Protein AF-A0A8T0R4Z1-F1 (afdb_monomer)

Mean predicted aligned error: 10.75 Å

Sequence (673 aa):
MGLGSRQKKEGKKNMGGPLSQLCTARRLPSAIPPPPPAANRRTHAPPASPLVSIHPRIPRHLPHSSPPKTLNPIPYLAAAAMQSLALTSPSLPAAGPVPGRRGLQRVRATAVSDEPKLNKYSARITEPKSQGASQAVLYGVGLTDADLRKPQVGVSSVWYEGNTCNMHLLRLAEAVRDGVREAGMVGFRFNTVGVSDAISMGTRGMCYSLQSRDLIADSIETVMGAQHYDANISIPGCDKNMPGTIMAMGRLNRPSIMIYGGTIKPGHFQGNSFDIVSAFQCYGEYVSGSISDEQRKNVLRNSCPGAGACGGMYTANTMASAIETMGMSLPYSSSTPAEDPLKLEECRLAGKYLLELLKMDLKPRDIITEKSLRNAMVIVMALGGSTNAVLHLIAIARSVGLHLTLDDFQKVSDQVPFLADLKPSGKYVMEDLHKIGGTPAVIHYLLEQGLLDGDCMTVTGKTLAENAKIFPPLSEGQQIIRPLDNPIKSTGHIQILYGNLAPEGSVAKITGKEGLFFSGPALVFEGEEAMITAISENPATFKGKVVVIRGEGPKGGPGMPEMLTPTSAIMGAGLGKECALLTDGRFSGGSHGFVVGHICPEAQEGGPIGLVQNGDLITIDVVKRAIDVDLTEAQLEERRRKWSPPSYKATCGALWKYIKLVAPASRGCVTDE

Organism: Panicum virgatum (NCBI:txid38727)

Solvent-accessible surface area (backbone atoms only — not comparable to full-atom values): 36807 Å² total; per-residue (Å²): 141,79,88,80,87,89,84,84,90,87,89,89,87,91,83,91,83,87,90,82,89,82,90,84,88,86,86,85,88,91,87,80,86,81,82,83,81,87,78,90,76,81,86,82,84,81,80,90,77,78,92,77,90,77,85,82,90,78,82,93,85,83,79,95,73,84,80,79,81,78,78,77,82,84,66,55,78,61,48,59,60,56,68,72,68,76,79,81,80,86,82,80,83,89,80,84,90,85,91,84,91,89,84,91,77,91,73,87,75,77,79,72,74,89,66,75,73,54,26,73,39,31,39,72,41,48,64,49,77,92,24,50,70,52,39,51,53,44,42,72,79,68,49,49,81,74,52,53,69,33,31,30,30,36,34,41,23,32,45,47,76,94,34,45,28,16,49,58,32,58,62,41,49,50,34,27,35,50,17,19,42,75,55,67,32,42,51,46,77,48,72,43,73,77,77,54,64,83,78,22,49,82,45,81,58,22,32,58,42,55,54,42,16,56,53,32,13,52,50,50,38,48,51,41,61,74,67,26,39,32,28,39,40,32,33,27,25,38,55,47,40,49,50,8,50,51,26,19,35,26,63,70,47,36,28,52,39,43,42,49,43,14,32,20,63,78,8,73,58,95,93,43,79,29,33,70,64,50,46,60,46,37,55,35,35,38,75,68,63,75,40,52,72,68,58,39,51,52,41,56,74,35,15,69,71,58,47,18,17,73,37,33,33,40,46,40,39,24,49,32,44,21,37,34,56,21,17,43,21,54,86,42,32,44,23,40,34,35,83,41,72,64,46,50,49,52,27,26,49,48,21,50,38,50,51,50,26,42,70,69,65,49,26,37,58,73,25,58,39,76,61,18,50,48,30,18,51,42,49,30,22,27,43,54,33,28,76,63,47,58,32,42,51,26,32,37,30,48,32,51,76,45,89,61,53,63,66,56,53,36,58,45,16,67,72,26,36,16,23,36,38,28,17,69,88,36,82,41,39,44,63,57,46,32,75,37,44,22,53,41,8,53,52,32,52,39,42,76,70,66,72,39,69,40,79,38,37,24,50,80,81,42,28,48,46,64,54,26,74,76,48,62,60,59,46,85,89,61,81,47,64,41,53,89,93,61,39,78,26,79,32,20,31,57,41,56,28,26,38,78,38,11,73,59,24,24,45,27,54,50,74,64,85,60,60,58,66,49,72,20,36,27,45,69,27,85,25,71,67,58,46,52,54,50,47,71,76,47,52,76,75,48,59,54,19,30,36,35,38,30,35,24,7,54,56,33,47,36,29,31,29,54,42,44,54,64,49,43,49,36,47,50,71,70,36,31,84,39,33,34,41,39,24,24,16,36,64,46,72,82,59,68,30,55,45,34,17,34,27,14,52,26,28,50,79,67,14,49,61,55,62,68,51,71,60,44,42,34,38,38,32,60,85,78,28,30,31,35,52,81,63,55,70,70,57,52,51,56,45,53,74,71,58,72,72,74,80,68,87,50,90,58,68,71,65,31,54,44,50,76,37,48,41,57,56,63,60,20,46,39,62,88,123

Secondary structure (DSSP, 8-state):
------------------------PPP-----PPPPPPP-----PPPP-----------------PPPP-PPP--HHHHHHHHTT--PPPPPPP-----------------------S-TTTHHHHS-GGGHHHHHHHHHTT--TTGGGS-EEEEEE---TT-TTTTTHHHHHHHHHHHHHHTTSEEEEEE-----HHHHTTSGGGGGTTHHHHHHHHHHHHHHHHHT-SEEEEE--STTHHHHHHHHHHHHT-SEEE----BPPPEEETTEEE-HHHHHHHHHHHHTTSS-HHHHHHHHHHS--SSSB-SSSSHHHHHHHHHHHTTSS-TTTTTS-TTSHHHHHHHHHHHHHHHHHHHHT--HHHHS-HHHHHHHHHHHHHHT--THHHHHHHHHHHHTT----HHHHHHHHHHS-B-B-BTTTSSB-HHHHHHTTHHHHHHHHHHHTT-S-TT-B-TTSSBHHHHHTTS--SPTT-SSB--TTS-SBSS-SEEEEBSTT-TT-EEEE--SSS-SEEEEEEEEESSHHHHHHHHHH-GGGGTT-EEEE-S-STTTTTS--EE-HHHHHHHHTT-TTT-EEEESSEE-TT--S-EEE--SS-GGGT-GGGG--TT-EEEEETTTTEEEES--HHHHHHHHHH--PPPPS-SSHHHHHHHHHPPPGGGTT-S--

Foldseek 3Di:
DDDDDDDDDDDDDDDDDDDDDDDDDDDDDDDDDDDDDDDDDDDDDDDDDDDDDDDDDDDDDDDDDDDPDDDDDDPQVVVVVVVVPDDDDDDDDDDDDDDDDDDDDDDPPPPPPPFDQLQPQLCVQLPDPVNVVSVVVVVVVPDDNLQSSFAEEEEEEQADCPDQQHPCRVVLSVLLQLLLVVLVHHYDYDYDHADDLLVCAPHLSLLVHQLVLQRLLVVLLVCCVVNRGQEYEYEGGEQSNLLSVLLNQLQVFHQYAYFYLFAFDWFDDPRDTAASVLLVLLVLCVLLVVDDPVVSVVNVVGHGPGHGYTWFQERSLLSLLLCVLLQRYDPCRSQQHNPHPVSSVSSSCLSNLSSVCSSVVPTSLLSRDPQSLQSSLQVCQQAQHHPLVLLSSLSSCVSNVHHDFPVSSQVSQLQHFHFFQTPPNHDHTSNVCVVFFHSLLVLLLCVVVVSHDQQRAHSNRGTSVVSSVSTDHGHPPDDGGHDQVDGLGVGGQWFWADALQQPLIWIWGHSCPLDQKAKAWEDEDQADVRLLVVCSVPVPVQFSYAYEHALQACQRVPNQGEHASNQSSCVSSVCLNGYAYEYCGHYTPNGHYHYIYLRPPGLLVLRLSVQGDTGFMWMGGRPVSYIYTPDDPVSSVVSSVVDDRDDGPDDDDSSNLLSVQFDGSSSSRDRPD

Structure (mmCIF, N/CA/C/O backbone):
data_AF-A0A8T0R4Z1-F1
#
_entry.id   AF-A0A8T0R4Z1-F1
#
loop_
_atom_site.group_PDB
_atom_site.id
_atom_site.type_symbol
_atom_site.label_atom_id
_atom_site.label_alt_id
_atom_site.label_comp_id
_atom_site.label_asym_id
_atom_site.label_entity_id
_atom_site.label_seq_id
_atom_site.pdbx_PDB_ins_code
_atom_site.Cartn_x
_atom_site.Cartn_y
_atom_site.Cartn_z
_atom_site.occupancy
_atom_site.B_iso_or_equiv
_atom_site.auth_seq_id
_atom_site.auth_comp_id
_atom_site.auth_asym_id
_atom_site.auth_atom_id
_atom_site.pdbx_PDB_model_num
ATOM 1 N N . MET A 1 1 ? -48.944 27.031 -27.456 1.00 33.03 1 MET A N 1
ATOM 2 C CA . MET A 1 1 ? -49.440 28.406 -27.219 1.00 33.03 1 MET A CA 1
ATOM 3 C C . MET A 1 1 ? -48.542 29.000 -26.142 1.00 33.03 1 MET A C 1
ATOM 5 O O . MET A 1 1 ? -48.512 28.412 -25.077 1.00 33.03 1 MET A O 1
ATOM 9 N N . GLY A 1 2 ? -47.693 30.014 -26.279 1.00 30.69 2 GLY A N 1
ATOM 10 C CA . GLY A 1 2 ? -47.379 31.070 -27.254 1.00 30.69 2 GLY A CA 1
ATOM 11 C C . GLY A 1 2 ? -46.778 32.195 -26.379 1.00 30.69 2 GLY A C 1
ATOM 12 O O . GLY A 1 2 ? -47.429 32.586 -25.421 1.00 30.69 2 GLY A O 1
ATOM 13 N N . LEU A 1 3 ? -45.461 32.464 -26.425 1.00 34.25 3 LEU A N 1
ATOM 14 C CA . LEU A 1 3 ? -44.831 33.638 -27.080 1.00 34.25 3 LEU A CA 1
ATOM 15 C C . LEU A 1 3 ? -45.552 34.966 -26.740 1.00 34.25 3 LEU A C 1
ATOM 17 O O . LEU A 1 3 ? -46.746 35.064 -26.957 1.00 34.25 3 LEU A O 1
ATOM 21 N N . GLY A 1 4 ? -44.956 36.063 -26.270 1.00 32.78 4 GLY A N 1
ATOM 22 C CA . GLY A 1 4 ? -43.571 36.512 -26.242 1.00 32.78 4 GLY A CA 1
ATOM 23 C C . GLY A 1 4 ? -43.506 38.017 -26.577 1.00 32.78 4 GLY A C 1
ATOM 24 O O . GLY A 1 4 ? -44.013 38.434 -27.609 1.00 32.78 4 GLY A O 1
ATOM 25 N N . SER A 1 5 ? -42.746 38.780 -25.780 1.00 37.97 5 SER A N 1
ATOM 26 C CA . SER A 1 5 ? -41.823 39.850 -26.221 1.00 37.97 5 SER A CA 1
ATOM 27 C C . SER A 1 5 ? -42.284 41.303 -26.528 1.00 37.97 5 SER A C 1
ATOM 29 O O . SER A 1 5 ? -43.295 41.535 -27.177 1.00 37.97 5 SER A O 1
ATOM 31 N N . ARG A 1 6 ? -41.339 42.222 -26.198 1.00 35.28 6 ARG A N 1
ATOM 32 C CA . ARG A 1 6 ? -40.933 43.505 -26.854 1.00 35.28 6 ARG A CA 1
ATOM 33 C C . ARG A 1 6 ? -41.723 44.798 -26.547 1.00 35.28 6 ARG A C 1
ATOM 35 O O . ARG A 1 6 ? -42.930 44.753 -26.440 1.00 35.28 6 ARG A O 1
ATOM 42 N N . GLN A 1 7 ? -41.152 46.019 -26.527 1.00 35.78 7 GLN A N 1
ATOM 43 C CA . GLN A 1 7 ? -39.791 46.611 -26.411 1.00 35.78 7 GLN A CA 1
ATOM 44 C C . GLN A 1 7 ? -39.914 48.163 -26.571 1.00 35.78 7 GLN A C 1
ATOM 46 O O . GLN A 1 7 ? -40.886 48.605 -27.173 1.00 35.78 7 GLN A O 1
ATOM 51 N N . LYS A 1 8 ? -38.835 48.909 -26.222 1.00 31.06 8 LYS A N 1
ATOM 52 C CA . LYS A 1 8 ? -38.371 50.269 -26.678 1.00 31.06 8 LYS A CA 1
ATOM 53 C C . LYS A 1 8 ? -38.840 51.519 -25.887 1.00 31.06 8 LYS A C 1
ATOM 55 O O . LYS A 1 8 ? -40.030 51.704 -25.705 1.00 31.06 8 LYS A O 1
ATOM 60 N N . LYS A 1 9 ? -37.915 52.271 -25.237 1.00 34.19 9 LYS A N 1
ATOM 61 C CA . LYS A 1 9 ? -37.028 53.409 -25.693 1.00 34.19 9 LYS A CA 1
ATOM 62 C C . LYS A 1 9 ? -37.831 54.714 -25.907 1.00 34.19 9 LYS A C 1
ATOM 64 O O . LYS A 1 9 ? -38.889 54.626 -26.495 1.00 34.19 9 LYS A O 1
ATOM 69 N N . GLU A 1 10 ? -37.446 55.942 -25.527 1.00 32.62 10 GLU A N 1
ATOM 70 C CA . GLU A 1 10 ? -36.161 56.659 -25.351 1.00 32.62 10 GLU A CA 1
ATOM 71 C C . GLU A 1 10 ? -36.457 58.062 -24.722 1.00 32.62 10 GLU A C 1
ATOM 73 O O . GLU A 1 10 ? -37.586 58.529 -24.852 1.00 32.62 10 GLU A O 1
ATOM 78 N N . GLY A 1 11 ? -35.480 58.785 -24.132 1.00 27.95 11 GLY A N 1
ATOM 79 C CA . GLY A 1 11 ? -35.593 60.256 -23.938 1.00 27.95 11 GLY A CA 1
ATOM 80 C C . GLY A 1 11 ? -34.784 60.914 -22.797 1.00 27.95 11 GLY A C 1
ATOM 81 O O . GLY A 1 11 ? -35.108 60.753 -21.630 1.00 27.95 11 GLY A O 1
ATOM 82 N N . LYS A 1 12 ? -33.754 61.705 -23.148 1.00 33.81 12 LYS A N 1
ATOM 83 C CA . LYS A 1 12 ? -32.842 62.507 -22.286 1.00 33.81 12 LYS A CA 1
ATOM 84 C C . LYS A 1 12 ? -33.434 63.866 -21.841 1.00 33.81 12 LYS A C 1
ATOM 86 O O . LYS A 1 12 ? -34.095 64.487 -22.667 1.00 33.81 12 LYS A O 1
ATOM 91 N N . LYS A 1 13 ? -32.984 64.435 -20.699 1.00 32.09 13 LYS A N 1
ATOM 92 C CA . LYS A 1 13 ? -32.311 65.770 -20.612 1.00 32.09 13 LYS A CA 1
ATOM 93 C C . LYS A 1 13 ? -31.819 66.169 -19.196 1.00 32.09 13 LYS A C 1
ATOM 95 O O . LYS A 1 13 ? -32.388 65.775 -18.191 1.00 32.09 13 LYS A O 1
ATOM 100 N N . ASN A 1 14 ? -30.734 66.953 -19.218 1.00 31.70 14 ASN A N 1
ATOM 101 C CA . ASN A 1 14 ? -29.857 67.515 -18.171 1.00 31.70 14 ASN A CA 1
ATOM 102 C C . ASN A 1 14 ? -30.503 68.428 -17.106 1.00 31.70 14 ASN A C 1
ATOM 104 O O . ASN A 1 14 ? -31.489 69.083 -17.419 1.00 31.70 14 ASN A O 1
ATOM 108 N N . MET A 1 15 ? -29.806 68.603 -15.964 1.00 32.94 15 MET A N 1
ATOM 109 C CA . MET A 1 15 ? -29.327 69.877 -15.345 1.00 32.94 15 MET A CA 1
ATOM 110 C C . MET A 1 15 ? -28.467 69.521 -14.100 1.00 32.94 15 MET A C 1
ATOM 112 O O . MET A 1 15 ? -28.940 68.764 -13.265 1.00 32.94 15 MET A O 1
ATOM 116 N N . GLY A 1 16 ? -27.144 69.774 -14.075 1.00 29.02 16 GLY A N 1
ATOM 117 C CA . GLY A 1 16 ? -26.470 70.907 -13.385 1.00 29.02 16 GLY A CA 1
ATOM 118 C C . GLY A 1 16 ? -26.236 70.601 -11.886 1.00 29.02 16 GLY A C 1
ATOM 119 O O . GLY A 1 16 ? -27.187 70.247 -11.216 1.00 29.02 16 GLY A O 1
ATOM 120 N N . GLY A 1 17 ? -25.068 70.656 -11.235 1.00 28.72 17 GLY A N 1
ATOM 121 C CA . GLY A 1 17 ? -23.703 71.147 -11.465 1.00 28.72 17 GLY A CA 1
ATOM 122 C C . GLY A 1 17 ? -22.816 70.715 -10.256 1.00 28.72 17 GLY A C 1
ATOM 123 O O . GLY A 1 17 ? -23.298 69.964 -9.409 1.00 28.72 17 GLY A O 1
ATOM 124 N N . PRO A 1 18 ? -21.532 71.120 -10.172 1.00 47.16 18 PRO A N 1
ATOM 125 C CA . PRO A 1 18 ? -20.481 70.422 -9.412 1.00 47.16 18 PRO A CA 1
ATOM 126 C C . PRO A 1 18 ? -20.121 71.079 -8.067 1.00 47.16 18 PRO A C 1
ATOM 128 O O . PRO A 1 18 ? -20.325 72.278 -7.913 1.00 47.16 18 PRO A O 1
ATOM 131 N N . LEU A 1 19 ? -19.489 70.335 -7.144 1.00 31.48 19 LEU A N 1
ATOM 132 C CA . LEU A 1 19 ? -18.550 70.887 -6.151 1.00 31.48 19 LEU A CA 1
ATOM 133 C C . LEU A 1 19 ? -17.692 69.802 -5.479 1.00 31.48 19 LEU A C 1
ATOM 135 O O . LEU A 1 19 ? -18.096 68.663 -5.266 1.00 31.48 19 LEU A O 1
ATOM 139 N N . SER A 1 20 ? -16.461 70.212 -5.218 1.00 31.45 20 SER A N 1
ATOM 140 C CA . SER A 1 20 ? -15.266 69.471 -4.842 1.00 31.45 20 SER A CA 1
ATOM 141 C C . SER A 1 20 ? -14.991 69.459 -3.332 1.00 31.45 20 SER A C 1
ATOM 143 O O . SER A 1 20 ? -15.376 70.391 -2.638 1.00 31.45 20 SER A O 1
ATOM 145 N N . GLN A 1 21 ? -14.154 68.495 -2.917 1.00 31.11 21 GLN A N 1
ATOM 146 C CA . GLN A 1 21 ? -13.347 68.418 -1.681 1.00 31.11 21 GLN A CA 1
ATOM 147 C C . GLN A 1 21 ? -14.054 68.117 -0.345 1.00 31.11 21 GLN A C 1
ATOM 149 O O . GLN A 1 21 ? -14.785 68.942 0.183 1.00 31.11 21 GLN A O 1
ATOM 154 N N . LEU A 1 22 ? -13.654 67.004 0.291 1.00 30.00 22 LEU A N 1
ATOM 155 C CA . LEU A 1 22 ? -12.910 67.055 1.562 1.00 30.00 22 LEU A CA 1
ATOM 156 C C . LEU A 1 22 ? -12.282 65.695 1.925 1.00 30.00 22 LEU A C 1
ATOM 158 O O . LEU A 1 22 ? -12.957 64.691 2.134 1.00 30.00 22 LEU A O 1
ATOM 162 N N . CYS A 1 23 ? -10.950 65.708 2.000 1.00 28.61 23 CYS A N 1
ATOM 163 C CA . CYS A 1 23 ? -10.100 64.715 2.645 1.00 28.61 23 CYS A CA 1
ATOM 164 C C . CYS A 1 23 ? -10.339 64.683 4.161 1.00 28.61 23 CYS A C 1
ATOM 166 O O . CYS A 1 23 ? -10.517 65.730 4.774 1.00 28.61 23 CYS A O 1
ATOM 168 N N . THR A 1 24 ? -10.163 63.518 4.787 1.00 29.67 24 THR A N 1
ATOM 169 C CA . THR A 1 24 ? -9.324 63.372 5.995 1.00 29.67 24 THR A CA 1
ATOM 170 C C . THR A 1 24 ? -9.071 61.891 6.283 1.00 29.67 24 THR A C 1
ATOM 172 O O . THR A 1 24 ? -9.953 61.145 6.696 1.00 29.67 24 THR A O 1
ATOM 175 N N . ALA A 1 25 ? -7.827 61.469 6.059 1.00 31.73 25 ALA A N 1
ATOM 176 C CA . ALA A 1 25 ? -7.289 60.186 6.487 1.00 31.73 25 ALA A CA 1
ATOM 177 C C . ALA A 1 25 ? -6.823 60.286 7.950 1.00 31.73 25 ALA A C 1
ATOM 179 O O . ALA A 1 25 ? -6.101 61.219 8.305 1.00 31.73 25 ALA A O 1
ATOM 180 N N . ARG A 1 26 ? -7.194 59.314 8.793 1.00 33.16 26 ARG A N 1
ATOM 181 C CA . ARG A 1 26 ? -6.622 59.130 10.137 1.00 33.16 26 ARG A CA 1
ATOM 182 C C . ARG A 1 26 ? -5.582 58.008 10.119 1.00 33.16 26 ARG A C 1
ATOM 184 O O . ARG A 1 26 ? -5.881 56.880 9.746 1.00 33.16 26 ARG A O 1
ATOM 191 N N . ARG A 1 27 ? -4.365 58.362 10.542 1.00 32.06 27 ARG A N 1
ATOM 192 C CA . ARG A 1 27 ? -3.249 57.483 10.931 1.00 32.06 27 ARG A CA 1
ATOM 193 C C . ARG A 1 27 ? -3.410 57.041 12.389 1.00 32.06 27 ARG A C 1
ATOM 195 O O . ARG A 1 27 ? -3.916 57.841 13.165 1.00 32.06 27 ARG A O 1
ATOM 202 N N . LEU A 1 28 ? -2.873 55.868 12.744 1.00 32.66 28 LEU A N 1
ATOM 203 C CA . LEU A 1 28 ? -2.206 55.503 14.017 1.00 32.66 28 LEU A CA 1
ATOM 204 C C . LEU A 1 28 ? -1.390 54.191 13.773 1.00 32.66 28 LEU A C 1
ATOM 206 O O . LEU A 1 28 ? -1.614 53.550 12.747 1.00 32.66 28 LEU A O 1
ATOM 210 N N . PRO A 1 29 ? -0.367 53.846 14.585 1.00 40.00 29 PRO A N 1
ATOM 211 C CA . PRO A 1 29 ? 0.980 53.574 14.076 1.00 40.00 29 PRO A CA 1
ATOM 212 C C . PRO A 1 29 ? 1.456 52.118 14.233 1.00 40.00 29 PRO A C 1
ATOM 214 O O . PRO A 1 29 ? 1.198 51.467 15.240 1.00 40.00 29 PRO A O 1
ATOM 217 N N . SER A 1 30 ? 2.251 51.647 13.267 1.00 32.38 30 SER A N 1
ATOM 218 C CA . SER A 1 30 ? 3.038 50.412 13.342 1.00 32.38 30 SER A CA 1
ATOM 219 C C . SER A 1 30 ? 4.499 50.738 13.675 1.00 32.38 30 SER A C 1
ATOM 221 O O . SER A 1 30 ? 5.187 51.364 12.868 1.00 32.38 30 SER A O 1
ATOM 223 N N . ALA A 1 31 ? 4.981 50.298 14.836 1.00 33.59 31 ALA A N 1
ATOM 224 C CA . ALA A 1 31 ? 6.395 50.323 15.200 1.00 33.59 31 ALA A CA 1
ATOM 225 C C . ALA A 1 31 ? 6.847 48.892 15.528 1.00 33.59 31 ALA A C 1
ATOM 227 O O . ALA A 1 31 ? 6.483 48.346 16.564 1.00 33.59 31 ALA A O 1
ATOM 228 N N . ILE A 1 32 ? 7.623 48.289 14.626 1.00 42.47 32 ILE A N 1
ATOM 229 C CA . ILE A 1 32 ? 8.410 47.073 14.867 1.00 42.47 32 ILE A CA 1
ATOM 230 C C . ILE A 1 32 ? 9.878 47.488 14.678 1.00 42.47 32 ILE A C 1
ATOM 232 O O . ILE A 1 32 ? 10.192 48.067 13.634 1.00 42.47 32 ILE A O 1
ATOM 236 N N . PRO A 1 33 ? 10.773 47.274 15.658 1.00 46.66 33 PRO A N 1
ATOM 237 C CA . PRO A 1 33 ? 12.177 47.657 15.533 1.00 46.66 33 PRO A CA 1
ATOM 238 C C . PRO A 1 33 ? 12.954 46.697 14.605 1.00 46.66 33 PRO A C 1
ATOM 240 O O . PRO A 1 33 ? 12.620 45.512 14.534 1.00 46.66 33 PRO A O 1
ATOM 243 N N . PRO A 1 34 ? 13.993 47.179 13.896 1.00 50.56 34 PRO A N 1
ATOM 244 C CA . PRO A 1 34 ? 14.817 46.354 13.012 1.00 50.56 34 PRO A CA 1
ATOM 245 C C . PRO A 1 34 ? 15.779 45.433 13.793 1.00 50.56 34 PRO A C 1
ATOM 247 O O . PRO A 1 34 ? 16.158 45.756 14.922 1.00 50.56 34 PRO A O 1
ATOM 250 N N . PRO A 1 35 ? 16.214 44.302 13.202 1.00 45.06 35 PRO A N 1
ATOM 251 C CA . PRO A 1 35 ? 17.195 43.411 13.817 1.00 45.06 35 PRO A CA 1
ATOM 252 C C . PRO A 1 35 ? 18.594 44.060 13.872 1.00 45.06 35 PRO A C 1
ATOM 254 O O . PRO A 1 35 ? 18.922 44.887 13.016 1.00 45.06 35 PRO A O 1
ATOM 257 N N . PRO A 1 36 ? 19.444 43.695 14.852 1.00 46.06 36 PRO A N 1
ATOM 258 C CA . PRO A 1 36 ? 20.783 44.260 14.985 1.00 46.06 36 PRO A CA 1
ATOM 259 C C . PRO A 1 36 ? 21.737 43.780 13.868 1.00 46.06 36 PRO A C 1
ATOM 261 O O . PRO A 1 36 ? 21.592 42.662 13.367 1.00 46.06 36 PRO A O 1
ATOM 264 N N . PRO A 1 37 ? 22.731 44.602 13.478 1.00 41.78 37 PRO A N 1
ATOM 265 C CA . PRO A 1 37 ? 23.645 44.298 12.381 1.00 41.78 37 PRO A CA 1
ATOM 266 C C . PRO A 1 37 ? 24.678 43.221 12.744 1.00 41.78 37 PRO A C 1
ATOM 268 O O . PRO A 1 37 ? 25.218 43.181 13.850 1.00 41.78 37 PRO A O 1
ATOM 271 N N . ALA A 1 38 ? 24.986 42.375 11.758 1.00 33.22 38 ALA A N 1
ATOM 272 C CA . ALA A 1 38 ? 26.002 41.335 11.828 1.00 33.22 38 ALA A CA 1
ATOM 273 C C . ALA A 1 38 ? 27.404 41.930 12.053 1.00 33.22 38 ALA A C 1
ATOM 275 O O . ALA A 1 38 ? 27.918 42.694 11.234 1.00 33.22 38 ALA A O 1
ATOM 276 N N . ALA A 1 39 ? 28.039 41.549 13.161 1.00 33.19 39 ALA A N 1
ATOM 277 C CA . ALA A 1 39 ? 29.423 41.890 13.445 1.00 33.19 39 ALA A CA 1
ATOM 278 C C . ALA A 1 39 ? 30.375 40.932 12.713 1.00 33.19 39 ALA A C 1
ATOM 280 O O . ALA A 1 39 ? 30.437 39.737 13.000 1.00 33.19 39 ALA A O 1
ATOM 281 N N . ASN A 1 40 ? 31.168 41.496 11.802 1.00 31.97 40 ASN A N 1
ATOM 282 C CA . ASN A 1 40 ? 32.393 40.899 11.282 1.00 31.97 40 ASN A CA 1
ATOM 283 C C . ASN A 1 40 ? 33.363 40.597 12.438 1.00 31.97 40 ASN A C 1
ATOM 285 O O . ASN A 1 40 ? 33.913 41.517 13.043 1.00 31.97 40 ASN A O 1
ATOM 289 N N . ARG A 1 41 ? 33.658 39.317 12.685 1.00 29.98 41 ARG A N 1
ATOM 290 C CA . ARG A 1 41 ? 34.913 38.903 13.325 1.00 29.98 41 ARG A CA 1
ATOM 291 C C . ARG A 1 41 ? 35.659 37.946 12.409 1.00 29.98 41 ARG A C 1
ATOM 293 O O . ARG A 1 41 ? 35.287 36.793 12.227 1.00 29.98 41 ARG A O 1
ATOM 300 N N . ARG A 1 42 ? 36.730 38.486 11.831 1.00 28.77 42 ARG A N 1
ATOM 301 C CA . ARG A 1 42 ? 37.842 37.737 11.256 1.00 28.77 42 ARG A CA 1
ATOM 302 C C . ARG A 1 42 ? 38.538 36.922 12.352 1.00 28.77 42 ARG A C 1
ATOM 304 O O . ARG A 1 42 ? 38.689 37.404 13.469 1.00 28.77 42 ARG A O 1
ATOM 311 N N . THR A 1 43 ? 38.998 35.742 11.933 1.00 30.34 43 THR A N 1
ATOM 312 C CA . THR A 1 43 ? 40.205 35.024 12.381 1.00 30.34 43 THR A CA 1
ATOM 313 C C . THR A 1 43 ? 40.326 34.696 13.869 1.00 30.34 43 THR A C 1
ATOM 315 O O . THR A 1 43 ? 40.632 35.570 14.663 1.00 30.34 43 THR A O 1
ATOM 318 N N . HIS A 1 44 ? 40.223 33.409 14.211 1.00 30.86 44 HIS A N 1
ATOM 319 C CA . HIS A 1 44 ? 41.314 32.665 14.857 1.00 30.86 44 HIS A CA 1
ATOM 320 C C . HIS A 1 44 ? 40.999 31.162 14.836 1.00 30.86 44 HIS A C 1
ATOM 322 O O . HIS A 1 44 ? 40.085 30.687 15.503 1.00 30.86 44 HIS A O 1
ATOM 328 N N . ALA A 1 45 ? 41.767 30.428 14.031 1.00 32.03 45 ALA A N 1
ATOM 329 C CA . ALA A 1 45 ? 41.898 28.983 14.133 1.00 32.03 45 ALA A CA 1
ATOM 330 C C . ALA A 1 45 ? 42.695 28.642 15.407 1.00 32.03 45 ALA A C 1
ATOM 332 O O . ALA A 1 45 ? 43.725 29.283 15.642 1.00 32.03 45 ALA A O 1
ATOM 333 N N . PRO A 1 46 ? 42.278 27.658 16.219 1.00 34.88 46 PRO A N 1
ATOM 334 C CA . PRO A 1 46 ? 43.163 27.056 17.203 1.00 34.88 46 PRO A CA 1
ATOM 335 C C . PRO A 1 46 ? 44.096 26.042 16.508 1.00 34.88 46 PRO A C 1
ATOM 337 O O . PRO A 1 46 ? 43.690 25.392 15.540 1.00 34.88 46 PRO A O 1
ATOM 340 N N . PRO A 1 47 ? 45.357 25.925 16.952 1.00 34.41 47 PRO A N 1
ATOM 341 C CA . PRO A 1 47 ? 46.382 25.179 16.238 1.00 34.41 47 PRO A CA 1
ATOM 342 C C . PRO A 1 47 ? 46.180 23.668 16.365 1.00 34.41 47 PRO A C 1
ATOM 344 O O . PRO A 1 47 ? 45.908 23.140 17.443 1.00 34.41 47 PRO A O 1
ATOM 347 N N . ALA A 1 48 ? 46.400 22.976 15.249 1.00 32.50 48 ALA A N 1
ATOM 348 C CA . ALA A 1 48 ? 46.792 21.579 15.254 1.00 32.50 48 ALA A CA 1
ATOM 349 C C . ALA A 1 48 ? 48.161 21.455 15.940 1.00 32.50 48 ALA A C 1
ATOM 351 O O . ALA A 1 48 ? 49.115 22.123 15.546 1.00 32.50 48 ALA A O 1
ATOM 352 N N . SER A 1 49 ? 48.243 20.583 16.941 1.00 29.06 49 SER A N 1
ATOM 353 C CA . SER A 1 49 ? 49.492 20.139 17.559 1.00 29.06 49 SER A CA 1
ATOM 354 C C . SER A 1 49 ? 49.450 18.616 17.737 1.00 29.06 49 SER A C 1
ATOM 356 O O . SER A 1 49 ? 48.367 18.031 17.769 1.00 29.06 49 SER A O 1
ATOM 358 N N . PRO A 1 50 ? 50.618 17.958 17.743 1.00 31.14 50 PRO A N 1
ATOM 359 C CA . PRO A 1 50 ? 50.849 16.772 16.931 1.00 31.14 50 PRO A CA 1
ATOM 360 C C . PRO A 1 50 ? 50.563 15.449 17.644 1.00 31.14 50 PRO A C 1
ATOM 362 O O . PRO A 1 50 ? 50.573 15.344 18.868 1.00 31.14 50 PRO A O 1
ATOM 365 N N . LEU A 1 51 ? 50.383 14.422 16.811 1.00 28.17 51 LEU A N 1
ATOM 366 C CA . LEU A 1 51 ? 50.466 13.002 17.138 1.00 28.17 51 LEU A CA 1
ATOM 367 C C . LEU A 1 51 ? 51.627 12.711 18.102 1.00 28.17 51 LEU A C 1
ATOM 369 O O . LEU A 1 51 ? 52.794 12.778 17.718 1.00 28.17 51 LEU A O 1
ATOM 373 N N . VAL A 1 52 ? 51.294 12.305 19.326 1.00 26.22 52 VAL A N 1
ATOM 374 C CA . VAL A 1 52 ? 52.204 11.573 20.208 1.00 26.22 52 VAL A CA 1
ATOM 375 C C . VAL A 1 52 ? 51.738 10.124 20.236 1.00 26.22 52 VAL A C 1
ATOM 377 O O . VAL A 1 52 ? 50.684 9.784 20.768 1.00 26.22 52 VAL A O 1
ATOM 380 N N . SER A 1 53 ? 52.549 9.276 19.611 1.00 29.39 53 SER A N 1
ATOM 381 C CA . SER A 1 53 ? 52.507 7.824 19.726 1.00 29.39 53 SER A CA 1
ATOM 382 C C . SER A 1 53 ? 52.708 7.429 21.192 1.00 29.39 53 SER A C 1
ATOM 384 O O . SER A 1 53 ? 53.799 7.613 21.734 1.00 29.39 53 SER A O 1
ATOM 386 N N . ILE A 1 54 ? 51.691 6.832 21.811 1.00 27.58 54 ILE A N 1
ATOM 387 C CA . ILE A 1 54 ? 51.834 6.113 23.078 1.00 27.58 54 ILE A CA 1
ATOM 388 C C . ILE A 1 54 ? 51.357 4.680 22.845 1.00 27.58 54 ILE A C 1
ATOM 390 O O . ILE A 1 54 ? 50.165 4.404 22.751 1.00 27.58 54 ILE A O 1
ATOM 394 N N . HIS A 1 55 ? 52.317 3.768 22.708 1.00 28.45 55 HIS A N 1
ATOM 395 C CA . HIS A 1 55 ? 52.110 2.330 22.848 1.00 28.45 55 HIS A CA 1
ATOM 396 C C . HIS A 1 55 ? 51.996 1.969 24.334 1.00 28.45 55 HIS A C 1
ATOM 398 O O . HIS A 1 55 ? 52.957 2.205 25.070 1.00 28.45 55 HIS A O 1
ATOM 404 N N . PRO A 1 56 ? 50.941 1.264 24.770 1.00 29.30 56 PRO A N 1
ATOM 405 C CA . PRO A 1 56 ? 51.023 0.409 25.937 1.00 29.30 56 PRO A CA 1
ATOM 406 C C . PRO A 1 56 ? 51.242 -1.041 25.483 1.00 29.30 56 PRO A C 1
ATOM 408 O O . PRO A 1 56 ? 50.364 -1.680 24.905 1.00 29.30 56 PRO A O 1
ATOM 411 N N . ARG A 1 57 ? 52.438 -1.570 25.764 1.00 28.12 57 ARG A N 1
ATOM 412 C CA . ARG A 1 57 ? 52.687 -3.017 25.829 1.00 28.12 57 ARG A CA 1
ATOM 413 C C . ARG A 1 57 ? 51.937 -3.581 27.036 1.00 28.12 57 ARG A C 1
ATOM 415 O O . ARG A 1 57 ? 52.261 -3.194 28.152 1.00 28.12 57 ARG A O 1
ATOM 422 N N . ILE A 1 58 ? 51.032 -4.537 26.824 1.00 30.38 58 ILE A N 1
ATOM 423 C CA . ILE A 1 58 ? 50.517 -5.462 27.852 1.00 30.38 58 ILE A CA 1
ATOM 424 C C . ILE A 1 58 ? 50.411 -6.870 27.213 1.00 30.38 58 ILE A C 1
ATOM 426 O O . ILE A 1 58 ? 50.225 -6.963 25.997 1.00 30.38 58 ILE A O 1
ATOM 430 N N . PRO A 1 59 ? 50.690 -7.955 27.966 1.00 27.97 59 PRO A N 1
ATOM 431 C CA . PRO A 1 59 ? 51.442 -9.106 27.474 1.00 27.97 59 PRO A CA 1
ATOM 432 C C . PRO A 1 59 ? 50.598 -10.239 26.877 1.00 27.97 59 PRO A C 1
ATOM 434 O O . PRO A 1 59 ? 49.406 -10.389 27.129 1.00 27.97 59 PRO A O 1
ATOM 437 N N . ARG A 1 60 ? 51.299 -11.080 26.107 1.00 28.61 60 ARG A N 1
ATOM 438 C CA . ARG A 1 60 ? 50.858 -12.389 25.617 1.00 28.61 60 ARG A CA 1
ATOM 439 C C . ARG A 1 60 ? 50.573 -13.327 26.794 1.00 28.61 60 ARG A C 1
ATOM 441 O O . ARG A 1 60 ? 51.471 -13.536 27.600 1.00 28.61 60 ARG A O 1
ATOM 448 N N . HIS A 1 61 ? 49.375 -13.909 26.831 1.00 28.22 61 HIS A N 1
ATOM 449 C CA . HIS A 1 61 ? 49.098 -15.351 26.957 1.00 28.22 61 HIS A CA 1
ATOM 450 C C . HIS A 1 61 ? 47.623 -15.572 27.326 1.00 28.22 61 HIS A C 1
ATOM 452 O O . HIS A 1 61 ? 47.188 -15.064 28.351 1.00 28.22 61 HIS A O 1
ATOM 458 N N . LEU A 1 62 ? 46.888 -16.327 26.493 1.00 28.53 62 LEU A N 1
ATOM 459 C CA . LEU A 1 62 ? 45.888 -17.375 26.811 1.00 28.53 62 LEU A CA 1
ATOM 460 C C . LEU A 1 62 ? 45.169 -17.819 25.500 1.00 28.53 62 LEU A C 1
ATOM 462 O O . LEU A 1 62 ? 45.329 -17.153 24.478 1.00 28.53 62 LEU A O 1
ATOM 466 N N . PRO A 1 63 ? 44.530 -19.007 25.460 1.00 29.11 63 PRO A N 1
ATOM 467 C CA . PRO A 1 63 ? 44.739 -20.002 24.406 1.00 29.11 63 PRO A CA 1
ATOM 468 C C . PRO A 1 63 ? 43.726 -19.958 23.253 1.00 29.11 63 PRO A C 1
ATOM 470 O O . PRO A 1 63 ? 42.633 -19.408 23.356 1.00 29.11 63 PRO A O 1
ATOM 473 N N . HIS A 1 64 ? 44.120 -20.611 22.157 1.00 30.75 64 HIS A N 1
ATOM 474 C CA . HIS A 1 64 ? 43.326 -20.880 20.961 1.00 30.75 64 HIS A CA 1
ATOM 475 C C . HIS A 1 64 ? 41.914 -21.401 21.273 1.00 30.75 64 HIS A C 1
ATOM 477 O O . HIS A 1 64 ? 41.749 -22.501 21.795 1.00 30.75 64 HIS A O 1
ATOM 483 N N . SER A 1 65 ? 40.905 -20.647 20.837 1.00 28.62 65 SER A N 1
ATOM 484 C CA . SER A 1 65 ? 39.582 -21.174 20.502 1.00 28.62 65 SER A CA 1
ATOM 485 C C . SER A 1 65 ? 39.322 -20.892 19.021 1.00 28.62 65 SER A C 1
ATOM 487 O O . SER A 1 65 ? 39.575 -19.798 18.516 1.00 28.62 65 SER A O 1
ATOM 489 N N . SER A 1 66 ? 38.936 -21.940 18.301 1.00 27.48 66 SER A N 1
ATOM 490 C CA . SER A 1 66 ? 38.704 -21.952 16.858 1.00 27.48 66 SER A CA 1
ATOM 491 C C . SER A 1 66 ? 37.608 -20.954 16.455 1.00 27.48 66 SER A C 1
ATOM 493 O O . SER A 1 66 ? 36.590 -20.882 17.146 1.00 27.48 66 SER A O 1
ATOM 495 N N . PRO A 1 67 ? 37.747 -20.217 15.338 1.00 27.38 67 PRO A N 1
ATOM 496 C CA . PRO A 1 67 ? 36.681 -19.345 14.863 1.00 27.38 67 PRO A CA 1
ATOM 497 C C . PRO A 1 67 ? 35.485 -20.182 14.370 1.00 27.38 67 PRO A C 1
ATOM 499 O O . PRO A 1 67 ? 35.685 -21.258 13.792 1.00 27.38 67 PRO A O 1
ATOM 502 N N . PRO A 1 68 ? 34.238 -19.715 14.566 1.00 26.97 68 PRO A N 1
ATOM 503 C CA . PRO A 1 68 ? 33.076 -20.366 13.988 1.00 26.97 68 PRO A CA 1
ATOM 504 C C . PRO A 1 68 ? 33.160 -20.279 12.462 1.00 26.97 68 PRO A C 1
ATOM 506 O O . PRO A 1 68 ? 33.502 -19.241 11.895 1.00 26.97 68 PRO A O 1
ATOM 509 N N . LYS A 1 69 ? 32.861 -21.404 11.806 1.00 25.88 69 LYS A N 1
ATOM 510 C CA . LYS A 1 69 ? 32.765 -21.527 10.351 1.00 25.88 69 LYS A CA 1
ATOM 511 C C . LYS A 1 69 ? 31.866 -20.413 9.812 1.00 25.88 69 LYS A C 1
ATOM 513 O O . LYS A 1 69 ? 30.683 -20.359 10.133 1.00 25.88 69 LYS A O 1
ATOM 518 N N . THR A 1 70 ? 32.435 -19.546 8.987 1.00 25.39 70 THR A N 1
ATOM 519 C CA . THR A 1 70 ? 31.698 -18.611 8.142 1.00 25.39 70 THR A CA 1
ATOM 520 C C . THR A 1 70 ? 30.717 -19.402 7.278 1.00 25.39 70 THR A C 1
ATOM 522 O O . THR A 1 70 ? 31.133 -20.225 6.462 1.00 25.39 70 THR A O 1
ATOM 525 N N . LEU A 1 71 ? 29.417 -19.188 7.488 1.00 28.48 71 LEU A N 1
ATOM 526 C CA . LEU A 1 71 ? 28.369 -19.640 6.578 1.00 28.48 71 LEU A CA 1
ATOM 527 C C . LEU A 1 71 ? 28.587 -18.951 5.226 1.00 28.48 71 LEU A C 1
ATOM 529 O O . LEU A 1 71 ? 28.627 -17.724 5.144 1.00 28.48 71 LEU A O 1
ATOM 533 N N . ASN A 1 72 ? 28.785 -19.761 4.187 1.00 27.22 72 ASN A N 1
ATOM 534 C CA . ASN A 1 72 ? 28.916 -19.308 2.807 1.00 27.22 72 ASN A CA 1
ATOM 535 C C . ASN A 1 72 ? 27.666 -18.524 2.362 1.00 27.22 72 ASN A C 1
ATOM 537 O O . ASN A 1 72 ? 26.553 -18.911 2.725 1.00 27.22 72 ASN A O 1
ATOM 541 N N . PRO A 1 73 ? 27.816 -17.477 1.531 1.00 31.95 73 PRO A N 1
ATOM 542 C CA . PRO A 1 73 ? 26.683 -16.788 0.931 1.00 31.95 73 PRO A CA 1
ATOM 543 C C . PRO A 1 73 ? 25.947 -17.704 -0.064 1.00 31.95 73 PRO A C 1
ATOM 545 O O . PRO A 1 73 ? 26.552 -18.433 -0.850 1.00 31.95 73 PRO A O 1
ATOM 548 N N . ILE A 1 74 ? 24.620 -17.656 0.014 1.00 37.34 74 ILE A N 1
ATOM 549 C CA . ILE A 1 74 ? 23.617 -18.429 -0.733 1.00 37.34 74 ILE A CA 1
ATOM 550 C C . ILE A 1 74 ? 23.714 -18.110 -2.253 1.00 37.34 74 ILE A C 1
ATOM 552 O O . ILE A 1 74 ? 23.450 -16.974 -2.640 1.00 37.34 74 ILE A O 1
ATOM 556 N N . PRO A 1 75 ? 24.073 -19.064 -3.146 1.00 32.06 75 PRO A N 1
ATOM 557 C CA . PRO A 1 75 ? 24.428 -18.790 -4.555 1.00 32.06 75 PRO A CA 1
ATOM 558 C C . PRO A 1 75 ? 23.253 -18.788 -5.568 1.00 32.06 75 PRO A C 1
ATOM 560 O O . PRO A 1 75 ? 23.468 -18.921 -6.774 1.00 32.06 75 PRO A O 1
ATOM 563 N N . TYR A 1 76 ? 21.995 -18.676 -5.133 1.00 48.34 76 TYR A N 1
ATOM 564 C CA . TYR A 1 76 ? 20.869 -19.171 -5.948 1.00 48.34 76 TYR A CA 1
ATOM 565 C C . TYR A 1 76 ? 20.318 -18.220 -7.022 1.00 48.34 76 TYR A C 1
ATOM 567 O O . TYR A 1 76 ? 19.766 -18.707 -8.006 1.00 48.34 76 TYR A O 1
ATOM 575 N N . LEU A 1 77 ? 20.528 -16.901 -6.931 1.00 38.88 77 LEU A N 1
ATOM 576 C CA . LEU A 1 77 ? 20.126 -15.982 -8.015 1.00 38.88 77 LEU A CA 1
ATOM 577 C C . LEU A 1 77 ? 20.946 -16.218 -9.299 1.00 38.88 77 LEU A C 1
ATOM 579 O O . LEU A 1 77 ? 20.401 -16.168 -10.401 1.00 38.88 77 LEU A O 1
ATOM 583 N N . ALA A 1 78 ? 22.222 -16.596 -9.164 1.00 34.66 78 ALA A N 1
ATOM 584 C CA . ALA A 1 78 ? 23.055 -17.007 -10.295 1.00 34.66 78 ALA A CA 1
ATOM 585 C C . ALA A 1 78 ? 22.694 -18.415 -10.811 1.00 34.66 78 ALA A C 1
ATOM 587 O O . ALA A 1 78 ? 22.713 -18.654 -12.018 1.00 34.66 78 ALA A O 1
ATOM 588 N N . ALA A 1 79 ? 22.322 -19.345 -9.922 1.00 34.41 79 ALA A N 1
ATOM 589 C CA . ALA A 1 79 ? 21.961 -20.714 -10.303 1.00 34.41 79 ALA A CA 1
ATOM 590 C C . ALA A 1 79 ? 20.617 -20.794 -11.054 1.00 34.41 79 ALA A C 1
ATOM 592 O O . ALA A 1 79 ? 20.520 -21.518 -12.045 1.00 34.41 79 ALA A O 1
ATOM 593 N N . ALA A 1 80 ? 19.614 -20.002 -10.654 1.00 38.44 80 ALA A N 1
ATOM 594 C CA . ALA A 1 80 ? 18.339 -19.903 -11.371 1.00 38.44 80 ALA A CA 1
ATOM 595 C C . ALA A 1 80 ? 18.515 -19.286 -12.774 1.00 38.44 80 ALA A C 1
ATOM 597 O O . ALA A 1 80 ? 17.886 -19.733 -13.734 1.00 38.44 80 ALA A O 1
ATOM 598 N N . ALA A 1 81 ? 19.437 -18.325 -12.922 1.00 35.09 81 ALA A N 1
ATOM 599 C CA . ALA A 1 81 ? 19.817 -17.781 -14.226 1.00 35.09 81 ALA A CA 1
ATOM 600 C C . ALA A 1 81 ? 20.559 -18.812 -15.104 1.00 35.09 81 ALA A C 1
ATOM 602 O O . ALA A 1 81 ? 20.355 -18.838 -16.316 1.00 35.09 81 ALA A O 1
ATOM 603 N N . MET A 1 82 ? 21.376 -19.695 -14.511 1.00 31.89 82 MET A N 1
ATOM 604 C CA . MET A 1 82 ? 22.112 -20.734 -15.247 1.00 31.89 82 MET A CA 1
ATOM 605 C C . MET A 1 82 ? 21.268 -21.953 -15.642 1.00 31.89 82 MET A C 1
ATOM 607 O O . MET A 1 82 ? 21.498 -22.519 -16.707 1.00 31.89 82 MET A O 1
ATOM 611 N N . GLN A 1 83 ? 20.258 -22.347 -14.861 1.00 34.47 83 GLN A N 1
ATOM 612 C CA . GLN A 1 83 ? 19.372 -23.462 -15.239 1.00 34.47 83 GLN A CA 1
ATOM 613 C C . GLN A 1 83 ? 18.344 -23.088 -16.319 1.00 34.47 83 GLN A C 1
ATOM 615 O O . GLN A 1 83 ? 17.848 -23.966 -17.020 1.00 34.47 83 GLN A O 1
ATOM 620 N N . SER A 1 84 ? 18.084 -21.795 -16.535 1.00 33.38 84 SER A N 1
ATOM 621 C CA . SER A 1 84 ? 17.275 -21.307 -17.662 1.00 33.38 84 SER A CA 1
ATOM 622 C C . SER A 1 84 ? 17.999 -21.362 -19.022 1.00 33.38 84 SER A C 1
ATOM 624 O O . SER A 1 84 ? 17.378 -21.082 -20.045 1.00 33.38 84 SER A O 1
ATOM 626 N N . LEU A 1 85 ? 19.298 -21.686 -19.057 1.00 31.66 85 LEU A N 1
ATOM 627 C CA . LEU A 1 85 ? 20.152 -21.599 -20.253 1.00 31.66 85 LEU A CA 1
ATOM 628 C C . LEU A 1 85 ? 20.309 -22.918 -21.035 1.00 31.66 85 LEU A C 1
ATOM 630 O O . LEU A 1 85 ? 21.047 -22.953 -22.017 1.00 31.66 85 LEU A O 1
ATOM 634 N N . ALA A 1 86 ? 19.609 -23.992 -20.662 1.00 29.42 86 ALA A N 1
ATOM 635 C CA . ALA A 1 86 ? 19.655 -25.267 -21.381 1.00 29.42 86 ALA A CA 1
ATOM 636 C C . ALA A 1 86 ? 18.382 -25.499 -22.217 1.00 29.42 86 ALA A C 1
ATOM 638 O O . ALA A 1 86 ? 17.542 -26.325 -21.874 1.00 29.42 86 ALA A O 1
ATOM 639 N N . LEU A 1 87 ? 18.245 -24.779 -23.334 1.00 31.84 87 LEU A N 1
ATOM 640 C CA . LEU A 1 87 ? 17.327 -25.147 -24.418 1.00 31.84 87 LEU A CA 1
ATOM 641 C C . LEU A 1 87 ? 18.152 -25.730 -25.568 1.00 31.84 87 LEU A C 1
ATOM 643 O O . LEU A 1 87 ? 18.699 -25.007 -26.399 1.00 31.84 87 LEU A O 1
ATOM 647 N N . THR A 1 88 ? 18.273 -27.055 -25.592 1.00 31.22 88 THR A N 1
ATOM 648 C CA . THR A 1 88 ? 18.800 -27.801 -26.735 1.00 31.22 88 THR A CA 1
ATOM 649 C C . THR A 1 88 ? 17.707 -27.953 -27.790 1.00 31.22 88 THR A C 1
ATOM 651 O O . THR A 1 88 ? 16.599 -28.414 -27.524 1.00 31.22 88 THR A O 1
ATOM 654 N N . SER A 1 89 ? 18.023 -27.534 -29.010 1.00 29.56 89 SER A N 1
ATOM 655 C CA . SER A 1 89 ? 17.175 -27.652 -30.195 1.00 29.56 89 SER A CA 1
ATOM 656 C C . SER A 1 89 ? 17.007 -29.131 -30.580 1.00 29.56 89 SER A C 1
ATOM 658 O O . SER A 1 89 ? 18.021 -29.825 -30.687 1.00 29.56 89 SER A O 1
ATOM 660 N N . PRO A 1 90 ? 15.792 -29.645 -30.849 1.00 30.92 90 PRO A N 1
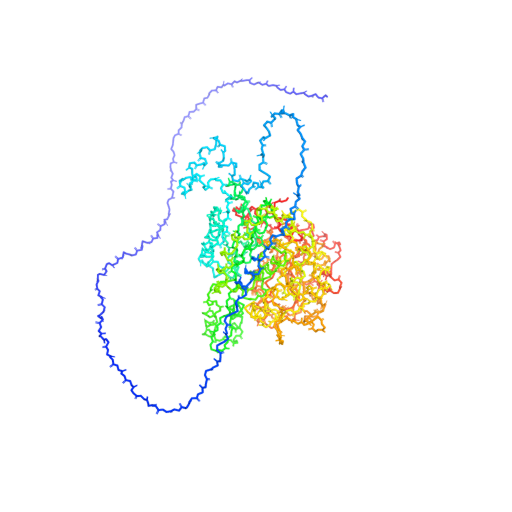ATOM 661 C CA . PRO A 1 90 ? 15.651 -30.966 -31.444 1.00 30.92 90 PRO A CA 1
ATOM 662 C C . PRO A 1 90 ? 15.976 -30.896 -32.943 1.00 30.92 90 PRO A C 1
ATOM 664 O O . PRO A 1 90 ? 15.335 -30.187 -33.718 1.00 30.92 90 PRO A O 1
ATOM 667 N N . SER A 1 91 ? 17.006 -31.635 -33.345 1.00 30.50 91 SER A N 1
ATOM 668 C CA . SER A 1 91 ? 17.396 -31.877 -34.731 1.00 30.50 91 SER A CA 1
ATOM 669 C C . SER A 1 91 ? 16.340 -32.724 -35.458 1.00 30.50 91 SER A C 1
ATOM 671 O O . SER A 1 91 ? 16.006 -33.829 -35.037 1.00 30.50 91 SER A O 1
ATOM 673 N N . LEU A 1 92 ? 15.820 -32.207 -36.574 1.00 32.81 92 LEU A N 1
ATOM 674 C CA . LEU A 1 92 ? 14.944 -32.939 -37.497 1.00 32.81 92 LEU A CA 1
ATOM 675 C C . LEU A 1 92 ? 15.764 -33.890 -38.394 1.00 32.81 92 LEU A C 1
ATOM 677 O O . LEU A 1 92 ? 16.869 -33.525 -38.807 1.00 32.81 92 LEU A O 1
ATOM 681 N N . PRO A 1 93 ? 15.246 -35.083 -38.745 1.00 31.33 93 PRO A N 1
ATOM 682 C CA . PRO A 1 93 ? 15.950 -36.021 -39.609 1.00 31.33 93 PRO A CA 1
ATOM 683 C C . PRO A 1 93 ? 15.811 -35.655 -41.096 1.00 31.33 93 PRO A C 1
ATOM 685 O O . PRO A 1 93 ? 14.774 -35.182 -41.560 1.00 31.33 93 PRO A O 1
ATOM 688 N N . ALA A 1 94 ? 16.887 -35.905 -41.842 1.00 30.84 94 ALA A N 1
ATOM 689 C CA . ALA A 1 94 ? 17.017 -35.654 -43.272 1.00 30.84 94 ALA A CA 1
ATOM 690 C C . ALA A 1 94 ? 16.102 -36.559 -44.121 1.00 30.84 94 ALA A C 1
ATOM 692 O O . ALA A 1 94 ? 16.081 -37.775 -43.938 1.00 30.84 94 ALA A O 1
ATOM 693 N N . ALA A 1 95 ? 15.410 -35.971 -45.102 1.00 33.28 95 ALA A N 1
ATOM 694 C CA . ALA A 1 95 ? 14.672 -36.686 -46.145 1.00 33.28 95 ALA A CA 1
ATOM 695 C C . ALA A 1 95 ? 15.413 -36.586 -47.494 1.00 33.28 95 ALA A C 1
ATOM 697 O O . ALA A 1 95 ? 15.864 -35.509 -47.886 1.00 33.28 95 ALA A O 1
ATOM 698 N N . GLY A 1 96 ? 15.563 -37.728 -48.174 1.00 32.09 96 GLY A N 1
ATOM 699 C CA . GLY A 1 96 ? 16.268 -37.881 -49.454 1.00 32.09 96 GLY A CA 1
ATOM 700 C C . GLY A 1 96 ? 15.495 -37.380 -50.690 1.00 32.09 96 GLY A C 1
ATOM 701 O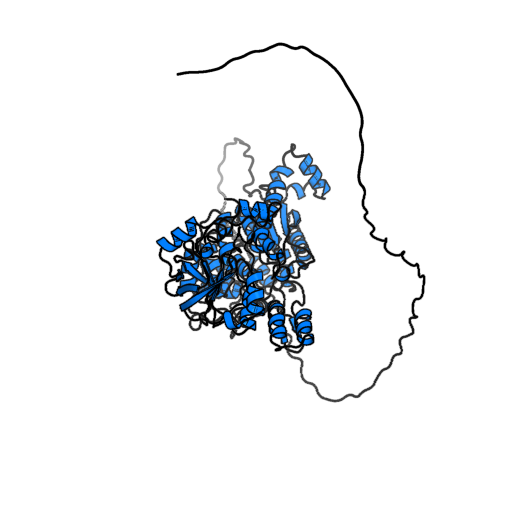 O . GLY A 1 96 ? 14.352 -36.938 -50.573 1.00 32.09 96 GLY A O 1
ATOM 702 N N . PRO A 1 97 ? 16.111 -37.428 -51.890 1.00 36.28 97 PRO A N 1
ATOM 703 C CA . PRO A 1 97 ? 15.668 -36.659 -53.052 1.00 36.28 97 PRO A CA 1
ATOM 704 C C . PRO A 1 97 ? 14.738 -37.446 -53.989 1.00 36.28 97 PRO A C 1
ATOM 706 O O . PRO A 1 97 ? 14.977 -38.620 -54.262 1.00 36.28 97 PRO A O 1
ATOM 709 N N . VAL A 1 98 ? 13.748 -36.767 -54.584 1.00 34.22 98 VAL A N 1
ATOM 710 C CA . VAL A 1 98 ? 13.023 -37.232 -55.787 1.00 34.22 98 VAL A CA 1
ATOM 711 C C . VAL A 1 98 ? 12.765 -36.036 -56.732 1.00 34.22 98 VAL A C 1
ATOM 713 O O . VAL A 1 98 ? 12.412 -34.960 -56.245 1.00 34.22 98 VAL A O 1
ATOM 716 N N . PRO A 1 99 ? 12.953 -36.167 -58.066 1.00 39.72 99 PRO A N 1
ATOM 717 C CA . PRO A 1 99 ? 12.912 -35.046 -59.010 1.00 39.72 99 PRO A CA 1
ATOM 718 C C . PRO A 1 99 ? 11.564 -34.898 -59.745 1.00 39.72 99 PRO A C 1
ATOM 720 O O . PRO A 1 99 ? 10.908 -35.885 -60.064 1.00 39.72 99 PRO A O 1
ATOM 723 N N . GLY A 1 100 ? 11.199 -33.666 -60.130 1.00 31.38 100 GLY A N 1
ATOM 724 C CA . GLY A 1 100 ? 10.058 -33.416 -61.025 1.00 31.38 100 GLY A CA 1
ATOM 725 C C . GLY A 1 100 ? 9.786 -31.936 -61.320 1.00 31.38 100 GLY A C 1
ATOM 726 O O . GLY A 1 100 ? 9.378 -31.183 -60.451 1.00 31.38 100 GLY A O 1
ATOM 727 N N . ARG A 1 101 ? 10.036 -31.517 -62.565 1.00 32.91 101 ARG A N 1
ATOM 728 C CA . ARG A 1 101 ? 9.975 -30.146 -63.119 1.00 32.91 101 ARG A CA 1
ATOM 729 C C . ARG A 1 101 ? 8.551 -29.571 -63.310 1.00 32.91 101 ARG A C 1
ATOM 731 O O . ARG A 1 101 ? 7.710 -30.290 -63.832 1.00 32.91 101 ARG A O 1
ATOM 738 N N . ARG A 1 102 ? 8.404 -28.236 -63.147 1.00 32.56 102 ARG A N 1
ATOM 739 C CA . ARG A 1 102 ? 7.986 -27.171 -64.128 1.00 32.56 102 ARG A CA 1
ATOM 740 C C . ARG A 1 102 ? 7.030 -26.117 -63.533 1.00 32.56 102 ARG A C 1
ATOM 742 O O . ARG A 1 102 ? 6.000 -26.467 -62.983 1.00 32.56 102 ARG A O 1
ATOM 749 N N . GLY A 1 103 ? 7.321 -24.837 -63.813 1.00 30.36 103 GLY A N 1
ATOM 750 C CA . GLY A 1 103 ? 6.321 -23.757 -63.889 1.00 30.36 103 GLY A CA 1
ATOM 751 C C . GLY A 1 103 ? 6.608 -22.520 -63.031 1.00 30.36 103 GLY A C 1
ATOM 752 O O . GLY A 1 103 ? 6.135 -22.427 -61.908 1.00 30.36 103 GLY A O 1
ATOM 753 N N . LEU A 1 104 ? 7.361 -21.551 -63.569 1.00 33.81 104 LEU A N 1
ATOM 754 C CA . LEU A 1 104 ? 7.540 -20.222 -62.973 1.00 33.81 104 LEU A CA 1
ATOM 755 C C . LEU A 1 104 ? 6.263 -19.374 -63.096 1.00 33.81 104 LEU A C 1
ATOM 757 O O . LEU A 1 104 ? 5.832 -19.104 -64.212 1.00 33.81 104 LEU A O 1
ATOM 761 N N . GLN A 1 105 ? 5.806 -18.800 -61.981 1.00 32.31 105 GLN A N 1
ATOM 762 C CA . GLN A 1 105 ? 5.278 -17.432 -61.921 1.00 32.31 105 GLN A CA 1
ATOM 763 C C . GLN A 1 105 ? 5.698 -16.804 -60.581 1.00 32.31 105 GLN A C 1
ATOM 765 O O . GLN A 1 105 ? 5.290 -17.237 -59.507 1.00 32.31 105 GLN A O 1
ATOM 770 N N . ARG A 1 106 ? 6.590 -15.806 -60.645 1.00 33.25 106 ARG A N 1
ATOM 771 C CA . ARG A 1 106 ? 7.080 -15.041 -59.488 1.00 33.25 106 ARG A CA 1
ATOM 772 C C . ARG A 1 106 ? 6.005 -14.051 -59.040 1.00 33.25 106 ARG A C 1
ATOM 774 O O . ARG A 1 106 ? 5.901 -12.967 -59.606 1.00 33.25 106 ARG A O 1
ATOM 781 N N . VAL A 1 107 ? 5.280 -14.385 -57.979 1.00 34.03 107 VAL A N 1
ATOM 782 C CA . VAL A 1 107 ? 4.640 -13.385 -57.117 1.00 34.03 107 VAL A CA 1
ATOM 783 C C . VAL A 1 107 ? 5.670 -13.016 -56.050 1.00 34.03 107 VAL A C 1
ATOM 785 O O . VAL A 1 107 ? 6.139 -13.879 -55.311 1.00 34.03 107 VAL A O 1
ATOM 788 N N . ARG A 1 108 ? 6.091 -11.746 -56.002 1.00 35.94 108 ARG A N 1
ATOM 789 C CA . ARG A 1 108 ? 6.897 -11.216 -54.891 1.00 35.94 108 ARG A CA 1
ATOM 790 C C . ARG A 1 108 ? 6.011 -11.185 -53.644 1.00 35.94 108 ARG A C 1
ATOM 792 O O . ARG A 1 108 ? 5.379 -10.174 -53.363 1.00 35.94 108 ARG A O 1
ATOM 799 N N . ALA A 1 109 ? 5.968 -12.292 -52.912 1.00 34.50 109 ALA A N 1
ATOM 800 C CA . ALA A 1 109 ? 5.583 -12.273 -51.514 1.00 34.50 109 ALA A CA 1
ATOM 801 C C . ALA A 1 109 ? 6.723 -11.584 -50.756 1.00 34.50 109 ALA A C 1
ATOM 803 O O . ALA A 1 109 ? 7.810 -12.138 -50.598 1.00 34.50 109 ALA A O 1
ATOM 804 N N . THR A 1 110 ? 6.517 -10.331 -50.362 1.00 36.03 110 THR A N 1
ATOM 805 C CA . THR A 1 110 ? 7.292 -9.744 -49.272 1.00 36.03 110 THR A CA 1
ATOM 806 C C . THR A 1 110 ? 7.027 -10.609 -48.051 1.00 36.03 110 THR A C 1
ATOM 808 O O . THR A 1 110 ? 5.913 -10.600 -47.534 1.00 36.03 110 THR A O 1
ATOM 811 N N . ALA A 1 111 ? 8.021 -11.397 -47.644 1.00 37.22 111 ALA A N 1
ATOM 812 C CA . ALA A 1 111 ? 8.020 -12.050 -46.348 1.00 37.22 111 ALA A CA 1
ATOM 813 C C . ALA A 1 111 ? 7.928 -10.941 -45.295 1.00 37.22 111 ALA A C 1
ATOM 815 O O . ALA A 1 111 ? 8.901 -10.233 -45.035 1.00 37.22 111 ALA A O 1
ATOM 816 N N . VAL A 1 112 ? 6.723 -10.718 -44.776 1.00 42.09 112 VAL A N 1
ATOM 817 C CA . VAL A 1 112 ? 6.541 -10.005 -43.519 1.00 42.09 112 VAL A CA 1
ATOM 818 C C . VAL A 1 112 ? 7.176 -10.931 -42.494 1.00 42.09 112 VAL A C 1
ATOM 820 O O . VAL A 1 112 ? 6.763 -12.078 -42.369 1.00 42.09 112 VAL A O 1
ATOM 823 N N . SER A 1 113 ? 8.265 -10.499 -41.868 1.00 43.56 113 SER A N 1
ATOM 824 C CA . SER A 1 113 ? 8.857 -11.243 -40.763 1.00 43.56 113 SER A CA 1
ATOM 825 C C . SER A 1 113 ? 7.786 -11.410 -39.685 1.00 43.56 113 SER A C 1
ATOM 827 O O . SER A 1 113 ? 7.338 -10.405 -39.136 1.00 43.56 113 SER A O 1
ATOM 829 N N . ASP A 1 114 ? 7.399 -12.649 -39.382 1.00 56.81 114 ASP A N 1
ATOM 830 C CA . ASP A 1 114 ? 6.455 -13.027 -38.314 1.00 56.81 114 ASP A CA 1
ATOM 831 C C . ASP A 1 114 ? 6.991 -12.729 -36.891 1.00 56.81 114 ASP A C 1
ATOM 833 O O . ASP A 1 114 ? 6.479 -13.244 -35.898 1.00 56.81 114 ASP A O 1
ATOM 837 N N . GLU A 1 115 ? 8.034 -11.903 -36.754 1.00 67.38 115 GLU A N 1
ATOM 838 C CA . GLU A 1 115 ? 8.562 -11.510 -35.451 1.00 67.38 115 GLU A CA 1
ATOM 839 C C . GLU A 1 115 ? 7.687 -10.413 -34.820 1.00 67.38 115 GLU A C 1
ATOM 841 O O . GLU A 1 115 ? 7.420 -9.383 -35.454 1.00 67.38 115 GLU A O 1
ATOM 846 N N . PRO A 1 116 ? 7.232 -10.595 -33.566 1.00 81.94 116 PRO A N 1
ATOM 847 C CA . PRO A 1 116 ? 6.381 -9.626 -32.896 1.00 81.94 116 PRO A CA 1
ATOM 848 C C . PRO A 1 116 ? 7.117 -8.294 -32.713 1.00 81.94 116 PRO A C 1
ATOM 850 O O . PRO A 1 116 ? 8.230 -8.229 -32.190 1.00 81.94 116 PRO A O 1
ATOM 853 N N . LYS A 1 117 ? 6.465 -7.199 -33.118 1.00 93.75 117 LYS A N 1
ATOM 854 C CA . LYS A 1 117 ? 6.989 -5.842 -32.943 1.00 93.75 117 LYS A CA 1
ATOM 855 C C . LYS A 1 117 ? 7.119 -5.518 -31.453 1.00 93.75 117 LYS A C 1
ATOM 857 O O . LYS A 1 117 ? 6.107 -5.373 -30.772 1.00 93.75 117 LYS A O 1
ATOM 862 N N . LEU A 1 118 ? 8.351 -5.371 -30.966 1.00 97.56 118 LEU A N 1
ATOM 863 C CA . LEU A 1 118 ? 8.626 -5.096 -29.549 1.00 97.56 118 LEU A CA 1
ATOM 864 C C . LEU A 1 118 ? 8.371 -3.627 -29.170 1.00 97.56 118 LEU A C 1
ATOM 866 O O . LEU A 1 118 ? 7.969 -3.338 -28.050 1.00 97.56 118 LEU A O 1
ATOM 870 N N . ASN A 1 119 ? 8.553 -2.693 -30.105 1.00 98.12 119 ASN A N 1
ATOM 871 C CA . ASN A 1 119 ? 8.357 -1.254 -29.908 1.00 98.12 119 ASN A CA 1
ATOM 872 C C . ASN A 1 119 ? 6.919 -0.799 -30.260 1.00 98.12 119 ASN A C 1
ATOM 874 O O . ASN A 1 119 ? 6.721 0.128 -31.049 1.00 98.12 119 ASN A O 1
ATOM 878 N N . LYS A 1 120 ? 5.892 -1.490 -29.740 1.00 98.19 120 LYS A N 1
ATOM 879 C CA . LYS A 1 120 ? 4.473 -1.284 -30.114 1.00 98.19 120 LYS A CA 1
ATOM 880 C C . LYS A 1 120 ? 3.982 0.156 -29.948 1.00 98.19 120 LYS A C 1
ATOM 882 O O . LYS A 1 120 ? 3.194 0.628 -30.767 1.00 98.19 120 LYS A O 1
ATOM 887 N N . TYR A 1 121 ? 4.427 0.836 -28.899 1.00 98.62 121 TYR A N 1
ATOM 888 C CA . TYR A 1 121 ? 4.020 2.191 -28.551 1.00 98.62 121 TYR A CA 1
ATOM 889 C C . TYR A 1 121 ? 5.046 3.209 -29.035 1.00 98.62 121 TYR A C 1
ATOM 891 O O . TYR A 1 121 ? 4.661 4.171 -29.704 1.00 98.62 121 TYR A O 1
ATOM 899 N N . SER A 1 122 ? 6.336 2.994 -28.770 1.00 98.81 122 SER A N 1
ATOM 900 C CA . SER A 1 122 ? 7.368 3.992 -29.076 1.00 98.81 122 SER A CA 1
ATOM 901 C C . SER A 1 122 ? 7.572 4.177 -30.579 1.00 98.81 122 SER A C 1
ATOM 903 O O . SER A 1 122 ? 7.867 5.290 -31.017 1.00 98.81 122 SER A O 1
ATOM 905 N N . ALA A 1 123 ? 7.254 3.165 -31.400 1.00 98.56 123 ALA A N 1
ATOM 906 C CA . ALA A 1 123 ? 7.164 3.306 -32.853 1.00 98.56 123 ALA A CA 1
ATOM 907 C C . ALA A 1 123 ? 6.316 4.503 -33.291 1.00 98.56 123 ALA A C 1
ATOM 909 O O . ALA A 1 123 ? 6.602 5.112 -34.320 1.00 98.56 123 ALA A O 1
ATOM 910 N N . ARG A 1 124 ? 5.297 4.889 -32.506 1.00 98.62 124 ARG A N 1
ATOM 911 C CA . ARG A 1 124 ? 4.447 6.048 -32.799 1.00 98.62 124 ARG A CA 1
ATOM 912 C C . ARG A 1 124 ? 5.237 7.346 -32.904 1.00 98.62 124 ARG A C 1
ATOM 914 O O . ARG A 1 124 ? 4.801 8.213 -33.662 1.00 98.62 124 ARG A O 1
ATOM 921 N N . ILE A 1 125 ? 6.331 7.476 -32.156 1.00 98.69 125 ILE A N 1
ATOM 922 C CA . ILE A 1 125 ? 7.181 8.669 -32.090 1.00 98.69 125 ILE A CA 1
ATOM 923 C C . ILE A 1 125 ? 8.559 8.460 -32.730 1.00 98.69 125 ILE A C 1
ATOM 925 O O . ILE A 1 125 ? 9.217 9.448 -33.042 1.00 98.69 125 ILE A O 1
ATOM 929 N N . THR A 1 126 ? 8.990 7.214 -32.963 1.00 98.69 126 THR A N 1
ATOM 930 C CA . THR A 1 126 ? 10.312 6.923 -33.539 1.00 98.69 126 THR A CA 1
ATOM 931 C C . THR A 1 126 ? 10.306 6.623 -35.037 1.00 98.69 126 THR A C 1
ATOM 933 O O . THR A 1 126 ? 11.306 6.903 -35.690 1.00 98.69 126 THR A O 1
ATOM 936 N N . GLU A 1 127 ? 9.212 6.127 -35.626 1.00 98.38 127 GLU A N 1
ATOM 937 C CA . GLU A 1 127 ? 9.203 5.679 -37.034 1.00 98.38 127 GLU A CA 1
ATOM 938 C C . GLU A 1 127 ? 8.630 6.696 -38.045 1.00 98.38 127 GLU A C 1
ATOM 940 O O . GLU A 1 127 ? 9.243 6.893 -39.101 1.00 98.38 127 GLU A O 1
ATOM 945 N N . PRO A 1 128 ? 7.478 7.363 -37.807 1.00 98.56 128 PRO A N 1
ATOM 946 C CA . PRO A 1 128 ? 6.876 8.226 -38.816 1.00 98.56 128 PRO A CA 1
ATOM 947 C C . PRO A 1 128 ? 7.732 9.460 -39.098 1.00 98.56 128 PRO A C 1
ATOM 949 O O . PRO A 1 128 ? 8.106 10.189 -38.186 1.00 98.56 128 PRO A O 1
ATOM 952 N N . LYS A 1 129 ? 7.935 9.795 -40.376 1.00 98.19 129 LYS A N 1
ATOM 953 C CA . LYS A 1 129 ? 8.620 11.043 -40.773 1.00 98.19 129 LYS A CA 1
ATOM 954 C C . LYS A 1 129 ? 7.931 12.304 -40.228 1.00 98.19 129 LYS A C 1
ATOM 956 O O . LYS A 1 129 ? 8.588 13.302 -39.960 1.00 98.19 129 LYS A O 1
ATOM 961 N N . SER A 1 130 ? 6.611 12.254 -40.022 1.00 98.06 130 SER A N 1
ATOM 962 C CA . SER A 1 130 ? 5.836 13.332 -39.389 1.00 98.06 130 SER A CA 1
ATOM 963 C C . SER A 1 130 ? 6.148 13.533 -37.899 1.00 98.06 130 SER A C 1
ATOM 965 O O . SER A 1 130 ? 5.657 14.485 -37.301 1.00 98.06 130 SER A O 1
ATOM 967 N N . GLN A 1 131 ? 6.956 12.661 -37.293 1.00 98.50 131 GLN A N 1
ATOM 968 C CA . GLN A 1 131 ? 7.414 12.736 -35.904 1.00 98.50 131 GLN A CA 1
ATOM 969 C C . GLN A 1 131 ? 8.877 13.180 -35.800 1.00 98.50 131 GLN A C 1
ATOM 971 O O . GLN A 1 131 ? 9.547 12.893 -34.811 1.00 98.50 131 GLN A O 1
ATOM 976 N N . GLY A 1 132 ? 9.369 13.932 -36.790 1.00 98.50 132 GLY A N 1
ATOM 977 C CA . GLY A 1 132 ? 10.736 14.459 -36.790 1.00 98.50 132 GLY A CA 1
ATOM 978 C C . GLY A 1 132 ? 11.079 15.289 -35.547 1.00 98.50 132 GLY A C 1
ATOM 979 O O . GLY A 1 132 ? 12.198 15.208 -35.054 1.00 98.50 132 GLY A O 1
ATOM 980 N N . ALA A 1 133 ? 10.116 16.027 -34.983 1.00 98.62 133 ALA A N 1
ATOM 981 C CA . ALA A 1 133 ? 10.321 16.760 -33.730 1.00 98.62 133 ALA A CA 1
ATOM 982 C C . ALA A 1 133 ? 10.571 15.817 -32.537 1.00 98.62 133 ALA A C 1
ATOM 984 O O . ALA A 1 133 ? 11.488 16.044 -31.752 1.00 98.62 133 ALA A O 1
ATOM 985 N N . SER A 1 134 ? 9.801 14.732 -32.432 1.00 98.75 134 SER A N 1
ATOM 986 C CA . SER A 1 134 ? 9.972 13.713 -31.394 1.00 98.75 134 SER A CA 1
ATOM 987 C C . SER A 1 134 ? 11.330 13.019 -31.529 1.00 98.75 134 SER A C 1
ATOM 989 O O . SER A 1 134 ? 12.076 12.926 -30.558 1.00 98.75 134 SER A O 1
ATOM 991 N N . GLN A 1 135 ? 11.696 12.615 -32.751 1.00 98.81 135 GLN A N 1
ATOM 992 C CA . GLN A 1 135 ? 13.006 12.031 -33.061 1.00 98.81 135 GLN A CA 1
ATOM 993 C C . GLN A 1 135 ? 14.151 12.993 -32.704 1.00 98.81 135 GLN A C 1
ATOM 995 O O . GLN A 1 135 ? 15.111 12.576 -32.066 1.00 98.81 135 GLN A O 1
ATOM 1000 N N . ALA A 1 136 ? 14.030 14.287 -33.029 1.00 98.75 136 ALA A N 1
ATOM 1001 C CA . ALA A 1 136 ? 15.022 15.309 -32.684 1.00 98.75 136 ALA A CA 1
ATOM 1002 C C . ALA A 1 136 ? 15.271 15.408 -31.170 1.00 98.75 136 ALA A C 1
ATOM 1004 O O . ALA A 1 136 ? 16.423 15.455 -30.739 1.00 98.75 136 ALA A O 1
ATOM 1005 N N . VAL A 1 137 ? 14.211 15.385 -30.354 1.00 98.81 137 VAL A N 1
ATOM 1006 C CA . VAL A 1 137 ? 14.344 15.367 -28.887 1.00 98.81 137 VAL A CA 1
ATOM 1007 C C . VAL A 1 137 ? 15.008 14.072 -28.411 1.00 98.81 137 VAL A C 1
ATOM 1009 O O . VAL A 1 137 ? 15.872 14.121 -27.538 1.00 98.81 137 VAL A O 1
ATOM 1012 N N . LEU A 1 138 ? 14.662 12.927 -29.009 1.00 98.75 138 LEU A N 1
ATOM 1013 C CA . LEU A 1 138 ? 15.272 11.635 -28.682 1.00 98.75 138 LEU A CA 1
ATOM 1014 C C . LEU A 1 138 ? 16.778 11.602 -29.004 1.00 98.75 138 LEU A C 1
ATOM 1016 O O . LEU A 1 138 ? 17.561 11.135 -28.177 1.00 98.75 138 LEU A O 1
ATOM 1020 N N . TYR A 1 139 ? 17.209 12.171 -30.134 1.00 98.75 139 TYR A N 1
ATOM 1021 C CA . TYR A 1 139 ? 18.637 12.385 -30.409 1.00 98.75 139 TYR A CA 1
ATOM 1022 C C . TYR A 1 139 ? 19.276 13.316 -29.373 1.00 98.75 139 TYR A C 1
ATOM 1024 O O . TYR A 1 139 ? 20.376 13.047 -28.897 1.00 98.75 139 TYR A O 1
ATOM 1032 N N . GLY A 1 140 ? 18.577 14.386 -28.978 1.00 98.75 140 GLY A N 1
ATOM 1033 C CA . GLY A 1 140 ? 19.051 15.342 -27.974 1.00 98.75 140 GLY A CA 1
ATOM 1034 C C . GLY A 1 140 ? 19.333 14.718 -26.603 1.00 98.75 140 GLY A C 1
ATOM 1035 O O . GLY A 1 140 ? 20.278 15.127 -25.932 1.00 98.75 140 GLY A O 1
ATOM 1036 N N . VAL A 1 141 ? 18.572 13.693 -26.201 1.00 98.25 141 VAL A N 1
ATOM 1037 C CA . VAL A 1 141 ? 18.833 12.919 -24.969 1.00 98.25 141 VAL A CA 1
ATOM 1038 C C . VAL A 1 141 ? 19.841 11.775 -25.165 1.00 98.25 141 VAL A C 1
ATOM 1040 O O . VAL A 1 141 ? 20.118 11.034 -24.222 1.00 98.25 141 VAL A O 1
ATOM 1043 N N . GLY A 1 142 ? 20.420 11.648 -26.364 1.00 98.31 142 GLY A N 1
ATOM 1044 C CA . GLY A 1 142 ? 21.565 10.785 -26.658 1.00 98.31 142 GLY A CA 1
ATOM 1045 C C . GLY A 1 142 ? 21.255 9.473 -27.379 1.00 98.31 142 GLY A C 1
ATOM 1046 O O . GLY A 1 142 ? 22.123 8.602 -27.401 1.00 98.31 142 GLY A O 1
ATOM 1047 N N . LEU A 1 143 ? 20.055 9.289 -27.945 1.00 98.62 143 LEU A N 1
ATOM 1048 C CA . LEU A 1 143 ? 19.755 8.094 -28.747 1.00 98.62 143 LEU A CA 1
ATOM 1049 C C . LEU A 1 143 ? 20.393 8.182 -30.135 1.00 98.62 143 LEU A C 1
ATOM 1051 O O . LEU A 1 143 ? 20.545 9.261 -30.697 1.00 98.62 143 LEU A O 1
ATOM 1055 N N . THR A 1 144 ? 20.720 7.026 -30.705 1.00 98.50 144 THR A N 1
ATOM 1056 C CA . THR A 1 144 ? 21.159 6.870 -32.098 1.00 98.50 144 THR A CA 1
ATOM 1057 C C . THR A 1 144 ? 20.025 6.358 -32.993 1.00 98.50 144 THR A C 1
ATOM 1059 O O . THR A 1 144 ? 18.997 5.889 -32.505 1.00 98.50 144 THR A O 1
ATOM 1062 N N . ASP A 1 145 ? 20.231 6.346 -34.315 1.00 98.06 145 ASP A N 1
ATOM 1063 C CA . ASP A 1 145 ? 19.294 5.730 -35.274 1.00 98.06 145 ASP A CA 1
ATOM 1064 C C . ASP A 1 145 ? 18.973 4.266 -34.945 1.00 98.06 145 ASP A C 1
ATOM 1066 O O . ASP A 1 145 ? 17.854 3.796 -35.166 1.00 98.06 145 ASP A O 1
ATOM 1070 N N . ALA A 1 146 ? 19.958 3.532 -34.420 1.00 98.06 146 ALA A N 1
ATOM 1071 C CA . ALA A 1 146 ? 19.777 2.149 -34.001 1.00 98.06 146 ALA A CA 1
ATOM 1072 C C . ALA A 1 146 ? 18.901 2.053 -32.744 1.00 98.06 146 ALA A C 1
ATOM 1074 O O . ALA A 1 146 ? 18.105 1.123 -32.623 1.00 98.06 146 ALA A O 1
ATOM 1075 N N . ASP A 1 147 ? 19.009 3.018 -31.828 1.00 98.50 147 ASP A N 1
ATOM 1076 C CA . ASP A 1 147 ? 18.215 3.038 -30.599 1.00 98.50 147 ASP A CA 1
ATOM 1077 C C . ASP A 1 147 ? 16.747 3.378 -30.850 1.00 98.50 147 ASP A C 1
ATOM 1079 O O . ASP A 1 147 ? 15.878 2.839 -30.173 1.00 98.50 147 ASP A O 1
ATOM 1083 N N . LEU A 1 148 ? 16.446 4.196 -31.863 1.00 98.38 148 LEU A N 1
ATOM 1084 C CA . LEU A 1 148 ? 15.067 4.532 -32.243 1.00 98.38 148 LEU A CA 1
ATOM 1085 C C . LEU A 1 148 ? 14.227 3.310 -32.664 1.00 98.38 148 LEU A C 1
ATOM 1087 O O . LEU A 1 148 ? 12.996 3.380 -32.666 1.00 98.38 148 LEU A O 1
ATOM 1091 N N . ARG A 1 149 ? 14.873 2.188 -33.008 1.00 97.25 149 ARG A N 1
ATOM 1092 C CA . ARG A 1 149 ? 14.213 0.919 -33.362 1.00 97.25 149 ARG A CA 1
ATOM 1093 C C . ARG A 1 149 ? 13.970 -0.001 -32.164 1.00 97.25 149 ARG A C 1
ATOM 1095 O O . ARG A 1 149 ? 13.270 -1.000 -32.305 1.00 97.25 149 ARG A O 1
ATOM 1102 N N . LYS A 1 150 ? 14.575 0.293 -31.012 1.00 98.62 150 LYS A N 1
ATOM 1103 C CA . LYS A 1 150 ? 14.475 -0.529 -29.802 1.00 98.62 150 LYS A CA 1
ATOM 1104 C C . LYS A 1 150 ? 13.208 -0.174 -29.018 1.00 98.62 150 LYS A C 1
ATOM 1106 O O . LYS A 1 150 ? 12.763 0.974 -29.083 1.00 98.62 150 LYS A O 1
ATOM 1111 N N . PRO A 1 151 ? 12.651 -1.114 -28.237 1.00 98.69 151 PRO A N 1
ATOM 1112 C CA . PRO A 1 151 ? 11.613 -0.775 -27.278 1.00 98.69 151 PRO A CA 1
ATOM 1113 C C . PRO A 1 151 ? 12.158 0.181 -26.205 1.00 98.69 151 PRO A C 1
ATOM 1115 O O . PRO A 1 151 ? 13.316 0.084 -25.779 1.00 98.69 151 PRO A O 1
ATOM 1118 N N . GLN A 1 152 ? 11.309 1.107 -25.772 1.00 98.94 152 GLN A N 1
ATOM 1119 C CA . GLN A 1 152 ? 11.598 2.108 -24.752 1.00 98.94 152 GLN A CA 1
ATOM 1120 C C . GLN A 1 152 ? 10.919 1.726 -23.439 1.00 98.94 152 GLN A C 1
ATOM 1122 O O . GLN A 1 152 ? 9.706 1.540 -23.383 1.00 98.94 152 GLN A O 1
ATOM 1127 N N . VAL A 1 153 ? 11.700 1.637 -22.370 1.00 98.94 153 VAL A N 1
ATOM 1128 C CA . VAL A 1 153 ? 11.254 1.232 -21.040 1.00 98.94 153 VAL A CA 1
ATOM 1129 C C . VAL A 1 153 ? 11.247 2.441 -20.118 1.00 98.94 153 VAL A C 1
ATOM 1131 O O . VAL A 1 153 ? 12.290 3.055 -19.873 1.00 98.94 153 VAL A O 1
ATOM 1134 N N . GLY A 1 154 ? 10.075 2.750 -19.570 1.00 98.94 154 GLY A N 1
ATOM 1135 C CA . GLY A 1 154 ? 9.947 3.674 -18.454 1.00 98.94 154 GLY A CA 1
ATOM 1136 C C . GLY A 1 154 ? 10.470 3.024 -17.176 1.00 98.94 154 GLY A C 1
ATOM 1137 O O . GLY A 1 154 ? 9.966 1.987 -16.756 1.00 98.94 154 GLY A O 1
ATOM 1138 N N . VAL A 1 155 ? 11.487 3.614 -16.552 1.00 98.94 155 VAL A N 1
ATOM 1139 C CA . VAL A 1 155 ? 11.991 3.173 -15.244 1.00 98.94 155 VAL A CA 1
ATOM 1140 C C . VAL A 1 155 ? 11.492 4.164 -14.201 1.00 98.94 155 VAL A C 1
ATOM 1142 O O . VAL A 1 155 ? 12.083 5.231 -14.038 1.00 98.94 155 VAL A O 1
ATOM 1145 N N . SER A 1 156 ? 10.377 3.836 -13.546 1.00 98.88 156 SER A N 1
ATOM 1146 C CA . SER A 1 156 ? 9.637 4.747 -12.671 1.00 98.88 156 SER A CA 1
ATOM 1147 C C . SER A 1 156 ? 9.994 4.522 -11.194 1.00 98.88 156 SER A C 1
ATOM 1149 O O . SER A 1 156 ? 9.409 3.669 -10.513 1.00 98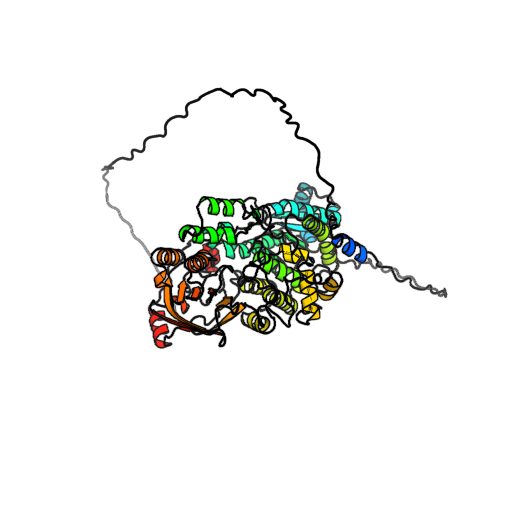.88 156 SER A O 1
ATOM 1151 N N . SER A 1 157 ? 10.962 5.270 -10.671 1.00 98.75 157 SER A N 1
ATOM 1152 C CA . SER A 1 157 ? 11.309 5.209 -9.246 1.00 98.75 157 SER A CA 1
ATOM 1153 C C . SER A 1 157 ? 10.426 6.120 -8.393 1.00 98.75 157 SER A C 1
ATOM 1155 O O . SER A 1 157 ? 9.810 7.066 -8.887 1.00 98.75 157 SER A O 1
ATOM 1157 N N . VAL A 1 158 ? 10.389 5.843 -7.089 1.00 98.75 158 VAL A N 1
ATOM 1158 C CA . VAL A 1 158 ? 9.762 6.712 -6.078 1.00 98.75 158 VAL A CA 1
ATOM 1159 C C . VAL A 1 158 ? 10.825 7.216 -5.096 1.00 98.75 158 VAL A C 1
ATOM 1161 O O . VAL A 1 158 ? 10.676 7.129 -3.881 1.00 98.75 158 VAL A O 1
ATOM 1164 N N . TRP A 1 159 ? 11.971 7.647 -5.622 1.00 98.81 159 TRP A N 1
ATOM 1165 C CA . TRP A 1 159 ? 13.116 8.094 -4.831 1.00 98.81 159 TRP A CA 1
ATOM 1166 C C . TRP A 1 159 ? 12.906 9.508 -4.283 1.00 98.81 159 TRP A C 1
ATOM 1168 O O . TRP A 1 159 ? 12.426 10.393 -4.992 1.00 98.81 159 TRP A O 1
ATOM 1178 N N . TYR A 1 160 ? 13.316 9.711 -3.033 1.00 98.62 160 TYR A N 1
ATOM 1179 C CA . TYR A 1 160 ? 13.561 11.008 -2.405 1.00 98.62 160 TYR A CA 1
ATOM 1180 C C . TYR A 1 160 ? 14.390 10.790 -1.130 1.00 98.62 160 TYR A C 1
ATOM 1182 O O . TYR A 1 160 ? 14.368 9.707 -0.545 1.00 98.62 160 TYR A O 1
ATOM 1190 N N . GLU A 1 161 ? 15.133 11.806 -0.695 1.00 98.50 161 GLU A N 1
ATOM 1191 C CA . GLU A 1 161 ? 16.140 11.663 0.372 1.00 98.50 161 GLU A CA 1
ATOM 1192 C C . GLU A 1 161 ? 15.539 11.603 1.784 1.00 98.50 161 GLU A C 1
ATOM 1194 O O . GLU A 1 161 ? 16.059 10.914 2.655 1.00 98.50 161 GLU A O 1
ATOM 1199 N N . GLY A 1 162 ? 14.427 12.304 2.017 1.00 97.94 162 GLY A N 1
ATOM 1200 C CA . GLY A 1 162 ? 13.842 12.508 3.349 1.00 97.94 162 GLY A CA 1
ATOM 1201 C C . GLY A 1 162 ? 13.138 11.298 3.974 1.00 97.94 162 GLY A C 1
ATOM 1202 O O . GLY A 1 162 ? 12.362 11.481 4.907 1.00 97.94 162 GLY A O 1
ATOM 1203 N N . ASN A 1 163 ? 13.334 10.081 3.459 1.00 98.50 163 ASN A N 1
ATOM 1204 C CA . ASN A 1 163 ? 12.753 8.861 4.020 1.00 98.50 163 ASN A CA 1
ATOM 1205 C C . ASN A 1 163 ? 13.673 7.656 3.814 1.00 98.50 163 ASN A C 1
ATOM 1207 O O . ASN A 1 163 ? 14.119 7.386 2.696 1.00 98.50 163 ASN A O 1
ATOM 1211 N N . THR A 1 164 ? 13.864 6.863 4.867 1.00 98.56 164 THR A N 1
ATOM 1212 C CA . THR A 1 164 ? 14.675 5.635 4.826 1.00 98.56 164 THR A CA 1
ATOM 1213 C C . THR A 1 164 ? 14.147 4.627 3.810 1.00 98.56 164 THR A C 1
ATOM 1215 O O . THR A 1 164 ? 14.934 3.964 3.138 1.00 98.56 164 THR A O 1
ATOM 1218 N N . CYS A 1 165 ? 12.826 4.573 3.616 1.00 98.38 165 CYS A N 1
ATOM 1219 C CA . CYS A 1 165 ? 12.186 3.657 2.671 1.00 98.38 165 CYS A CA 1
ATOM 1220 C C . CYS A 1 165 ? 12.544 3.946 1.203 1.00 98.38 165 CYS A C 1
ATOM 1222 O O . CYS A 1 165 ? 12.393 3.065 0.359 1.00 98.38 165 CYS A O 1
ATOM 1224 N N . ASN A 1 166 ? 12.971 5.176 0.884 1.00 98.75 166 ASN A N 1
ATOM 1225 C CA . ASN A 1 166 ? 13.069 5.662 -0.493 1.00 98.75 166 ASN A CA 1
ATOM 1226 C C . ASN A 1 166 ? 14.456 6.194 -0.880 1.00 98.75 166 ASN A C 1
ATOM 1228 O O . ASN A 1 166 ? 14.751 6.273 -2.074 1.00 98.75 166 ASN A O 1
ATOM 1232 N N . MET A 1 167 ? 15.314 6.539 0.085 1.00 98.62 167 MET A N 1
ATOM 1233 C CA . MET A 1 167 ? 16.584 7.228 -0.181 1.00 98.62 167 MET A CA 1
ATOM 1234 C C . MET A 1 167 ? 17.561 6.441 -1.071 1.00 98.62 167 MET A C 1
ATOM 1236 O O . MET A 1 167 ? 18.371 7.041 -1.775 1.00 98.62 167 MET A O 1
ATOM 1240 N N . HIS A 1 168 ? 17.467 5.108 -1.102 1.00 98.69 168 HIS A N 1
ATOM 1241 C CA . HIS A 1 168 ? 18.329 4.227 -1.902 1.00 98.69 168 HIS A CA 1
ATOM 1242 C C . HIS A 1 168 ? 17.791 3.928 -3.307 1.00 98.69 168 HIS A C 1
ATOM 1244 O O . HIS A 1 168 ? 18.523 3.392 -4.142 1.00 98.69 168 HIS A O 1
ATOM 1250 N N . LEU A 1 169 ? 16.535 4.279 -3.606 1.00 98.81 169 LEU A N 1
ATOM 1251 C CA . LEU A 1 169 ? 15.865 3.854 -4.841 1.00 98.81 169 LEU A CA 1
ATOM 1252 C C . LEU A 1 169 ? 16.478 4.471 -6.108 1.00 98.81 169 LEU A C 1
ATOM 1254 O O . LEU A 1 169 ? 16.339 3.895 -7.184 1.00 98.81 169 LEU A O 1
ATOM 1258 N N . LEU A 1 170 ? 17.209 5.589 -6.003 1.00 98.75 170 LEU A N 1
ATOM 1259 C CA . LEU A 1 170 ? 17.941 6.171 -7.135 1.00 98.75 170 LEU A CA 1
ATOM 1260 C C . LEU A 1 170 ? 19.024 5.220 -7.654 1.00 98.75 170 LEU A C 1
ATOM 1262 O O . LEU A 1 170 ? 19.144 5.026 -8.863 1.00 98.75 170 LEU A O 1
ATOM 1266 N N . ARG A 1 171 ? 19.763 4.594 -6.730 1.00 98.62 171 ARG A N 1
ATOM 1267 C CA . ARG A 1 171 ? 20.805 3.605 -7.032 1.00 98.62 171 ARG A CA 1
ATOM 1268 C C . ARG A 1 171 ? 20.200 2.343 -7.644 1.00 98.62 171 ARG A C 1
ATOM 1270 O O . ARG A 1 171 ? 20.760 1.781 -8.580 1.00 98.62 171 ARG A O 1
ATOM 1277 N N . LEU A 1 172 ? 19.040 1.916 -7.142 1.00 98.88 172 LEU A N 1
ATOM 1278 C CA . LEU A 1 172 ? 18.300 0.796 -7.728 1.00 98.88 172 LEU A CA 1
ATOM 1279 C C . LEU A 1 172 ? 17.828 1.133 -9.152 1.00 98.88 172 LEU A C 1
ATOM 1281 O O . LEU A 1 172 ? 18.006 0.330 -10.062 1.00 98.88 172 LEU A O 1
ATOM 1285 N N . ALA A 1 173 ? 17.319 2.348 -9.380 1.00 98.81 173 ALA A N 1
ATOM 1286 C CA . ALA A 1 173 ? 16.901 2.814 -10.704 1.00 98.81 173 ALA A CA 1
ATOM 1287 C C . ALA A 1 173 ? 18.047 2.869 -11.721 1.00 98.81 173 ALA A C 1
ATOM 1289 O O . ALA A 1 173 ? 17.826 2.649 -12.913 1.00 98.81 173 ALA A O 1
ATOM 1290 N N . GLU A 1 174 ? 19.269 3.149 -11.270 1.00 98.81 174 GLU A N 1
ATOM 1291 C CA . GLU A 1 174 ? 20.470 3.059 -12.105 1.00 98.81 174 GLU A CA 1
ATOM 1292 C C . GLU A 1 174 ? 20.760 1.621 -12.512 1.00 98.81 174 GLU A C 1
ATOM 1294 O O . GLU A 1 174 ? 20.884 1.357 -13.706 1.00 98.81 174 GLU A O 1
ATOM 1299 N N . ALA A 1 175 ? 20.750 0.689 -11.556 1.00 98.81 175 ALA A N 1
ATOM 1300 C CA . ALA A 1 175 ? 20.938 -0.731 -11.839 1.00 98.81 175 ALA A CA 1
ATOM 1301 C C . ALA A 1 175 ? 19.865 -1.288 -12.794 1.00 98.81 175 ALA A C 1
ATOM 1303 O O . ALA A 1 175 ? 20.201 -2.021 -13.722 1.00 98.81 175 ALA A O 1
ATOM 1304 N N . VAL A 1 176 ? 18.597 -0.886 -12.631 1.00 98.88 176 VAL A N 1
ATOM 1305 C CA . VAL A 1 176 ? 17.513 -1.251 -13.561 1.00 98.88 176 VAL A CA 1
ATOM 1306 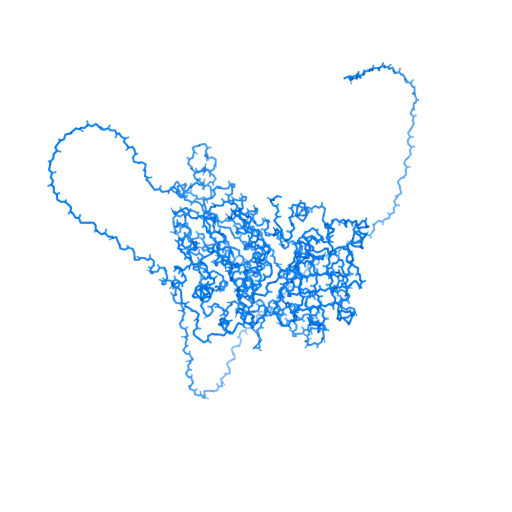C C . VAL A 1 176 ? 17.768 -0.706 -14.960 1.00 98.88 176 VAL A C 1
ATOM 1308 O O . VAL A 1 176 ? 17.676 -1.447 -15.936 1.00 98.88 176 VAL A O 1
ATOM 1311 N N . ARG A 1 177 ? 18.102 0.584 -15.087 1.00 98.62 177 ARG A N 1
ATOM 1312 C CA . ARG A 1 177 ? 18.389 1.193 -16.394 1.00 98.62 177 ARG A CA 1
ATOM 1313 C C . ARG A 1 177 ? 19.538 0.474 -17.097 1.00 98.62 177 ARG A C 1
ATOM 1315 O O . ARG A 1 177 ? 19.474 0.272 -18.308 1.00 98.62 177 ARG A O 1
ATOM 1322 N N . ASP A 1 178 ? 20.580 0.123 -16.356 1.00 98.62 178 ASP A N 1
ATOM 1323 C CA . ASP A 1 178 ? 21.740 -0.562 -16.911 1.00 98.62 178 ASP A CA 1
ATOM 1324 C C . ASP A 1 178 ? 21.352 -1.981 -17.373 1.00 98.62 178 ASP A C 1
ATOM 1326 O O . ASP A 1 178 ? 21.614 -2.327 -18.523 1.00 98.62 178 ASP A O 1
ATOM 1330 N N . GLY A 1 179 ? 20.576 -2.727 -16.577 1.00 98.75 179 GLY A N 1
ATOM 1331 C CA . GLY A 1 179 ? 20.018 -4.028 -16.972 1.00 98.75 179 GLY A CA 1
ATOM 1332 C C . GLY A 1 179 ? 19.101 -3.982 -18.204 1.00 98.75 179 GLY A C 1
ATOM 1333 O O . GLY A 1 179 ? 19.155 -4.854 -19.071 1.00 98.75 179 GLY A O 1
ATOM 1334 N N . VAL A 1 180 ? 18.286 -2.930 -18.340 1.00 98.88 180 VAL A N 1
ATOM 1335 C CA . VAL A 1 180 ? 17.460 -2.678 -19.538 1.00 98.88 180 VAL A CA 1
ATOM 1336 C C . VAL A 1 180 ? 18.332 -2.462 -20.781 1.00 98.88 180 VAL A C 1
ATOM 1338 O O . VAL A 1 180 ? 18.025 -2.989 -21.852 1.00 98.88 180 VAL A O 1
ATOM 1341 N N . ARG A 1 181 ? 19.433 -1.713 -20.651 1.00 98.50 181 ARG A N 1
ATOM 1342 C CA . ARG A 1 181 ? 20.378 -1.471 -21.754 1.00 98.50 181 ARG A CA 1
ATOM 1343 C C . ARG A 1 181 ? 21.136 -2.736 -22.143 1.00 98.50 181 ARG A C 1
ATOM 1345 O O . ARG A 1 181 ? 21.285 -3.002 -23.333 1.00 98.50 181 ARG A O 1
ATOM 1352 N N . GLU A 1 182 ? 21.567 -3.524 -21.162 1.00 98.50 182 GLU A N 1
ATOM 1353 C CA . GLU A 1 182 ? 22.208 -4.829 -21.372 1.00 98.50 182 GLU A CA 1
ATOM 1354 C C . GLU A 1 182 ? 21.289 -5.811 -22.114 1.00 98.50 182 GLU A C 1
ATOM 1356 O O . GLU A 1 182 ? 21.760 -6.594 -22.936 1.00 98.50 182 GLU A O 1
ATOM 1361 N N . ALA A 1 183 ? 19.974 -5.727 -21.892 1.00 98.50 183 ALA A N 1
ATOM 1362 C CA . ALA A 1 183 ? 18.965 -6.492 -22.625 1.00 98.50 183 ALA A CA 1
ATOM 1363 C C . ALA A 1 183 ? 18.664 -5.946 -24.041 1.00 98.50 183 ALA A C 1
ATOM 1365 O O . ALA A 1 183 ? 17.768 -6.442 -24.718 1.00 98.50 183 ALA A O 1
ATOM 1366 N N . GLY A 1 184 ? 19.387 -4.927 -24.520 1.00 98.31 184 GLY A N 1
ATOM 1367 C CA . GLY A 1 184 ? 19.215 -4.385 -25.871 1.00 98.31 184 GLY A CA 1
ATOM 1368 C C . GLY A 1 184 ? 18.021 -3.439 -26.032 1.00 98.31 184 GLY A C 1
ATOM 1369 O O . GLY A 1 184 ? 17.572 -3.218 -27.156 1.00 98.31 184 GLY A O 1
ATOM 1370 N N . MET A 1 185 ? 17.524 -2.860 -24.938 1.00 98.81 185 MET A N 1
ATOM 1371 C CA . MET A 1 185 ? 16.412 -1.901 -24.923 1.00 98.81 185 MET A CA 1
ATOM 1372 C C . MET A 1 185 ? 16.883 -0.501 -24.497 1.00 98.81 185 MET A C 1
ATOM 1374 O O . MET A 1 185 ? 18.012 -0.318 -24.037 1.00 98.81 185 MET A O 1
ATOM 1378 N N . VAL A 1 186 ? 16.023 0.513 -24.631 1.00 98.88 186 VAL A N 1
ATOM 1379 C CA . VAL A 1 186 ? 16.311 1.872 -24.140 1.00 98.88 186 VAL A CA 1
ATOM 1380 C C . VAL A 1 186 ? 15.639 2.085 -22.789 1.00 98.88 186 VAL A C 1
ATOM 1382 O O . VAL A 1 186 ? 14.421 2.035 -22.694 1.00 98.88 186 VAL A O 1
ATOM 1385 N N . GLY A 1 187 ? 16.419 2.364 -21.743 1.00 98.62 187 GLY A N 1
ATOM 1386 C CA . GLY A 1 187 ? 15.890 2.706 -20.418 1.00 98.62 187 GLY A CA 1
ATOM 1387 C C . GLY A 1 187 ? 15.828 4.215 -20.182 1.00 98.62 187 GLY A C 1
ATOM 1388 O O . GLY A 1 187 ? 16.877 4.862 -20.090 1.00 98.62 187 GLY A O 1
ATOM 1389 N N . PHE A 1 188 ? 14.622 4.756 -20.006 1.00 98.88 188 PHE A N 1
ATOM 1390 C CA . PHE A 1 188 ? 14.386 6.141 -19.600 1.00 98.88 188 PHE A CA 1
ATOM 1391 C C . PHE A 1 188 ? 13.891 6.198 -18.157 1.00 98.88 188 PHE A C 1
ATOM 1393 O O . PHE A 1 188 ? 12.751 5.851 -17.847 1.00 98.88 188 PHE A O 1
ATOM 1400 N N . ARG A 1 189 ? 14.765 6.657 -17.259 1.00 98.81 189 ARG A N 1
ATOM 1401 C CA . ARG A 1 189 ? 14.404 6.884 -15.859 1.00 98.81 189 ARG A CA 1
ATOM 1402 C C . ARG A 1 189 ? 13.530 8.121 -15.735 1.00 98.81 189 ARG A C 1
ATOM 1404 O O . ARG A 1 189 ? 13.868 9.176 -16.264 1.00 98.81 189 ARG A O 1
ATOM 1411 N N . PHE A 1 190 ? 12.470 7.992 -14.960 1.00 98.88 190 PHE A N 1
ATOM 1412 C CA . PHE A 1 190 ? 11.732 9.113 -14.404 1.00 98.88 190 PHE A CA 1
ATOM 1413 C C . PHE A 1 190 ? 11.365 8.790 -12.957 1.00 98.88 190 PHE A C 1
ATOM 1415 O O . PHE A 1 190 ? 11.474 7.649 -12.508 1.00 98.88 190 PHE A O 1
ATOM 1422 N N . ASN A 1 191 ? 10.972 9.806 -12.202 1.00 98.81 191 ASN A N 1
ATOM 1423 C CA . ASN A 1 191 ? 10.701 9.663 -10.781 1.00 98.81 191 ASN A CA 1
ATOM 1424 C C . ASN A 1 191 ? 9.361 10.307 -10.447 1.00 98.81 191 ASN A C 1
ATOM 1426 O O . ASN A 1 191 ? 9.068 11.397 -10.935 1.00 98.81 191 ASN A O 1
ATOM 1430 N N . THR A 1 192 ? 8.570 9.646 -9.610 1.00 98.62 192 THR A N 1
ATOM 1431 C CA . THR A 1 192 ? 7.342 10.215 -9.046 1.00 98.62 192 THR A CA 1
ATOM 1432 C C . THR A 1 192 ? 7.521 10.527 -7.560 1.00 98.62 192 THR A C 1
ATOM 1434 O O . THR A 1 192 ? 8.535 10.186 -6.950 1.00 98.62 192 THR A O 1
ATOM 1437 N N . VAL A 1 193 ? 6.550 11.223 -6.979 1.00 98.56 193 VAL A N 1
ATOM 1438 C CA . VAL A 1 193 ? 6.550 11.614 -5.568 1.00 98.56 193 VAL A CA 1
ATOM 1439 C C . VAL A 1 193 ? 6.191 10.442 -4.654 1.00 98.56 193 VAL A C 1
ATOM 1441 O O . VAL A 1 193 ? 5.548 9.483 -5.066 1.00 98.56 193 VAL A O 1
ATOM 1444 N N . GLY A 1 194 ? 6.563 10.549 -3.383 1.00 98.25 194 GLY A N 1
ATOM 1445 C CA . GLY A 1 194 ? 6.119 9.668 -2.309 1.00 98.25 194 GLY A CA 1
ATOM 1446 C C . GLY A 1 194 ? 6.060 10.436 -0.991 1.00 98.25 194 GLY A C 1
ATOM 1447 O O . GLY A 1 194 ? 6.540 11.567 -0.905 1.00 98.25 194 GLY A O 1
ATOM 1448 N N . VAL A 1 195 ? 5.465 9.830 0.032 1.00 98.25 195 VAL A N 1
ATOM 1449 C CA . VAL A 1 195 ? 5.397 10.388 1.389 1.00 98.25 195 VAL A CA 1
ATOM 1450 C C . VAL A 1 195 ? 5.794 9.327 2.409 1.00 98.25 195 VAL A C 1
ATOM 1452 O O . VAL A 1 195 ? 5.624 8.132 2.169 1.00 98.25 195 VAL A O 1
ATOM 1455 N N . SER A 1 196 ? 6.360 9.763 3.537 1.00 97.56 196 SER A N 1
ATOM 1456 C CA . SER A 1 196 ? 6.728 8.867 4.634 1.00 97.56 196 SER A CA 1
ATOM 1457 C C . SER A 1 196 ? 5.583 8.777 5.635 1.00 97.56 196 SER A C 1
ATOM 1459 O O . SER A 1 196 ? 5.303 9.739 6.357 1.00 97.56 196 SER A O 1
ATOM 1461 N N . ASP A 1 197 ? 4.948 7.610 5.708 1.00 92.94 197 ASP A N 1
ATOM 1462 C CA . ASP A 1 197 ? 3.923 7.345 6.721 1.00 92.94 197 ASP A CA 1
ATOM 1463 C C . ASP A 1 197 ? 4.514 7.408 8.131 1.00 92.94 197 ASP A C 1
ATOM 1465 O O . ASP A 1 197 ? 3.910 7.990 9.023 1.00 92.94 197 ASP A O 1
ATOM 1469 N N . ALA A 1 198 ? 5.742 6.917 8.320 1.00 91.94 198 ALA A N 1
ATOM 1470 C CA . ALA A 1 198 ? 6.412 6.951 9.616 1.00 91.94 198 ALA A CA 1
ATOM 1471 C C . ALA A 1 198 ? 6.639 8.385 10.136 1.00 91.94 198 ALA A C 1
ATOM 1473 O O . ALA A 1 198 ? 6.416 8.644 11.314 1.00 91.94 198 ALA A O 1
ATOM 1474 N N . ILE A 1 199 ? 7.054 9.318 9.269 1.00 94.94 199 ILE A N 1
ATOM 1475 C CA . ILE A 1 199 ? 7.283 10.724 9.655 1.00 94.94 199 ILE A CA 1
ATOM 1476 C C . ILE A 1 199 ? 5.963 11.474 9.851 1.00 94.94 199 ILE A C 1
ATOM 1478 O O . ILE A 1 199 ? 5.861 12.320 10.733 1.00 94.94 199 ILE A O 1
ATOM 1482 N N . SER A 1 200 ? 4.967 11.207 9.005 1.00 92.88 200 SER A N 1
ATOM 1483 C CA . SER A 1 200 ? 3.700 11.948 9.022 1.00 92.88 200 SER A CA 1
ATOM 1484 C C . SER A 1 200 ? 2.720 11.476 10.099 1.00 92.88 200 SER A C 1
ATOM 1486 O O . SER A 1 200 ? 1.776 12.209 10.409 1.00 92.88 200 SER A O 1
ATOM 1488 N N . MET A 1 201 ? 2.948 10.293 10.677 1.00 87.06 201 MET A N 1
ATOM 1489 C CA . MET A 1 201 ? 2.137 9.698 11.740 1.00 87.06 201 MET A CA 1
ATOM 1490 C C . MET A 1 201 ? 1.936 10.661 12.918 1.00 87.06 201 MET A C 1
ATOM 1492 O O . MET A 1 201 ? 2.884 11.296 13.375 1.00 87.06 201 MET A O 1
ATOM 1496 N N . GLY A 1 202 ? 0.699 10.764 13.413 1.00 82.25 202 GLY A N 1
ATOM 1497 C CA . GLY A 1 202 ? 0.342 11.657 14.524 1.00 82.25 202 GLY A CA 1
ATOM 1498 C C . GLY A 1 202 ? 0.326 13.149 14.166 1.00 82.25 202 GLY A C 1
ATOM 1499 O O . GLY A 1 202 ? 0.325 13.998 15.053 1.00 82.25 202 GLY A O 1
ATOM 1500 N N . THR A 1 203 ? 0.339 13.494 12.873 1.00 88.69 203 THR A N 1
ATOM 1501 C CA . THR A 1 203 ? 0.240 14.879 12.394 1.00 88.69 203 THR A CA 1
ATOM 1502 C C . THR A 1 203 ? -0.772 14.995 11.255 1.00 88.69 203 THR A C 1
ATOM 1504 O O . THR A 1 203 ? -1.063 14.027 10.550 1.00 88.69 203 THR A O 1
ATOM 1507 N N . ARG A 1 204 ? -1.215 16.223 10.956 1.00 91.25 204 ARG A N 1
ATOM 1508 C CA . ARG A 1 204 ? -2.021 16.528 9.756 1.00 91.25 204 ARG A CA 1
ATOM 1509 C C . ARG A 1 204 ? -1.346 16.158 8.430 1.00 91.25 204 ARG A C 1
ATOM 1511 O O . ARG A 1 204 ? -2.027 16.068 7.410 1.00 91.25 204 ARG A O 1
ATOM 1518 N N . GLY A 1 205 ? -0.033 15.914 8.420 1.00 95.81 205 GLY A N 1
ATOM 1519 C CA . GLY A 1 205 ? 0.663 15.378 7.250 1.00 95.81 205 GLY A CA 1
ATOM 1520 C C . GLY A 1 205 ? 0.104 14.024 6.801 1.00 95.81 205 GLY A C 1
ATOM 1521 O O . GLY A 1 205 ? 0.074 13.751 5.603 1.00 95.81 205 GLY A O 1
ATOM 1522 N N . MET A 1 206 ? -0.418 13.216 7.732 1.00 95.62 206 MET A N 1
ATOM 1523 C CA . MET A 1 206 ? -0.983 11.895 7.442 1.00 95.62 206 MET A CA 1
ATOM 1524 C C . MET A 1 206 ? -2.214 11.959 6.519 1.00 95.62 206 MET A C 1
ATOM 1526 O O . MET A 1 206 ? -2.484 11.011 5.782 1.00 95.62 206 MET A O 1
ATOM 1530 N N . CYS A 1 207 ? -2.912 13.100 6.454 1.00 97.75 207 CYS A N 1
ATOM 1531 C CA . CYS A 1 207 ? -3.998 13.326 5.493 1.00 97.75 207 CYS A CA 1
ATOM 1532 C C . CYS A 1 207 ? -3.523 13.224 4.028 1.00 97.75 207 CYS A C 1
ATOM 1534 O O . CYS A 1 207 ? -4.309 12.927 3.135 1.00 97.75 207 CYS A O 1
ATOM 1536 N N . TYR A 1 208 ? -2.231 13.437 3.760 1.00 98.56 208 TYR A N 1
ATOM 1537 C CA . TYR A 1 208 ? -1.642 13.323 2.422 1.00 98.56 208 TYR A CA 1
ATOM 1538 C C . TYR A 1 208 ? -1.099 11.917 2.112 1.00 98.56 208 TYR A C 1
ATOM 1540 O O . TYR A 1 208 ? -0.614 11.698 1.000 1.00 98.56 208 TYR A O 1
ATOM 1548 N N . SER A 1 209 ? -1.199 10.965 3.048 1.00 98.44 209 SER A N 1
ATOM 1549 C CA . SER A 1 209 ? -0.717 9.589 2.883 1.00 98.44 209 SER A CA 1
ATOM 1550 C C . SER A 1 209 ? -1.482 8.832 1.801 1.00 98.44 209 SER A C 1
ATOM 1552 O O . SER A 1 209 ? -0.941 8.608 0.719 1.00 98.44 209 SER A O 1
ATOM 1554 N N . LEU A 1 210 ? -2.744 8.457 2.049 1.00 98.69 210 LEU A N 1
ATOM 1555 C CA . LEU A 1 210 ? -3.468 7.522 1.181 1.00 98.69 210 LEU A CA 1
ATOM 1556 C C . LEU A 1 210 ? -3.591 8.046 -0.252 1.00 98.69 210 LEU A C 1
ATOM 1558 O O . LEU A 1 210 ? -3.251 7.323 -1.181 1.00 98.69 210 LEU A O 1
ATOM 1562 N N . GLN A 1 211 ? -3.958 9.319 -0.420 1.00 98.56 211 GLN A N 1
ATOM 1563 C CA . GLN A 1 211 ? -4.091 9.955 -1.738 1.00 98.56 211 GLN A CA 1
ATOM 1564 C C . GLN A 1 211 ? -2.784 9.975 -2.549 1.00 98.56 211 GLN A C 1
ATOM 1566 O O . GLN A 1 211 ? -2.815 10.135 -3.767 1.00 98.56 211 GLN A O 1
ATOM 1571 N N . SER A 1 212 ? -1.619 9.803 -1.903 1.00 98.81 212 SER A N 1
ATOM 1572 C CA . SER A 1 212 ? -0.353 9.694 -2.633 1.00 98.81 212 SER A CA 1
ATOM 1573 C C . SER A 1 212 ? -0.314 8.435 -3.500 1.00 98.81 212 SER A C 1
ATOM 1575 O O . SER A 1 212 ? 0.347 8.451 -4.532 1.00 98.81 212 SER A O 1
ATOM 1577 N N . ARG A 1 213 ? -1.067 7.381 -3.144 1.00 98.88 213 ARG A N 1
ATOM 1578 C CA . ARG A 1 213 ? -1.272 6.189 -3.979 1.00 98.88 213 ARG A CA 1
ATOM 1579 C C . ARG A 1 213 ? -1.830 6.575 -5.347 1.00 98.88 213 ARG A C 1
ATOM 1581 O O . ARG A 1 213 ? -1.263 6.192 -6.365 1.00 98.88 213 ARG A O 1
ATOM 1588 N N . ASP A 1 214 ? -2.922 7.333 -5.353 1.00 98.88 214 ASP A N 1
ATOM 1589 C CA . ASP A 1 214 ? -3.629 7.731 -6.574 1.00 98.88 214 ASP A CA 1
ATOM 1590 C C . ASP A 1 214 ? -2.801 8.733 -7.376 1.00 98.88 214 ASP A C 1
ATOM 1592 O O . ASP A 1 214 ? -2.649 8.593 -8.584 1.00 98.88 214 ASP A O 1
ATOM 1596 N N . LEU A 1 215 ? -2.142 9.673 -6.691 1.00 98.88 215 LEU A N 1
ATOM 1597 C CA . LEU A 1 215 ? -1.213 10.602 -7.332 1.00 98.88 215 LEU A CA 1
ATOM 1598 C C . LEU A 1 215 ? -0.027 9.881 -7.994 1.00 98.88 215 LEU A C 1
ATOM 1600 O O . LEU A 1 215 ? 0.403 10.274 -9.079 1.00 98.88 215 LEU A O 1
ATOM 1604 N N . ILE A 1 216 ? 0.513 8.833 -7.365 1.00 98.94 216 ILE A N 1
ATOM 1605 C CA . ILE A 1 216 ? 1.561 7.983 -7.949 1.00 98.94 216 ILE A CA 1
ATOM 1606 C C . ILE A 1 216 ? 1.028 7.262 -9.186 1.00 98.94 216 ILE A C 1
ATOM 1608 O O . ILE A 1 216 ? 1.721 7.255 -10.207 1.00 98.94 216 ILE A O 1
ATOM 1612 N N . ALA A 1 217 ? -0.186 6.707 -9.107 1.00 98.94 217 ALA A N 1
ATOM 1613 C CA . ALA A 1 217 ? -0.824 6.030 -10.229 1.00 98.94 217 ALA A CA 1
ATOM 1614 C C . ALA A 1 217 ? -0.975 6.977 -11.431 1.00 98.94 217 ALA A C 1
ATOM 1616 O O . ALA A 1 217 ? -0.455 6.692 -12.512 1.00 98.94 217 ALA A O 1
ATOM 1617 N N . ASP A 1 218 ? -1.558 8.156 -11.205 1.00 98.94 218 ASP A N 1
ATOM 1618 C CA . ASP A 1 218 ? -1.760 9.191 -12.221 1.00 98.94 218 ASP A CA 1
ATOM 1619 C C . ASP A 1 218 ? -0.431 9.688 -12.810 1.00 98.94 218 ASP A C 1
ATOM 1621 O O . ASP A 1 218 ? -0.321 9.938 -14.012 1.00 98.94 218 ASP A O 1
ATOM 1625 N N . SER A 1 219 ? 0.609 9.820 -11.981 1.00 98.94 219 SER A N 1
ATOM 1626 C CA . SER A 1 219 ? 1.927 10.293 -12.422 1.00 98.94 219 SER A CA 1
ATOM 1627 C C . SER A 1 219 ? 2.596 9.308 -13.383 1.00 98.94 219 SER A C 1
ATOM 1629 O O . SER A 1 219 ? 3.128 9.713 -14.418 1.00 98.94 219 SER A O 1
ATOM 1631 N N . ILE A 1 220 ? 2.568 8.011 -13.059 1.00 98.94 220 ILE A N 1
ATOM 1632 C CA . ILE A 1 220 ? 3.156 6.966 -13.909 1.00 98.94 220 ILE A CA 1
ATOM 1633 C C . ILE A 1 220 ? 2.333 6.809 -15.187 1.00 98.94 220 ILE A C 1
ATOM 1635 O O . ILE A 1 220 ? 2.907 6.777 -16.275 1.00 98.94 220 ILE A O 1
ATOM 1639 N N . GLU A 1 221 ? 1.004 6.779 -15.072 1.00 98.94 221 GLU A N 1
ATOM 1640 C CA . GLU A 1 221 ? 0.089 6.743 -16.213 1.00 98.94 221 GLU A CA 1
ATOM 1641 C C . GLU A 1 221 ? 0.336 7.906 -17.180 1.00 98.94 221 GLU A C 1
ATOM 1643 O O . GLU A 1 221 ? 0.477 7.690 -18.386 1.00 98.94 221 GLU A O 1
ATOM 1648 N N . THR A 1 222 ? 0.489 9.122 -16.650 1.00 98.94 222 THR A N 1
ATOM 1649 C CA . THR A 1 222 ? 0.753 10.332 -17.439 1.00 98.94 222 THR A CA 1
ATOM 1650 C C . THR A 1 222 ? 2.055 10.222 -18.226 1.00 98.94 222 THR A C 1
ATOM 1652 O O . THR A 1 222 ? 2.059 10.446 -19.437 1.00 98.94 222 THR A O 1
ATOM 1655 N N . VAL A 1 223 ? 3.166 9.862 -17.571 1.00 98.94 223 VAL A N 1
ATOM 1656 C CA . VAL A 1 223 ? 4.472 9.777 -18.245 1.00 98.94 223 VAL A CA 1
ATOM 1657 C C . VAL A 1 223 ? 4.474 8.655 -19.279 1.00 98.94 223 VAL A C 1
ATOM 1659 O O . VAL A 1 223 ? 4.863 8.871 -20.424 1.00 98.94 223 VAL A O 1
ATOM 1662 N N . MET A 1 224 ? 3.996 7.467 -18.921 1.00 98.88 224 MET A N 1
ATOM 1663 C CA . MET A 1 224 ? 3.935 6.337 -19.849 1.00 98.88 224 MET A CA 1
ATOM 1664 C C . MET A 1 224 ? 3.033 6.637 -21.054 1.00 98.88 224 MET A C 1
ATOM 1666 O O . MET A 1 224 ? 3.384 6.312 -22.193 1.00 98.88 224 MET A O 1
ATOM 1670 N N . GLY A 1 225 ? 1.879 7.265 -20.819 1.00 98.56 225 GLY A N 1
ATOM 1671 C CA . GLY A 1 225 ? 0.928 7.673 -21.848 1.00 98.56 225 GLY A CA 1
ATOM 1672 C C . GLY A 1 225 ? 1.518 8.698 -22.815 1.00 98.56 225 GLY A C 1
ATOM 1673 O O . GLY A 1 225 ? 1.526 8.453 -24.020 1.00 98.56 225 GLY A O 1
ATOM 1674 N N . ALA A 1 226 ? 2.058 9.801 -22.289 1.00 98.75 226 ALA A N 1
ATOM 1675 C CA . ALA A 1 226 ? 2.592 10.907 -23.084 1.00 98.75 226 ALA A CA 1
ATOM 1676 C C . ALA A 1 226 ? 3.877 10.541 -23.841 1.00 98.75 226 ALA A C 1
ATOM 1678 O O . ALA A 1 226 ? 4.049 10.922 -24.998 1.00 98.75 226 ALA A O 1
ATOM 1679 N N . GLN A 1 227 ? 4.767 9.773 -23.209 1.00 98.75 227 GLN A N 1
ATOM 1680 C CA . GLN A 1 227 ? 6.073 9.437 -23.779 1.00 98.75 227 GLN A CA 1
ATOM 1681 C C . GLN A 1 227 ? 6.051 8.181 -24.656 1.00 98.75 227 GLN A C 1
ATOM 1683 O O . GLN A 1 227 ? 7.078 7.817 -25.221 1.00 98.75 227 GLN A O 1
ATOM 1688 N N . HIS A 1 228 ? 4.896 7.517 -24.790 1.00 98.75 228 HIS A N 1
ATOM 1689 C CA . HIS A 1 228 ? 4.735 6.314 -25.610 1.00 98.75 228 HIS A CA 1
ATOM 1690 C C . HIS A 1 228 ? 5.721 5.176 -25.267 1.00 98.75 228 HIS A C 1
ATOM 1692 O O . HIS A 1 228 ? 6.081 4.391 -26.139 1.00 98.75 228 HIS A O 1
ATOM 1698 N N . TYR A 1 229 ? 6.147 5.047 -24.006 1.00 98.94 229 TYR A N 1
ATOM 1699 C CA . TYR A 1 229 ? 7.037 3.955 -23.589 1.00 98.94 229 TYR A CA 1
ATOM 1700 C C . TYR A 1 229 ? 6.355 2.585 -23.722 1.00 98.94 229 TYR A C 1
ATOM 1702 O O . TYR A 1 229 ? 5.186 2.424 -23.376 1.00 98.94 229 TYR A O 1
ATOM 1710 N N . ASP A 1 230 ? 7.080 1.583 -24.204 1.00 98.88 230 ASP A N 1
ATOM 1711 C CA . ASP A 1 230 ? 6.545 0.257 -24.524 1.00 98.88 230 ASP A CA 1
ATOM 1712 C C . ASP A 1 230 ? 6.280 -0.604 -23.290 1.00 98.88 230 ASP A C 1
ATOM 1714 O O . ASP A 1 230 ? 5.361 -1.419 -23.294 1.00 98.88 230 ASP A O 1
ATOM 1718 N N . ALA A 1 231 ? 7.075 -0.413 -22.239 1.00 98.88 231 ALA A N 1
ATOM 1719 C CA . ALA A 1 231 ? 7.034 -1.207 -21.019 1.00 98.88 231 ALA A CA 1
ATOM 1720 C C . ALA A 1 231 ? 7.492 -0.392 -19.804 1.00 98.88 231 ALA A C 1
ATOM 1722 O O . ALA A 1 231 ? 8.098 0.673 -19.955 1.00 98.88 231 ALA A O 1
ATOM 1723 N N . ASN A 1 232 ? 7.209 -0.887 -18.599 1.00 98.94 232 ASN A N 1
ATOM 1724 C CA . ASN A 1 232 ? 7.506 -0.179 -17.355 1.00 98.94 232 ASN A CA 1
ATOM 1725 C C . ASN A 1 232 ? 8.175 -1.075 -16.303 1.00 98.94 232 ASN A C 1
ATOM 1727 O O . ASN A 1 232 ? 7.732 -2.189 -16.042 1.00 98.94 232 ASN A O 1
ATOM 1731 N N . ILE A 1 233 ? 9.204 -0.558 -15.635 1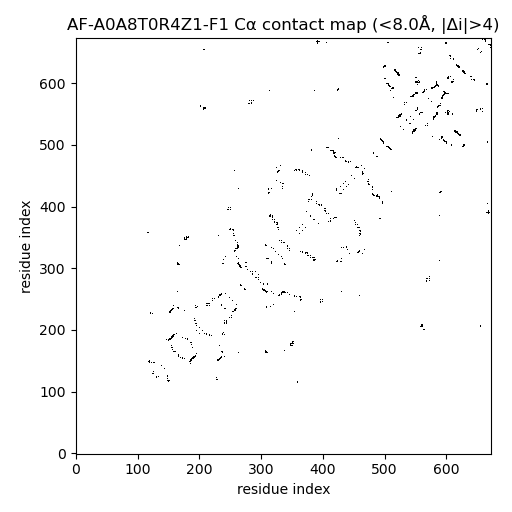.00 98.94 233 ILE A N 1
ATOM 1732 C CA . ILE A 1 233 ? 9.720 -1.134 -14.390 1.00 98.94 233 ILE A CA 1
ATOM 1733 C C . ILE A 1 233 ? 9.555 -0.090 -13.297 1.00 98.94 233 ILE A C 1
ATOM 1735 O O . ILE A 1 233 ? 10.200 0.960 -13.334 1.00 98.94 233 ILE A O 1
ATOM 1739 N N . SER A 1 234 ? 8.711 -0.384 -12.312 1.00 98.94 234 SER A N 1
ATOM 1740 C CA . SER A 1 234 ? 8.515 0.499 -11.165 1.00 98.94 234 SER A CA 1
ATOM 1741 C C . SER A 1 234 ? 9.335 0.058 -9.967 1.00 98.94 234 SER A C 1
ATOM 1743 O O . SER A 1 234 ? 9.439 -1.133 -9.685 1.00 98.94 234 SER A O 1
ATOM 1745 N N . ILE A 1 235 ? 9.870 1.036 -9.235 1.00 98.94 235 ILE A N 1
ATOM 1746 C CA . ILE A 1 235 ? 10.734 0.801 -8.074 1.00 98.94 235 ILE A CA 1
ATOM 1747 C C . ILE A 1 235 ? 10.155 1.537 -6.853 1.00 98.94 235 ILE A C 1
ATOM 1749 O O . ILE A 1 235 ? 10.646 2.613 -6.490 1.00 98.94 235 ILE A O 1
ATOM 1753 N N . PRO A 1 236 ? 9.053 1.032 -6.267 1.00 98.88 236 PRO A N 1
ATOM 1754 C CA . PRO A 1 236 ? 8.467 1.567 -5.041 1.00 98.88 236 PRO A CA 1
ATOM 1755 C C . PRO A 1 236 ? 9.196 1.064 -3.785 1.00 98.88 236 PRO A C 1
ATOM 1757 O O . PRO A 1 236 ? 9.714 -0.051 -3.760 1.00 98.88 236 PRO A O 1
ATOM 1760 N N . GLY A 1 237 ? 9.204 1.865 -2.715 1.00 97.12 237 GLY A N 1
ATOM 1761 C CA . GLY A 1 237 ? 9.861 1.490 -1.451 1.00 97.12 237 GLY A CA 1
ATOM 1762 C C . GLY A 1 237 ? 9.029 1.690 -0.187 1.00 97.12 237 GLY A C 1
ATOM 1763 O O . GLY A 1 237 ? 9.337 1.086 0.833 1.00 97.12 237 GLY A O 1
ATOM 1764 N N . CYS A 1 238 ? 7.971 2.503 -0.223 1.00 97.31 238 CYS A N 1
ATOM 1765 C CA . CYS A 1 238 ? 7.141 2.806 0.941 1.00 97.31 238 CYS A CA 1
ATOM 1766 C C . CYS A 1 238 ? 5.672 2.432 0.715 1.00 97.31 238 CYS A C 1
ATOM 1768 O O . CYS A 1 238 ? 5.212 2.314 -0.415 1.00 97.31 238 CYS A O 1
ATOM 1770 N N . ASP A 1 239 ? 4.952 2.273 1.818 1.00 93.31 239 ASP A N 1
ATOM 1771 C CA . ASP A 1 239 ? 3.567 1.816 1.974 1.00 93.31 239 ASP A CA 1
ATOM 1772 C C . ASP A 1 239 ? 2.650 2.043 0.745 1.00 93.31 239 ASP A C 1
ATOM 1774 O O . ASP A 1 239 ? 2.314 1.095 0.033 1.00 93.31 239 ASP A O 1
ATOM 1778 N N . LYS A 1 240 ? 2.330 3.304 0.423 1.00 98.50 240 LYS A N 1
ATOM 1779 C CA . LYS A 1 240 ? 1.386 3.675 -0.650 1.00 98.50 240 LYS A CA 1
ATOM 1780 C C . LYS A 1 240 ? 1.977 3.591 -2.063 1.00 98.50 240 LYS A C 1
ATOM 1782 O O . LYS A 1 240 ? 1.241 3.636 -3.047 1.00 98.50 240 LYS A O 1
ATOM 1787 N N . ASN A 1 241 ? 3.301 3.463 -2.183 1.00 98.81 241 ASN A N 1
ATOM 1788 C CA . ASN A 1 241 ? 3.996 3.462 -3.469 1.00 98.81 241 ASN A CA 1
ATOM 1789 C C . ASN A 1 241 ? 3.677 2.197 -4.271 1.00 98.81 241 ASN A C 1
ATOM 1791 O O . ASN A 1 241 ? 3.355 2.290 -5.452 1.00 98.81 241 ASN A O 1
ATOM 1795 N N . MET A 1 242 ? 3.742 1.030 -3.623 1.00 98.81 242 MET A N 1
ATOM 1796 C CA . MET A 1 242 ? 3.504 -0.267 -4.263 1.00 98.81 242 MET A CA 1
ATOM 1797 C C . MET A 1 242 ? 2.135 -0.321 -4.958 1.00 98.81 242 MET A C 1
ATOM 1799 O O . MET A 1 242 ? 2.111 -0.483 -6.181 1.00 98.81 242 MET A O 1
ATOM 1803 N N . PRO A 1 243 ? 0.999 -0.103 -4.264 1.00 98.88 243 PRO A N 1
ATOM 1804 C CA . PRO A 1 243 ? -0.299 -0.124 -4.929 1.00 98.88 243 PRO A CA 1
ATOM 1805 C C . PRO A 1 243 ? -0.446 0.950 -6.010 1.00 98.88 243 PRO A C 1
ATOM 1807 O O . PRO A 1 243 ? -0.995 0.644 -7.063 1.00 98.88 243 PRO A O 1
ATOM 1810 N N . GLY A 1 244 ? 0.099 2.159 -5.818 1.00 98.94 244 GLY A N 1
ATOM 1811 C CA . GLY A 1 244 ? 0.055 3.206 -6.847 1.00 98.94 244 GLY A CA 1
ATOM 1812 C C . GLY A 1 244 ? 0.737 2.780 -8.153 1.00 98.94 244 GLY A C 1
ATOM 1813 O O . GLY A 1 244 ? 0.205 3.003 -9.239 1.00 98.94 244 GLY A O 1
ATOM 1814 N N . THR A 1 245 ? 1.882 2.092 -8.061 1.00 98.94 245 THR A N 1
ATOM 1815 C CA . THR A 1 245 ? 2.579 1.573 -9.250 1.00 98.94 245 THR A CA 1
ATOM 1816 C C . THR A 1 245 ? 1.787 0.475 -9.961 1.00 98.94 245 THR A C 1
ATOM 1818 O O . THR A 1 245 ? 1.660 0.519 -11.182 1.00 98.94 245 THR A O 1
ATOM 1821 N N . ILE A 1 246 ? 1.191 -0.466 -9.220 1.00 98.94 246 ILE A N 1
ATOM 1822 C CA . ILE A 1 246 ? 0.392 -1.549 -9.813 1.00 98.94 246 ILE A CA 1
ATOM 1823 C C . ILE A 1 246 ? -0.894 -1.013 -10.448 1.00 98.94 246 ILE A C 1
ATOM 1825 O O . ILE A 1 246 ? -1.249 -1.445 -11.542 1.00 98.94 246 ILE A O 1
ATOM 1829 N N . MET A 1 247 ? -1.553 -0.032 -9.823 1.00 98.94 247 MET A N 1
ATOM 1830 C CA . MET A 1 247 ? -2.723 0.633 -10.406 1.00 98.94 247 MET A CA 1
ATOM 1831 C C . MET A 1 247 ? -2.389 1.265 -11.764 1.00 98.94 247 MET A C 1
ATOM 1833 O O . MET A 1 247 ? -3.104 1.031 -12.736 1.00 98.94 247 MET A O 1
ATOM 1837 N N . ALA A 1 248 ? -1.265 1.986 -11.876 1.00 98.94 248 ALA A N 1
ATOM 1838 C CA . ALA A 1 248 ? -0.824 2.540 -13.159 1.00 98.94 248 ALA A CA 1
ATOM 1839 C C . ALA A 1 248 ? -0.573 1.450 -14.214 1.00 98.94 248 ALA A C 1
ATOM 1841 O O . ALA A 1 248 ? -0.992 1.587 -15.365 1.00 98.94 248 ALA A O 1
ATOM 1842 N N . MET A 1 249 ? 0.083 0.349 -13.827 1.00 98.94 249 MET A N 1
ATOM 1843 C CA . MET A 1 249 ? 0.325 -0.790 -14.721 1.00 98.94 249 MET A CA 1
ATOM 1844 C C . MET A 1 249 ? -0.991 -1.408 -15.216 1.00 98.94 249 MET A C 1
ATOM 1846 O O . MET A 1 249 ? -1.116 -1.689 -16.408 1.00 98.94 249 MET A O 1
ATOM 1850 N N . GLY A 1 250 ? -1.983 -1.581 -14.336 1.00 98.88 250 GLY A N 1
ATOM 1851 C CA . GLY A 1 250 ? -3.300 -2.121 -14.684 1.00 98.88 250 GLY A CA 1
ATOM 1852 C C . GLY A 1 250 ? -4.094 -1.231 -15.647 1.00 98.88 250 GLY A C 1
ATOM 1853 O O . GLY A 1 250 ? -4.663 -1.732 -16.629 1.00 98.88 250 GLY A O 1
ATOM 1854 N N . ARG A 1 251 ? -4.056 0.092 -15.422 1.00 98.88 251 ARG A N 1
ATOM 1855 C CA . ARG A 1 251 ? -4.678 1.102 -16.296 1.00 98.88 251 ARG A CA 1
ATOM 1856 C C . ARG A 1 251 ? -4.054 1.106 -17.694 1.00 98.88 251 ARG A C 1
ATOM 1858 O O . ARG A 1 251 ? -4.771 0.999 -18.686 1.00 98.88 251 ARG A O 1
ATOM 1865 N N . LEU A 1 252 ? -2.720 1.160 -17.773 1.00 98.88 252 LEU A N 1
ATOM 1866 C CA . LEU A 1 252 ? -1.971 1.206 -19.038 1.00 98.88 252 LEU A CA 1
ATOM 1867 C C . LEU A 1 252 ? -1.979 -0.124 -19.800 1.00 98.88 252 LEU A C 1
ATOM 1869 O O . LEU A 1 252 ? -1.900 -0.127 -21.028 1.00 98.88 252 LEU A O 1
ATOM 1873 N N . ASN A 1 253 ? -2.005 -1.238 -19.064 1.00 98.88 253 ASN A N 1
ATOM 1874 C CA . ASN A 1 253 ? -1.888 -2.605 -19.561 1.00 98.88 253 ASN A CA 1
ATOM 1875 C C . ASN A 1 253 ? -0.721 -2.808 -20.550 1.00 98.88 253 ASN A C 1
ATOM 1877 O O . ASN A 1 253 ? -0.888 -3.399 -21.613 1.00 98.88 253 ASN A O 1
ATOM 1881 N N . ARG A 1 254 ? 0.467 -2.299 -20.210 1.00 98.81 254 ARG A N 1
ATOM 1882 C CA . ARG A 1 254 ? 1.720 -2.523 -20.957 1.00 98.81 254 ARG A CA 1
ATOM 1883 C C . ARG A 1 254 ? 2.622 -3.471 -20.167 1.00 98.81 254 ARG A C 1
ATOM 1885 O O . ARG A 1 254 ? 2.557 -3.397 -18.936 1.00 98.81 254 ARG A O 1
ATOM 1892 N N . PRO A 1 255 ? 3.458 -4.323 -20.799 1.00 98.88 255 PRO A N 1
ATOM 1893 C CA . PRO A 1 255 ? 4.353 -5.232 -20.078 1.00 98.88 255 PRO A CA 1
ATOM 1894 C C . PRO A 1 255 ? 5.097 -4.503 -18.960 1.00 98.88 255 PRO A C 1
ATOM 1896 O O . PRO A 1 255 ? 5.689 -3.444 -19.188 1.00 98.88 255 PRO A O 1
ATOM 1899 N N . SER A 1 256 ? 4.975 -5.006 -17.733 1.00 98.88 256 SER A N 1
ATOM 1900 C CA . SER A 1 256 ? 5.451 -4.286 -16.554 1.00 98.88 256 SER A CA 1
ATOM 1901 C C . SER A 1 256 ? 5.936 -5.210 -15.448 1.00 98.88 256 SER A C 1
ATOM 1903 O O . SER A 1 256 ? 5.398 -6.299 -15.275 1.00 98.88 256 SER A O 1
ATOM 1905 N N . ILE A 1 257 ? 6.913 -4.737 -14.671 1.00 98.94 257 ILE A N 1
ATOM 1906 C CA . ILE A 1 257 ? 7.441 -5.415 -13.479 1.00 98.94 257 ILE A CA 1
ATOM 1907 C C . ILE A 1 257 ? 7.501 -4.414 -12.321 1.00 98.94 257 ILE A C 1
ATOM 1909 O O . ILE A 1 257 ? 7.951 -3.278 -12.498 1.00 98.94 257 ILE A O 1
ATOM 1913 N N . MET A 1 258 ? 7.087 -4.827 -11.123 1.00 98.94 258 MET A N 1
ATOM 1914 C CA . MET A 1 258 ? 7.382 -4.097 -9.889 1.00 98.94 258 MET A CA 1
ATOM 1915 C C . MET A 1 258 ? 8.615 -4.696 -9.207 1.00 98.94 258 MET A C 1
ATOM 1917 O O . MET A 1 258 ? 8.667 -5.901 -8.970 1.00 98.94 258 MET A O 1
ATOM 1921 N N . ILE A 1 259 ? 9.572 -3.848 -8.830 1.00 98.88 259 ILE A N 1
ATOM 1922 C CA . ILE A 1 259 ? 10.721 -4.211 -7.995 1.00 98.88 259 ILE A CA 1
ATOM 1923 C C . ILE A 1 259 ? 10.573 -3.511 -6.653 1.00 98.88 259 ILE A C 1
ATOM 1925 O O . ILE A 1 259 ? 10.715 -2.291 -6.561 1.00 98.88 259 ILE A O 1
ATOM 1929 N N . TYR A 1 260 ? 10.300 -4.270 -5.597 1.00 98.88 260 TYR A N 1
ATOM 1930 C CA . TYR A 1 260 ? 10.234 -3.692 -4.262 1.00 98.88 260 TYR A CA 1
ATOM 1931 C C . TYR A 1 260 ? 11.619 -3.223 -3.809 1.00 98.88 260 TYR A C 1
ATOM 1933 O O . TYR A 1 260 ? 12.599 -3.961 -3.913 1.00 98.88 260 TYR A O 1
ATOM 1941 N N . GLY A 1 261 ? 11.695 -2.015 -3.247 1.00 98.75 261 GLY A N 1
ATOM 1942 C CA . GLY A 1 261 ? 12.930 -1.431 -2.725 1.00 98.75 261 GLY A CA 1
ATOM 1943 C C . GLY A 1 261 ? 13.584 -2.236 -1.599 1.00 98.75 261 GLY A C 1
ATOM 1944 O O . GLY A 1 261 ? 14.787 -2.100 -1.390 1.00 98.75 261 GLY A O 1
ATOM 1945 N N . GLY A 1 262 ? 12.828 -3.087 -0.904 1.00 98.62 262 GLY A N 1
ATOM 1946 C CA . GLY A 1 262 ? 13.325 -3.955 0.161 1.00 98.62 262 GLY A CA 1
ATOM 1947 C C . GLY A 1 262 ? 13.049 -3.420 1.566 1.00 98.62 262 GLY A C 1
ATOM 1948 O O . GLY A 1 262 ? 12.869 -2.222 1.799 1.00 98.62 262 GLY A O 1
ATOM 1949 N N . THR A 1 263 ? 13.018 -4.345 2.522 1.00 98.62 263 THR A N 1
ATOM 1950 C CA . THR A 1 263 ? 12.816 -4.045 3.945 1.00 98.62 263 THR A CA 1
ATOM 1951 C C . THR A 1 263 ? 14.073 -3.441 4.582 1.00 98.62 263 THR A C 1
ATOM 1953 O O . THR A 1 263 ? 15.192 -3.786 4.196 1.00 98.62 263 THR A O 1
ATOM 1956 N N . ILE A 1 264 ? 13.895 -2.575 5.584 1.00 98.50 264 ILE A N 1
ATOM 1957 C CA . ILE A 1 264 ? 14.965 -2.130 6.484 1.00 98.50 264 ILE A CA 1
ATOM 1958 C C . ILE A 1 264 ? 15.407 -3.300 7.364 1.00 98.50 264 ILE A C 1
ATOM 1960 O O . ILE A 1 264 ? 14.598 -4.172 7.708 1.00 98.50 264 ILE A O 1
ATOM 1964 N N . LYS A 1 265 ? 16.682 -3.304 7.753 1.00 97.38 265 LYS A N 1
ATOM 1965 C CA . LYS A 1 265 ? 17.189 -4.198 8.798 1.00 97.38 265 LYS A CA 1
ATOM 1966 C C . LYS A 1 265 ? 16.757 -3.705 10.184 1.00 97.38 265 LYS A C 1
ATOM 1968 O O . LYS A 1 265 ? 16.644 -2.491 10.376 1.00 97.38 265 LYS A O 1
ATOM 1973 N N . PRO A 1 266 ? 16.521 -4.605 11.154 1.00 95.31 266 PRO A N 1
ATOM 1974 C CA . PRO A 1 266 ? 16.290 -4.195 12.533 1.00 95.31 266 PRO A CA 1
ATOM 1975 C C . PRO A 1 266 ? 17.523 -3.471 13.083 1.00 95.31 266 PRO A C 1
ATOM 1977 O O . PRO A 1 266 ? 18.665 -3.803 12.762 1.00 95.31 266 PRO A O 1
ATOM 1980 N N . GLY A 1 267 ? 17.297 -2.460 13.913 1.00 94.88 267 GLY A N 1
ATOM 1981 C CA . GLY A 1 267 ? 18.379 -1.783 14.608 1.00 94.88 267 GLY A CA 1
ATOM 1982 C C . GLY A 1 267 ? 18.796 -2.548 15.858 1.00 94.88 267 GLY A C 1
ATOM 1983 O O . GLY A 1 267 ? 17.952 -3.119 16.543 1.00 94.88 267 GLY A O 1
ATOM 1984 N N . HIS A 1 268 ? 20.090 -2.562 16.176 1.00 93.06 268 HIS A N 1
ATOM 1985 C CA . HIS A 1 268 ? 20.624 -3.311 17.314 1.00 93.06 268 HIS A CA 1
ATOM 1986 C C . HIS A 1 268 ? 21.482 -2.420 18.206 1.00 93.06 268 HIS A C 1
ATOM 1988 O O . HIS A 1 268 ? 22.449 -1.816 17.744 1.00 93.06 268 HIS A O 1
ATOM 1994 N N . PHE A 1 269 ? 21.162 -2.373 19.500 1.00 92.56 269 PHE A N 1
ATOM 1995 C CA . PHE A 1 269 ? 21.950 -1.625 20.478 1.00 92.56 269 PHE A CA 1
ATOM 1996 C C . PHE A 1 269 ? 21.878 -2.277 21.864 1.00 92.56 269 PHE A C 1
ATOM 1998 O O . PHE A 1 269 ? 20.796 -2.564 22.373 1.00 92.56 269 PHE A O 1
ATOM 2005 N N . GLN A 1 270 ? 23.046 -2.529 22.470 1.00 89.62 270 GLN A N 1
ATOM 2006 C CA . GLN A 1 270 ? 23.195 -3.149 23.801 1.00 89.62 270 GLN A CA 1
ATOM 2007 C C . GLN A 1 270 ? 22.389 -4.452 23.991 1.00 89.62 270 GLN A C 1
ATOM 2009 O O . GLN A 1 270 ? 21.776 -4.671 25.030 1.00 89.62 270 GLN A O 1
ATOM 2014 N N . GLY A 1 271 ? 22.365 -5.316 22.972 1.00 87.19 271 GLY A N 1
ATOM 2015 C CA . GLY A 1 271 ? 21.646 -6.597 23.017 1.00 87.19 271 GLY A CA 1
ATOM 2016 C C . GLY A 1 271 ? 20.134 -6.503 22.779 1.00 87.19 271 GLY A C 1
ATOM 2017 O O . GLY A 1 271 ? 19.481 -7.537 22.690 1.00 87.19 271 GLY A O 1
ATOM 2018 N N . ASN A 1 272 ? 19.585 -5.296 22.614 1.00 87.38 272 ASN A N 1
ATOM 2019 C CA . ASN A 1 272 ? 18.186 -5.080 22.252 1.00 87.38 272 ASN A CA 1
ATOM 2020 C C . ASN A 1 272 ? 18.040 -4.843 20.748 1.00 87.38 272 ASN A C 1
ATOM 2022 O O . ASN A 1 272 ? 18.951 -4.322 20.098 1.00 87.38 272 ASN A O 1
ATOM 2026 N N . SER A 1 273 ? 16.876 -5.214 20.212 1.00 90.94 273 SER A N 1
ATOM 2027 C CA . SER A 1 273 ? 16.506 -4.963 18.818 1.00 90.94 273 SER A CA 1
ATOM 2028 C C . SER A 1 273 ? 15.370 -3.950 18.755 1.00 90.94 273 SER A C 1
ATOM 2030 O O . SER A 1 273 ? 14.384 -4.088 19.478 1.00 90.94 273 SER A O 1
ATOM 2032 N N . PHE A 1 274 ? 15.502 -2.964 17.877 1.00 91.88 274 PHE A N 1
ATOM 2033 C CA . PHE A 1 274 ? 14.572 -1.854 17.719 1.00 91.88 274 PHE A CA 1
ATOM 2034 C C . PHE A 1 274 ? 14.069 -1.760 16.280 1.00 91.88 274 PHE A C 1
ATOM 2036 O O . PHE A 1 274 ? 14.768 -2.104 15.326 1.00 91.88 274 PHE A O 1
ATOM 2043 N N . ASP A 1 275 ? 12.845 -1.271 16.137 1.00 91.19 275 ASP A N 1
ATOM 2044 C CA . ASP A 1 275 ? 12.240 -0.909 14.861 1.00 91.19 275 ASP A CA 1
ATOM 2045 C C . ASP A 1 275 ? 11.417 0.379 15.012 1.00 91.19 275 ASP A C 1
ATOM 2047 O O . ASP A 1 275 ? 11.387 1.010 16.070 1.00 91.19 275 ASP A O 1
ATOM 2051 N N . ILE A 1 276 ? 10.727 0.787 13.947 1.00 90.12 276 ILE A N 1
ATOM 2052 C CA . ILE A 1 276 ? 9.912 2.003 13.976 1.00 90.12 276 ILE A CA 1
ATOM 2053 C C . ILE A 1 276 ? 8.787 1.953 15.024 1.00 90.12 276 ILE A C 1
ATOM 2055 O O . ILE A 1 276 ? 8.437 2.982 15.593 1.00 90.12 276 ILE A O 1
ATOM 2059 N N . VAL A 1 277 ? 8.242 0.771 15.334 1.00 85.06 277 VAL A N 1
ATOM 2060 C CA . VAL A 1 277 ? 7.217 0.638 16.377 1.00 85.06 277 VAL A CA 1
ATOM 2061 C C . VAL A 1 277 ? 7.827 0.836 17.756 1.00 85.06 277 VAL A C 1
ATOM 2063 O O . VAL A 1 277 ? 7.199 1.493 18.581 1.00 85.06 277 VAL A O 1
ATOM 2066 N N . SER A 1 278 ? 9.070 0.400 17.982 1.00 87.38 278 SER A N 1
ATOM 2067 C CA . SER A 1 278 ? 9.813 0.765 19.196 1.00 87.38 278 SER A CA 1
ATOM 2068 C C . SER A 1 278 ? 9.905 2.287 19.363 1.00 87.38 278 SER A C 1
ATOM 2070 O O . SER A 1 278 ? 9.641 2.805 20.447 1.00 87.38 278 SER A O 1
ATOM 2072 N N . ALA A 1 279 ? 10.206 3.023 18.287 1.00 89.12 279 ALA A N 1
ATOM 2073 C CA . ALA A 1 279 ? 10.254 4.486 18.324 1.00 89.12 279 ALA A CA 1
ATOM 2074 C C . ALA A 1 279 ? 8.888 5.125 18.638 1.00 89.12 279 ALA A C 1
ATOM 2076 O O . ALA A 1 279 ? 8.840 6.122 19.357 1.00 89.12 279 ALA A O 1
ATOM 2077 N N . PHE A 1 280 ? 7.782 4.546 18.164 1.00 83.31 280 PHE A N 1
ATOM 2078 C CA . PHE A 1 280 ? 6.436 5.026 18.494 1.00 83.31 280 PHE A CA 1
ATOM 2079 C C . PHE A 1 280 ? 6.020 4.708 19.936 1.00 83.31 280 PHE A C 1
ATOM 2081 O O . PHE A 1 280 ? 5.449 5.559 20.617 1.00 83.31 280 PHE A O 1
ATOM 2088 N N . GLN A 1 281 ? 6.316 3.502 20.419 1.00 80.81 281 GLN A N 1
ATOM 2089 C CA . GLN A 1 281 ? 5.922 3.042 21.754 1.00 80.81 281 GLN A CA 1
ATOM 2090 C C . GLN A 1 281 ? 6.717 3.730 22.869 1.00 80.81 281 GLN A C 1
ATOM 2092 O O . GLN A 1 281 ? 6.154 4.020 23.925 1.00 80.81 281 GLN A O 1
ATOM 2097 N N . CYS A 1 282 ? 7.985 4.083 22.619 1.00 85.50 282 CYS A N 1
ATOM 2098 C CA . CYS A 1 282 ? 8.860 4.648 23.649 1.00 85.50 282 CYS A CA 1
ATOM 2099 C C . CYS A 1 282 ? 8.354 5.977 24.241 1.00 85.50 282 CYS A C 1
ATOM 2101 O O . CYS A 1 282 ? 8.717 6.326 25.362 1.00 85.50 282 CYS A O 1
ATOM 2103 N N . TYR A 1 283 ? 7.502 6.731 23.531 1.00 82.38 283 TYR A N 1
ATOM 2104 C CA . TYR A 1 283 ? 6.872 7.923 24.105 1.00 82.38 283 TYR A CA 1
ATOM 2105 C C . TYR A 1 283 ? 5.848 7.560 25.188 1.00 82.38 283 TYR A C 1
ATOM 2107 O O . TYR A 1 283 ? 5.881 8.144 26.269 1.00 82.38 283 TYR A O 1
ATOM 2115 N N . GLY A 1 284 ? 4.994 6.563 24.931 1.00 76.44 284 GLY A N 1
ATOM 2116 C CA . GLY A 1 284 ? 4.040 6.060 25.922 1.00 76.44 284 GLY A CA 1
ATOM 2117 C C . GLY A 1 284 ? 4.747 5.495 27.155 1.00 76.44 284 GLY A C 1
ATOM 2118 O O . GLY A 1 284 ? 4.377 5.829 28.276 1.00 76.44 284 GLY A O 1
ATOM 2119 N N . GLU A 1 285 ? 5.822 4.730 26.947 1.00 81.00 285 GLU A N 1
ATOM 2120 C CA . GLU A 1 285 ? 6.666 4.182 28.022 1.00 81.00 285 GLU A CA 1
ATOM 2121 C C . GLU A 1 285 ? 7.388 5.268 28.838 1.00 81.00 285 GLU A C 1
ATOM 2123 O O . GLU A 1 285 ? 7.639 5.102 30.031 1.00 81.00 285 GLU A O 1
ATOM 2128 N N . TYR A 1 286 ? 7.756 6.384 28.206 1.00 83.50 286 TYR A N 1
ATOM 2129 C CA . TYR A 1 286 ? 8.356 7.522 28.899 1.00 83.50 286 TYR A CA 1
ATOM 2130 C C . TYR A 1 286 ? 7.320 8.247 29.766 1.00 83.50 286 TYR A C 1
ATOM 2132 O O . TYR A 1 286 ? 7.587 8.535 30.932 1.00 83.50 286 TYR A O 1
ATOM 2140 N N . VAL A 1 287 ? 6.123 8.499 29.225 1.00 75.81 287 VAL A N 1
ATOM 2141 C CA . VAL A 1 287 ? 5.027 9.170 29.945 1.00 75.81 287 VAL A CA 1
ATOM 2142 C C . VAL A 1 287 ? 4.529 8.331 31.126 1.00 75.81 287 VAL A C 1
ATOM 2144 O O . VAL A 1 287 ? 4.247 8.888 32.185 1.00 75.81 287 VAL A O 1
ATOM 2147 N N . SER A 1 288 ? 4.478 7.001 30.994 1.00 76.88 288 SER A N 1
ATOM 2148 C CA . SER A 1 288 ? 4.133 6.094 32.099 1.00 76.88 288 SER A CA 1
ATOM 2149 C C . SER A 1 288 ? 5.225 5.980 33.173 1.00 76.88 288 SER A C 1
ATOM 2151 O O . SER A 1 288 ? 4.998 5.360 34.212 1.00 76.88 288 SER A O 1
ATOM 2153 N N . GLY A 1 289 ? 6.418 6.536 32.931 1.00 82.88 289 GLY A N 1
ATOM 2154 C CA . GLY A 1 289 ? 7.584 6.412 33.807 1.00 82.88 289 GLY A CA 1
ATOM 2155 C C . GLY A 1 289 ? 8.311 5.065 33.710 1.00 82.88 289 GLY A C 1
ATOM 2156 O O . GLY A 1 289 ? 9.169 4.779 34.543 1.00 82.88 289 GLY A O 1
ATOM 2157 N N . SER A 1 290 ? 7.992 4.230 32.713 1.00 84.25 290 SER A N 1
ATOM 2158 C CA . SER A 1 290 ? 8.635 2.927 32.494 1.00 84.25 290 SER A CA 1
ATOM 2159 C C . SER A 1 290 ? 10.065 3.043 31.950 1.00 84.25 290 SER A C 1
ATOM 2161 O O . SER A 1 290 ? 10.891 2.177 32.237 1.00 84.25 290 SER A O 1
ATOM 2163 N N . ILE A 1 291 ? 10.377 4.108 31.200 1.00 88.62 291 ILE A N 1
ATOM 2164 C CA . ILE A 1 291 ? 11.734 4.404 30.712 1.00 88.62 291 ILE A CA 1
ATOM 2165 C C . ILE A 1 291 ? 12.147 5.855 30.997 1.00 88.62 291 ILE A C 1
ATOM 2167 O O . ILE A 1 291 ? 11.325 6.767 31.043 1.00 88.62 291 ILE A O 1
ATOM 2171 N N . SER A 1 292 ? 13.452 6.089 31.141 1.00 94.44 292 SER A N 1
ATOM 2172 C CA . SER A 1 292 ? 14.053 7.429 31.225 1.00 94.44 292 SER A CA 1
ATOM 2173 C C . SER A 1 292 ? 14.132 8.124 29.858 1.00 94.44 292 SER A C 1
ATOM 2175 O O . SER A 1 292 ? 14.123 7.475 28.810 1.00 94.44 292 SER A O 1
ATOM 2177 N N . ASP A 1 293 ? 14.301 9.452 29.848 1.00 95.44 293 ASP A N 1
ATOM 2178 C CA . ASP A 1 293 ? 14.480 10.215 28.599 1.00 95.44 293 ASP A CA 1
ATOM 2179 C C . ASP A 1 293 ? 15.755 9.803 27.832 1.00 95.44 293 ASP A C 1
ATOM 2181 O O . ASP A 1 293 ? 15.771 9.797 26.602 1.00 95.44 293 ASP A O 1
ATOM 2185 N N . GLU A 1 294 ? 16.814 9.385 28.532 1.00 96.38 294 GLU A N 1
ATOM 2186 C CA . GLU A 1 294 ? 18.020 8.857 27.882 1.00 96.38 294 GLU A CA 1
ATOM 2187 C C . GLU A 1 294 ? 17.765 7.500 27.214 1.00 96.38 294 GLU A C 1
ATOM 2189 O O . GLU A 1 294 ? 18.173 7.291 26.070 1.00 96.38 294 GLU A O 1
ATOM 2194 N N . GLN A 1 295 ? 17.022 6.596 27.865 1.00 94.44 295 GLN A N 1
ATOM 2195 C CA . GLN A 1 295 ? 16.582 5.346 27.231 1.00 94.44 295 GLN A CA 1
ATOM 2196 C C . GLN A 1 295 ? 15.704 5.629 26.006 1.00 94.44 295 GLN A C 1
ATOM 2198 O O . GLN A 1 295 ? 15.957 5.064 24.943 1.00 94.44 295 GLN A O 1
ATOM 2203 N N . ARG A 1 296 ? 14.754 6.568 26.106 1.00 94.56 296 ARG A N 1
ATOM 2204 C CA . ARG A 1 296 ? 13.915 7.008 24.982 1.00 94.56 296 ARG A CA 1
ATOM 2205 C C . ARG A 1 296 ? 14.761 7.499 23.801 1.00 94.56 296 ARG A C 1
ATOM 2207 O O . ARG A 1 296 ? 14.593 7.021 22.682 1.00 94.56 296 ARG A O 1
ATOM 2214 N N . LYS A 1 297 ? 15.723 8.404 24.028 1.00 96.25 297 LYS A N 1
ATOM 2215 C CA . LYS A 1 297 ? 16.644 8.888 22.977 1.00 96.25 297 LYS A CA 1
ATOM 2216 C C . LYS A 1 297 ? 17.477 7.761 22.363 1.00 96.25 297 LYS A C 1
ATOM 2218 O O . LYS A 1 297 ? 17.743 7.799 21.161 1.00 96.25 297 LYS A O 1
ATOM 2223 N N . ASN A 1 298 ? 17.882 6.769 23.155 1.00 95.44 298 ASN A N 1
ATOM 2224 C CA . ASN A 1 298 ? 18.613 5.609 22.648 1.00 95.44 298 ASN A CA 1
ATOM 2225 C C . ASN A 1 298 ? 17.751 4.753 21.717 1.00 95.44 298 ASN A C 1
ATOM 2227 O O . ASN A 1 298 ? 18.255 4.336 20.676 1.00 95.44 298 ASN A O 1
ATOM 2231 N N . VAL A 1 299 ? 16.463 4.555 22.021 1.00 95.19 299 VAL A N 1
ATOM 2232 C CA . VAL A 1 299 ? 15.529 3.899 21.091 1.00 95.19 299 VAL A CA 1
ATOM 2233 C C . VAL A 1 299 ? 15.480 4.672 19.772 1.00 95.19 299 VAL A C 1
ATOM 2235 O O . VAL A 1 299 ? 15.712 4.090 18.712 1.00 95.19 299 VAL A O 1
ATOM 2238 N N . LEU A 1 300 ? 15.283 5.995 19.816 1.00 95.56 300 LEU A N 1
ATOM 2239 C CA . LEU A 1 300 ? 15.180 6.822 18.606 1.00 95.56 300 LEU A CA 1
ATOM 2240 C C . LEU A 1 300 ? 16.427 6.749 17.715 1.00 95.56 300 LEU A C 1
ATOM 2242 O O . LEU A 1 300 ? 16.310 6.576 16.504 1.00 95.56 300 LEU A O 1
ATOM 2246 N N . ARG A 1 301 ? 17.624 6.839 18.307 1.00 96.88 301 ARG A N 1
ATOM 2247 C CA . ARG A 1 301 ? 18.902 6.808 17.570 1.00 96.88 301 ARG A CA 1
ATOM 2248 C C . ARG A 1 301 ? 19.188 5.471 16.892 1.00 96.88 301 ARG A C 1
ATOM 2250 O O . ARG A 1 301 ? 19.978 5.440 15.957 1.00 96.88 301 ARG A O 1
ATOM 2257 N N . ASN A 1 302 ? 18.579 4.386 17.368 1.00 96.88 302 ASN A N 1
ATOM 2258 C CA . ASN A 1 302 ? 18.911 3.030 16.943 1.00 96.88 302 ASN A CA 1
ATOM 2259 C C . ASN A 1 302 ? 17.733 2.284 16.302 1.00 96.88 302 ASN A C 1
ATOM 2261 O O . ASN A 1 302 ? 17.892 1.116 15.989 1.00 96.88 302 ASN A O 1
ATOM 2265 N N . SER A 1 303 ? 16.567 2.906 16.095 1.00 95.50 303 SER A N 1
ATOM 2266 C CA . SER A 1 303 ? 15.388 2.221 15.525 1.00 95.50 303 SER A CA 1
ATOM 2267 C C . SER A 1 303 ? 15.433 2.063 14.002 1.00 95.50 303 SER A C 1
ATOM 2269 O O . SER A 1 303 ? 14.839 1.135 13.461 1.00 95.50 303 SER A O 1
ATOM 2271 N N . CYS A 1 304 ? 16.114 2.974 13.300 1.00 97.38 304 CYS A N 1
ATOM 2272 C CA . CYS A 1 304 ? 16.188 3.005 11.837 1.00 97.38 304 CYS A CA 1
ATOM 2273 C C . CYS A 1 304 ? 17.662 3.054 11.397 1.00 97.38 304 CYS A C 1
ATOM 2275 O O . CYS A 1 304 ? 18.195 4.148 11.214 1.00 97.38 304 CYS A O 1
ATOM 2277 N N . PRO A 1 305 ? 18.347 1.902 11.270 1.00 96.94 305 PRO A N 1
ATOM 2278 C CA . PRO A 1 305 ? 19.798 1.864 11.061 1.00 96.94 305 PRO A CA 1
ATOM 2279 C C . PRO A 1 305 ? 20.248 2.236 9.639 1.00 96.94 305 PRO A C 1
ATOM 2281 O O . PRO A 1 305 ? 21.432 2.491 9.436 1.00 96.94 305 PRO A O 1
ATOM 2284 N N . GLY A 1 306 ? 19.340 2.252 8.657 1.00 97.69 306 GLY A N 1
ATOM 2285 C CA . GLY A 1 306 ? 19.699 2.412 7.249 1.00 97.69 306 GLY A CA 1
ATOM 2286 C C . GLY A 1 306 ? 18.498 2.483 6.307 1.00 97.69 306 GLY A C 1
ATOM 2287 O O . GLY A 1 306 ? 17.407 2.902 6.700 1.00 97.69 306 GLY A O 1
ATOM 2288 N N . ALA A 1 307 ? 18.712 2.102 5.048 1.00 98.50 307 ALA A N 1
ATOM 2289 C CA . ALA A 1 307 ? 17.691 2.149 4.004 1.00 98.50 307 ALA A CA 1
ATOM 2290 C C . ALA A 1 307 ? 16.703 0.974 4.078 1.00 98.50 307 ALA A C 1
ATOM 2292 O O . ALA A 1 307 ? 17.046 -0.122 4.519 1.00 98.50 307 ALA A O 1
ATOM 2293 N N . GLY A 1 308 ? 15.488 1.200 3.577 1.00 98.44 308 GLY A N 1
ATOM 2294 C CA . GLY A 1 308 ? 14.440 0.192 3.421 1.00 98.44 308 GLY A CA 1
ATOM 2295 C C . GLY A 1 308 ? 13.138 0.526 4.145 1.00 98.44 308 GLY A C 1
ATOM 2296 O O . GLY A 1 308 ? 13.072 1.436 4.975 1.00 98.44 308 GLY A O 1
ATOM 2297 N N . ALA A 1 309 ? 12.073 -0.192 3.790 1.00 98.00 309 ALA A N 1
ATOM 2298 C CA . ALA A 1 309 ? 10.753 0.004 4.385 1.00 98.00 309 ALA A CA 1
ATOM 2299 C C . ALA A 1 309 ? 10.646 -0.574 5.804 1.00 98.00 309 ALA A C 1
ATOM 2301 O O . ALA A 1 309 ? 11.489 -1.353 6.234 1.00 98.00 309 ALA A O 1
ATOM 2302 N N . CYS A 1 310 ? 9.575 -0.240 6.527 1.00 96.31 310 CYS A N 1
ATOM 2303 C CA . CYS A 1 310 ? 9.349 -0.703 7.900 1.00 96.31 310 CYS A CA 1
ATOM 2304 C C . CYS A 1 310 ? 9.420 -2.242 8.021 1.00 96.31 310 CYS A C 1
ATOM 2306 O O . CYS A 1 310 ? 8.729 -2.945 7.291 1.00 96.31 310 CYS A O 1
ATOM 2308 N N . GLY A 1 311 ? 10.214 -2.753 8.973 1.00 95.75 311 GLY A N 1
ATOM 2309 C CA . GLY A 1 311 ? 10.665 -4.156 9.001 1.00 95.75 311 GLY A CA 1
ATOM 2310 C C . GLY A 1 311 ? 9.624 -5.240 9.312 1.00 95.75 311 GLY A C 1
ATOM 2311 O O . GLY A 1 311 ? 9.808 -6.400 8.945 1.00 95.75 311 GLY A O 1
ATOM 2312 N N . GLY A 1 312 ? 8.532 -4.886 9.988 1.00 94.44 312 GLY A N 1
ATOM 2313 C CA . GLY A 1 312 ? 7.439 -5.816 10.292 1.00 94.44 312 GLY A CA 1
ATOM 2314 C C . GLY A 1 312 ? 6.525 -6.070 9.092 1.00 94.44 312 GLY A C 1
ATOM 2315 O O . GLY A 1 312 ? 6.673 -5.463 8.031 1.00 94.44 312 GLY A O 1
ATOM 2316 N N . MET A 1 313 ? 5.520 -6.923 9.275 1.00 95.62 313 MET A N 1
ATOM 2317 C CA . MET A 1 313 ? 4.432 -7.162 8.324 1.00 95.62 313 MET A CA 1
ATOM 2318 C C . MET A 1 313 ? 3.390 -6.025 8.353 1.00 95.62 313 MET A C 1
ATOM 2320 O O . MET A 1 313 ? 2.186 -6.227 8.497 1.00 95.62 313 MET A O 1
ATOM 2324 N N . TYR A 1 314 ? 3.874 -4.788 8.232 1.00 93.38 314 TYR A N 1
ATOM 2325 C CA . TYR A 1 314 ? 3.049 -3.606 7.978 1.00 93.38 314 TYR A CA 1
ATOM 2326 C C . TYR A 1 314 ? 2.671 -3.551 6.495 1.00 93.38 314 TYR A C 1
ATOM 2328 O O . TYR A 1 314 ? 2.997 -4.461 5.726 1.00 93.38 314 TYR A O 1
ATOM 2336 N N . THR A 1 315 ? 1.998 -2.488 6.055 1.00 95.88 315 THR A N 1
ATOM 2337 C CA . THR A 1 315 ? 1.480 -2.415 4.682 1.00 95.88 315 THR A CA 1
ATOM 2338 C C . THR A 1 315 ? 2.569 -2.580 3.628 1.00 95.88 315 THR A C 1
ATOM 2340 O O . THR A 1 315 ? 2.322 -3.252 2.637 1.00 95.88 315 THR A O 1
ATOM 2343 N N . ALA A 1 316 ? 3.777 -2.039 3.839 1.00 97.25 316 ALA A N 1
ATOM 2344 C CA . ALA A 1 316 ? 4.836 -2.126 2.836 1.00 97.25 316 ALA A CA 1
ATOM 2345 C C . ALA A 1 316 ? 5.223 -3.581 2.514 1.00 97.25 316 ALA A C 1
ATOM 2347 O O . ALA A 1 316 ? 5.103 -4.019 1.372 1.00 97.25 316 ALA A O 1
ATOM 2348 N N . ASN A 1 317 ? 5.595 -4.356 3.534 1.00 98.50 317 ASN A N 1
ATOM 2349 C CA . ASN A 1 317 ? 5.939 -5.770 3.379 1.00 98.50 317 ASN A CA 1
ATOM 2350 C C . ASN A 1 317 ? 4.717 -6.645 3.047 1.00 98.50 317 ASN A C 1
ATOM 2352 O O . ASN A 1 317 ? 4.856 -7.631 2.321 1.00 98.50 317 ASN A O 1
ATOM 2356 N N . THR A 1 318 ? 3.519 -6.262 3.510 1.00 98.69 318 THR A N 1
ATOM 2357 C CA . THR A 1 318 ? 2.260 -6.929 3.139 1.00 98.69 318 THR A CA 1
ATOM 2358 C C . THR A 1 318 ? 2.006 -6.802 1.641 1.00 98.69 318 THR A C 1
ATOM 2360 O O . THR A 1 318 ? 1.830 -7.807 0.960 1.00 98.69 318 THR A O 1
ATOM 2363 N N . MET A 1 319 ? 2.028 -5.575 1.111 1.00 98.81 319 MET A N 1
ATOM 2364 C CA . MET A 1 319 ? 1.788 -5.312 -0.305 1.00 98.81 319 MET A CA 1
ATOM 2365 C C . MET A 1 319 ? 2.902 -5.881 -1.172 1.00 98.81 319 MET A C 1
ATOM 2367 O O . MET A 1 319 ? 2.600 -6.459 -2.206 1.00 98.81 319 MET A O 1
ATOM 2371 N N . ALA A 1 320 ? 4.166 -5.794 -0.750 1.00 98.88 320 ALA A N 1
ATOM 2372 C CA . ALA A 1 320 ? 5.260 -6.426 -1.479 1.00 98.88 320 ALA A CA 1
ATOM 2373 C C . ALA A 1 320 ? 5.037 -7.945 -1.615 1.00 98.88 320 ALA A C 1
ATOM 2375 O O . ALA A 1 320 ? 5.082 -8.469 -2.725 1.00 98.88 320 ALA A O 1
ATOM 2376 N N . SER A 1 321 ? 4.714 -8.635 -0.514 1.00 98.94 321 SER A N 1
ATOM 2377 C CA . SER A 1 321 ? 4.467 -10.088 -0.522 1.00 98.94 321 SER A CA 1
ATOM 2378 C C . SER A 1 321 ? 3.223 -10.459 -1.334 1.00 98.94 321 SER A C 1
ATOM 2380 O O . SER A 1 321 ? 3.236 -11.432 -2.089 1.00 98.94 321 SER A O 1
ATOM 2382 N N . ALA A 1 322 ? 2.156 -9.663 -1.217 1.00 98.94 322 ALA A N 1
ATOM 2383 C CA . ALA A 1 322 ? 0.926 -9.836 -1.981 1.00 98.94 322 ALA A CA 1
ATOM 2384 C C . ALA A 1 322 ? 1.167 -9.684 -3.490 1.00 98.94 322 ALA A C 1
ATOM 2386 O O . ALA A 1 322 ? 0.665 -10.486 -4.268 1.00 98.94 322 ALA A O 1
ATOM 2387 N N . ILE A 1 323 ? 1.965 -8.697 -3.906 1.00 98.94 323 ILE A N 1
ATOM 2388 C CA . ILE A 1 323 ? 2.258 -8.405 -5.317 1.00 98.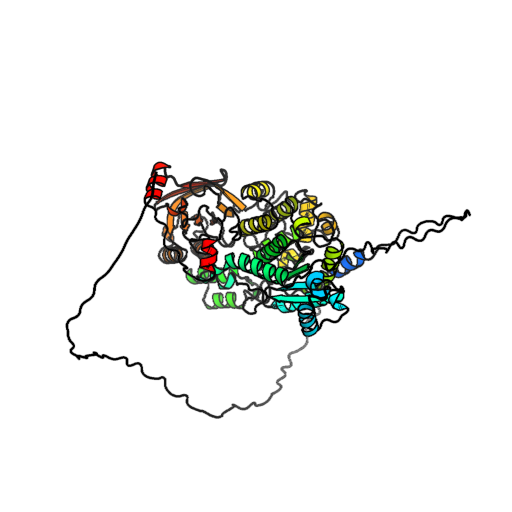94 323 ILE A CA 1
ATOM 2389 C C . ILE A 1 323 ? 3.223 -9.437 -5.924 1.00 98.94 323 ILE A C 1
ATOM 2391 O O . ILE A 1 323 ? 3.030 -9.836 -7.073 1.00 98.94 323 ILE A O 1
ATOM 2395 N N . GLU A 1 324 ? 4.206 -9.931 -5.163 1.00 98.88 324 GLU A N 1
ATOM 2396 C CA . GLU A 1 324 ? 5.040 -11.068 -5.589 1.00 98.88 324 GLU A CA 1
ATOM 2397 C C . GLU A 1 324 ? 4.184 -12.321 -5.812 1.00 98.88 324 GLU A C 1
ATOM 2399 O O . GLU A 1 324 ? 4.278 -12.963 -6.855 1.00 98.88 324 GLU A O 1
ATOM 2404 N N . THR A 1 325 ? 3.264 -12.608 -4.891 1.00 98.88 325 THR A N 1
ATOM 2405 C CA . THR A 1 325 ? 2.363 -13.771 -4.981 1.00 98.88 325 THR A CA 1
ATOM 2406 C C . THR A 1 325 ? 1.302 -13.624 -6.077 1.00 98.88 325 THR A C 1
ATOM 2408 O O . THR A 1 325 ? 0.892 -14.610 -6.686 1.00 98.88 325 THR A O 1
ATOM 2411 N N . MET A 1 326 ? 0.891 -12.388 -6.376 1.00 98.81 326 MET A N 1
ATOM 2412 C CA . MET A 1 326 ? 0.060 -12.046 -7.536 1.00 98.81 326 MET A CA 1
ATOM 2413 C C . MET A 1 326 ? 0.805 -12.257 -8.865 1.00 98.81 326 MET A C 1
ATOM 2415 O O . MET A 1 326 ? 0.176 -12.313 -9.915 1.00 98.81 326 MET A O 1
ATOM 2419 N N . GLY A 1 327 ? 2.136 -12.372 -8.826 1.00 98.81 327 GLY A N 1
ATOM 2420 C CA . GLY A 1 327 ? 2.980 -12.606 -9.991 1.00 98.81 327 GLY A CA 1
ATOM 2421 C C . GLY A 1 327 ? 3.504 -11.338 -10.662 1.00 98.81 327 GLY A C 1
ATOM 2422 O O . GLY A 1 327 ? 4.039 -11.438 -11.758 1.00 98.81 327 GLY A O 1
ATOM 2423 N N . MET A 1 328 ? 3.378 -10.162 -10.038 1.00 98.94 328 MET A N 1
ATOM 2424 C CA . MET A 1 328 ? 3.790 -8.866 -10.612 1.00 98.94 328 MET A CA 1
ATOM 2425 C C . MET A 1 328 ? 5.201 -8.411 -10.193 1.00 98.94 328 MET A C 1
ATOM 2427 O O . MET A 1 328 ? 5.680 -7.363 -10.637 1.00 98.94 328 MET A O 1
ATOM 2431 N N . SER A 1 329 ? 5.882 -9.211 -9.372 1.00 98.94 329 SER A N 1
ATOM 2432 C CA . SER A 1 329 ? 7.290 -9.047 -9.001 1.00 98.94 329 SER A CA 1
ATOM 2433 C C . SER A 1 329 ? 8.066 -10.334 -9.236 1.00 98.94 329 SER A C 1
ATOM 2435 O O . SER A 1 329 ? 7.493 -11.424 -9.255 1.00 98.94 329 SER A O 1
ATOM 2437 N N . LEU A 1 330 ? 9.381 -10.203 -9.415 1.00 98.75 330 LEU A N 1
ATOM 2438 C CA . LEU A 1 330 ? 10.261 -11.364 -9.473 1.00 98.75 330 LEU A CA 1
ATOM 2439 C C . LEU A 1 330 ? 10.288 -12.073 -8.106 1.00 98.75 330 LEU A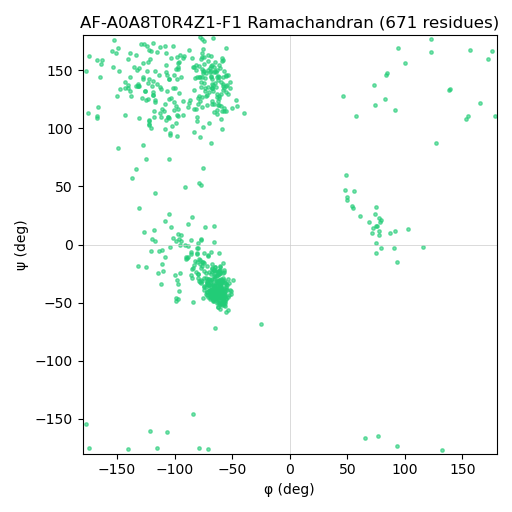 C 1
ATOM 2441 O O . LEU A 1 330 ? 10.170 -11.404 -7.076 1.00 98.75 330 LEU A O 1
ATOM 2445 N N . PRO A 1 331 ? 10.470 -13.403 -8.069 1.00 98.62 331 PRO A N 1
ATOM 2446 C CA . PRO A 1 331 ? 10.656 -14.129 -6.817 1.00 98.62 331 PRO A CA 1
ATOM 2447 C C . PRO A 1 331 ? 11.774 -13.519 -5.958 1.00 98.62 331 PRO A C 1
ATOM 2449 O O . PRO A 1 331 ? 12.821 -13.149 -6.490 1.00 98.62 331 PRO A O 1
ATOM 2452 N N . TYR A 1 332 ? 11.555 -13.452 -4.641 1.00 98.56 332 TYR A N 1
ATOM 2453 C CA . TYR A 1 332 ? 12.383 -12.790 -3.618 1.00 98.56 332 TYR A CA 1
ATOM 2454 C C . TYR A 1 332 ? 12.319 -11.262 -3.554 1.00 98.56 332 TYR A C 1
ATOM 2456 O O . TYR A 1 332 ? 12.868 -10.695 -2.595 1.00 98.56 332 TYR A O 1
ATOM 2464 N N . SER A 1 333 ? 11.650 -10.583 -4.488 1.00 98.75 333 SER A N 1
ATOM 2465 C CA . SER A 1 333 ? 11.541 -9.123 -4.473 1.00 98.75 333 SER A CA 1
ATOM 2466 C C . SER A 1 333 ? 11.028 -8.605 -3.131 1.00 98.75 333 SER A C 1
ATOM 2468 O O . SER A 1 333 ? 11.608 -7.670 -2.573 1.00 98.75 333 SER A O 1
ATOM 2470 N N . SER A 1 334 ? 10.010 -9.252 -2.557 1.00 98.56 334 SER A N 1
ATOM 2471 C CA . SER A 1 334 ? 9.348 -8.822 -1.324 1.00 98.56 334 SER A CA 1
ATOM 2472 C C . SER A 1 334 ? 10.116 -9.111 -0.039 1.00 98.56 334 SER A C 1
ATOM 2474 O O . SER A 1 334 ? 9.841 -8.476 0.977 1.00 98.56 334 SER A O 1
ATOM 2476 N N . SER A 1 335 ? 11.071 -10.045 -0.065 1.00 98.56 335 SER A N 1
ATOM 2477 C CA . SER A 1 335 ? 11.793 -10.484 1.140 1.00 98.56 335 SER A CA 1
ATOM 2478 C C . SER A 1 335 ? 13.254 -10.050 1.183 1.00 98.56 335 SER A C 1
ATOM 2480 O O . SER A 1 335 ? 13.811 -9.930 2.269 1.00 98.56 335 SER A O 1
ATOM 2482 N N . THR A 1 336 ? 13.874 -9.756 0.038 1.00 98.62 336 THR A N 1
ATOM 2483 C CA . THR A 1 336 ? 15.273 -9.305 -0.011 1.00 98.62 336 THR A CA 1
ATOM 2484 C C . THR A 1 336 ? 15.424 -7.929 0.656 1.00 98.62 336 THR A C 1
ATOM 2486 O O . THR A 1 336 ? 14.776 -6.970 0.213 1.00 98.62 336 THR A O 1
ATOM 2489 N N . PRO A 1 337 ? 16.262 -7.789 1.704 1.00 98.75 337 PRO A N 1
ATOM 2490 C CA . PRO A 1 337 ? 16.483 -6.509 2.373 1.00 98.75 337 PRO A CA 1
ATOM 2491 C C . PRO A 1 337 ? 17.051 -5.438 1.437 1.00 98.75 337 PRO A C 1
ATOM 2493 O O . PRO A 1 337 ? 17.776 -5.735 0.491 1.00 98.75 337 PRO A O 1
ATOM 2496 N N . ALA A 1 338 ? 16.755 -4.171 1.727 1.00 98.69 338 ALA A N 1
ATOM 2497 C CA . ALA A 1 338 ? 17.123 -3.040 0.871 1.00 98.69 338 ALA A CA 1
ATOM 2498 C C . ALA A 1 338 ? 18.637 -2.887 0.647 1.00 98.69 338 ALA A C 1
ATOM 2500 O O . ALA A 1 338 ? 19.077 -2.487 -0.430 1.00 98.69 338 ALA A O 1
ATOM 2501 N N . GLU A 1 339 ? 19.431 -3.201 1.670 1.00 98.44 339 GLU A N 1
ATOM 2502 C CA . GLU A 1 339 ? 20.894 -3.099 1.639 1.00 98.44 339 GLU A CA 1
ATOM 2503 C C . GLU A 1 339 ? 21.582 -4.419 1.265 1.00 98.44 339 GLU A C 1
ATOM 2505 O O . GLU A 1 339 ? 22.812 -4.497 1.266 1.00 98.44 339 GLU A O 1
ATOM 2510 N N . ASP A 1 340 ? 20.811 -5.464 0.955 1.00 98.50 340 ASP A N 1
ATOM 2511 C CA . ASP A 1 340 ? 21.373 -6.722 0.485 1.00 98.50 340 ASP A CA 1
ATOM 2512 C C . ASP A 1 340 ? 21.875 -6.576 -0.969 1.00 98.50 340 ASP A C 1
ATOM 2514 O O . ASP A 1 340 ? 21.142 -6.060 -1.821 1.00 98.50 340 ASP A O 1
ATOM 2518 N N . PRO A 1 341 ? 23.101 -7.027 -1.304 1.00 98.31 341 PRO A N 1
ATOM 2519 C CA . PRO A 1 341 ? 23.606 -6.998 -2.677 1.00 98.31 341 PRO A CA 1
ATOM 2520 C C . PRO A 1 341 ? 22.684 -7.675 -3.700 1.00 98.31 341 PRO A C 1
ATOM 2522 O O . PRO A 1 341 ? 22.642 -7.245 -4.854 1.00 98.31 341 PRO A O 1
ATOM 2525 N N . LEU A 1 342 ? 21.914 -8.688 -3.287 1.00 98.12 342 LEU A N 1
ATOM 2526 C CA . LEU A 1 342 ? 20.964 -9.390 -4.148 1.00 98.12 342 LEU A CA 1
ATOM 2527 C C . LEU A 1 342 ? 19.847 -8.471 -4.661 1.00 98.12 342 LEU A C 1
ATOM 2529 O O . LEU A 1 342 ? 19.349 -8.688 -5.764 1.00 98.12 342 LEU A O 1
ATOM 2533 N N . LYS A 1 343 ? 19.506 -7.393 -3.938 1.00 98.69 343 LYS A N 1
ATOM 2534 C CA . LYS A 1 343 ? 18.522 -6.401 -4.400 1.00 98.69 343 LYS A CA 1
ATOM 2535 C C . LYS A 1 343 ? 19.006 -5.650 -5.643 1.00 98.69 343 LYS A C 1
ATOM 2537 O O . LYS A 1 343 ? 18.227 -5.375 -6.553 1.00 98.69 343 LYS A O 1
ATOM 2542 N N . LEU A 1 344 ? 20.300 -5.331 -5.709 1.00 98.44 344 LEU A N 1
ATOM 2543 C CA . LEU A 1 344 ? 20.896 -4.714 -6.900 1.00 98.44 344 LEU A CA 1
ATOM 2544 C C . LEU A 1 344 ? 20.979 -5.693 -8.068 1.00 98.44 344 LEU A C 1
ATOM 2546 O O . LEU A 1 344 ? 20.828 -5.276 -9.215 1.00 98.44 344 LEU A O 1
ATOM 2550 N N . GLU A 1 345 ? 21.214 -6.972 -7.783 1.00 98.19 345 GLU A N 1
ATOM 2551 C CA . GLU A 1 345 ? 21.239 -8.002 -8.818 1.00 98.19 345 GLU A CA 1
ATOM 2552 C C . GLU A 1 345 ? 19.850 -8.217 -9.428 1.00 98.19 345 GLU A C 1
ATOM 2554 O O . GLU A 1 345 ? 19.711 -8.211 -10.648 1.00 98.19 345 GLU A O 1
ATOM 2559 N N . GLU A 1 346 ? 18.803 -8.278 -8.600 1.00 98.62 346 GLU A N 1
ATOM 2560 C CA . GLU A 1 346 ? 17.409 -8.286 -9.059 1.00 98.62 346 GLU A CA 1
ATOM 2561 C C . GLU A 1 346 ? 17.117 -7.099 -9.994 1.00 98.62 346 GLU A C 1
ATOM 2563 O O . GLU A 1 346 ? 16.549 -7.278 -11.073 1.00 98.62 346 GLU A O 1
ATOM 2568 N N . CYS A 1 347 ? 17.567 -5.894 -9.619 1.00 98.69 347 CYS A N 1
ATOM 2569 C CA . CYS A 1 347 ? 17.402 -4.692 -10.436 1.00 98.69 347 CYS A CA 1
ATOM 2570 C C . CYS A 1 347 ? 18.019 -4.847 -11.833 1.00 98.69 347 CYS A C 1
ATOM 2572 O O . CYS A 1 347 ? 17.373 -4.503 -12.821 1.00 98.69 347 CYS A O 1
ATOM 2574 N N . ARG A 1 348 ? 19.237 -5.394 -11.939 1.00 97.88 348 ARG A N 1
ATOM 2575 C CA . ARG A 1 348 ? 19.875 -5.642 -13.244 1.00 97.88 348 ARG A CA 1
ATOM 2576 C C . ARG A 1 348 ? 19.149 -6.723 -14.043 1.00 97.88 348 ARG A C 1
ATOM 2578 O O . ARG A 1 348 ? 18.932 -6.566 -15.243 1.00 97.88 348 ARG A O 1
ATOM 2585 N N . LEU A 1 349 ? 18.730 -7.805 -13.388 1.00 97.94 349 LEU A N 1
ATOM 2586 C CA . LEU A 1 349 ? 18.046 -8.923 -14.043 1.00 97.94 349 LEU A CA 1
ATOM 2587 C C . LEU A 1 349 ? 16.672 -8.542 -14.603 1.00 97.94 349 LEU A C 1
ATOM 2589 O O . LEU A 1 349 ? 16.254 -9.108 -15.615 1.00 97.94 349 LEU A O 1
ATOM 2593 N N . ALA A 1 350 ? 15.985 -7.571 -14.001 1.00 98.38 350 ALA A N 1
ATOM 2594 C CA . ALA A 1 350 ? 14.649 -7.159 -14.422 1.00 98.38 350 ALA A CA 1
ATOM 2595 C C . ALA A 1 350 ? 14.565 -6.732 -15.897 1.00 98.38 350 ALA A C 1
ATOM 2597 O O . ALA A 1 350 ? 13.554 -6.992 -16.546 1.00 98.38 350 ALA A O 1
ATOM 2598 N N . GLY A 1 351 ? 15.633 -6.151 -16.459 1.00 98.25 351 GLY A N 1
ATOM 2599 C CA . GLY A 1 351 ? 15.687 -5.809 -17.883 1.00 98.25 351 GLY A CA 1
ATOM 2600 C C . GLY A 1 351 ? 15.549 -7.030 -18.800 1.00 98.25 351 GLY A C 1
ATOM 2601 O O . GLY A 1 351 ? 14.836 -6.967 -19.800 1.00 98.25 351 GLY A O 1
ATOM 2602 N N . LYS A 1 352 ? 16.163 -8.163 -18.433 1.00 98.56 352 LYS A N 1
ATOM 2603 C CA . LYS A 1 352 ? 16.070 -9.418 -19.199 1.00 98.56 352 LYS A CA 1
ATOM 2604 C C . LYS A 1 352 ? 14.664 -10.005 -19.137 1.00 98.56 352 LYS A C 1
ATOM 2606 O O . LYS A 1 352 ? 14.114 -10.353 -20.174 1.00 98.56 352 LYS A O 1
ATOM 2611 N N . TYR A 1 353 ? 14.064 -10.058 -17.947 1.00 98.81 353 TYR A N 1
ATOM 2612 C CA . TYR A 1 353 ? 12.689 -10.541 -17.793 1.00 98.81 353 TYR A CA 1
ATOM 2613 C C . TYR A 1 353 ? 11.694 -9.672 -18.565 1.00 98.81 353 TYR A C 1
ATOM 2615 O O . TYR A 1 353 ? 10.857 -10.201 -19.288 1.00 98.81 353 TYR A O 1
ATOM 2623 N N . LEU A 1 354 ? 11.824 -8.344 -18.497 1.00 98.81 354 LEU A N 1
ATOM 2624 C CA . LEU A 1 354 ? 10.928 -7.441 -19.218 1.00 98.81 354 LEU A CA 1
ATOM 2625 C C . LEU A 1 354 ? 11.031 -7.597 -20.743 1.00 98.81 354 LEU A C 1
ATOM 2627 O O . LEU A 1 354 ? 10.018 -7.490 -21.432 1.00 98.81 354 LEU A O 1
ATOM 2631 N N . LEU A 1 355 ? 12.227 -7.874 -21.275 1.00 98.75 355 LEU A N 1
ATOM 2632 C CA . LEU A 1 355 ? 12.395 -8.183 -22.697 1.00 98.75 355 LEU A CA 1
ATOM 2633 C C . LEU A 1 355 ? 11.595 -9.432 -23.093 1.00 98.75 355 LEU A C 1
ATOM 2635 O O . LEU A 1 355 ? 10.934 -9.425 -24.131 1.00 98.75 355 LEU A O 1
ATOM 2639 N N . GLU A 1 356 ? 11.632 -10.486 -22.277 1.00 98.56 356 GLU A N 1
ATOM 2640 C CA . GLU A 1 356 ? 10.833 -11.690 -22.530 1.00 98.56 356 GLU A CA 1
ATOM 2641 C C . GLU A 1 356 ? 9.330 -11.395 -22.444 1.00 98.56 356 GLU A C 1
ATOM 2643 O O . GLU A 1 356 ? 8.581 -11.803 -23.329 1.00 98.56 356 GLU A O 1
ATOM 2648 N N . LEU A 1 357 ? 8.886 -10.583 -21.477 1.00 98.75 357 LEU A N 1
ATOM 2649 C CA . LEU A 1 357 ? 7.486 -10.146 -21.399 1.00 98.75 357 LEU A CA 1
ATOM 2650 C C . LEU A 1 357 ? 7.044 -9.364 -22.642 1.00 98.75 357 LEU A C 1
ATOM 2652 O O . LEU A 1 357 ? 5.930 -9.561 -23.120 1.00 98.75 357 LEU A O 1
ATOM 2656 N N . LEU A 1 358 ? 7.909 -8.512 -23.200 1.00 98.69 358 LEU A N 1
ATOM 2657 C CA . LEU A 1 358 ? 7.645 -7.803 -24.457 1.00 98.69 358 LEU A CA 1
ATOM 2658 C C . LEU A 1 358 ? 7.519 -8.762 -25.648 1.00 98.69 358 LEU A C 1
ATOM 2660 O O . LEU A 1 358 ? 6.625 -8.580 -26.474 1.00 98.69 358 LEU A O 1
ATOM 2664 N N . LYS A 1 359 ? 8.373 -9.791 -25.730 1.00 98.38 359 LYS A N 1
ATOM 2665 C CA . LYS A 1 359 ? 8.298 -10.825 -26.779 1.00 98.38 359 LYS A CA 1
ATOM 2666 C C . LYS A 1 359 ? 7.014 -11.648 -26.679 1.00 98.38 359 LYS A C 1
ATOM 2668 O O . LYS A 1 359 ? 6.397 -11.934 -27.701 1.00 98.38 359 LYS A O 1
ATOM 2673 N N . MET A 1 360 ? 6.613 -12.005 -25.459 1.00 98.12 360 MET A N 1
ATOM 2674 C CA . MET A 1 360 ? 5.379 -12.746 -25.173 1.00 98.12 360 MET A CA 1
ATOM 2675 C C . MET A 1 360 ? 4.123 -11.870 -25.264 1.00 98.12 360 MET A C 1
ATOM 2677 O O . MET A 1 360 ? 3.014 -12.393 -25.288 1.00 98.12 360 MET A O 1
ATOM 2681 N N . ASP A 1 361 ? 4.292 -10.544 -25.274 1.00 98.19 361 ASP A N 1
ATOM 2682 C CA . ASP A 1 361 ? 3.234 -9.574 -25.000 1.00 98.19 361 ASP A CA 1
ATOM 2683 C C . ASP A 1 361 ? 2.449 -9.891 -23.716 1.00 98.19 361 ASP A C 1
ATOM 2685 O O . ASP A 1 361 ? 1.231 -9.717 -23.665 1.00 98.19 361 ASP A O 1
ATOM 2689 N N . LEU A 1 362 ? 3.139 -10.371 -22.678 1.00 98.75 362 LEU A N 1
ATOM 2690 C CA . LEU A 1 362 ? 2.522 -10.706 -21.398 1.00 98.75 362 LEU A CA 1
ATOM 2691 C C . LEU A 1 362 ? 2.327 -9.421 -20.582 1.00 98.75 362 LEU A C 1
ATOM 2693 O O . LEU A 1 362 ? 3.292 -8.783 -20.149 1.00 98.75 362 LEU A O 1
ATOM 2697 N N . LYS A 1 363 ? 1.068 -9.008 -20.419 1.00 98.88 363 LYS A N 1
ATOM 2698 C CA . LYS A 1 363 ? 0.681 -7.709 -19.854 1.00 98.88 363 LYS A CA 1
ATOM 2699 C C . LYS A 1 363 ? 0.092 -7.858 -18.444 1.00 98.88 363 LYS A C 1
ATOM 2701 O O . LYS A 1 363 ? -0.325 -8.947 -18.056 1.00 98.88 363 LYS A O 1
ATOM 2706 N N . PRO A 1 364 ? -0.019 -6.759 -17.675 1.00 98.88 364 PRO A N 1
ATOM 2707 C CA . PRO A 1 364 ? -0.589 -6.780 -16.331 1.00 98.88 364 PRO A CA 1
ATOM 2708 C C . PRO A 1 364 ? -1.964 -7.447 -16.234 1.00 98.88 364 PRO A C 1
ATOM 2710 O O . PRO A 1 364 ? -2.184 -8.185 -15.288 1.00 98.88 364 PRO A O 1
ATOM 2713 N N . ARG A 1 365 ? -2.874 -7.268 -17.201 1.00 98.88 365 ARG A N 1
ATOM 2714 C CA . ARG A 1 365 ? -4.201 -7.924 -17.173 1.00 98.88 365 ARG A CA 1
ATOM 2715 C C . ARG A 1 365 ? -4.172 -9.421 -17.500 1.00 98.88 365 ARG A C 1
ATOM 2717 O O . ARG A 1 365 ? -5.140 -10.112 -17.212 1.00 98.88 365 ARG A O 1
ATOM 2724 N N . ASP A 1 366 ? -3.076 -9.914 -18.070 1.00 98.88 366 ASP A N 1
ATOM 2725 C CA . ASP A 1 366 ? -2.862 -11.347 -18.292 1.00 98.88 366 ASP A CA 1
ATOM 2726 C C . ASP A 1 366 ? -2.346 -12.035 -17.005 1.00 98.88 366 ASP A C 1
ATOM 2728 O O . ASP A 1 366 ? -2.526 -13.237 -16.819 1.00 98.88 366 ASP A O 1
ATOM 2732 N N . ILE A 1 367 ? -1.719 -11.267 -16.101 1.00 98.94 367 ILE A N 1
ATOM 2733 C CA . ILE A 1 367 ? -1.141 -11.727 -14.825 1.00 98.94 367 ILE A CA 1
ATOM 2734 C C . ILE A 1 367 ? -2.110 -11.487 -13.657 1.00 98.94 367 ILE A C 1
ATOM 2736 O O . ILE A 1 367 ? -2.353 -12.376 -12.839 1.00 98.94 367 ILE A O 1
ATOM 2740 N N . ILE A 1 368 ? -2.688 -10.288 -13.572 1.00 98.88 368 ILE A N 1
ATOM 2741 C CA . ILE A 1 368 ? -3.634 -9.869 -12.535 1.00 98.88 368 ILE A CA 1
ATOM 2742 C C . ILE A 1 368 ? -5.030 -10.350 -12.937 1.00 98.88 368 ILE A C 1
ATOM 2744 O O . ILE A 1 368 ? -5.737 -9.716 -13.716 1.00 98.88 368 ILE A O 1
ATOM 2748 N N . THR A 1 369 ? -5.412 -11.490 -12.378 1.00 98.88 369 THR A N 1
ATOM 2749 C CA . THR A 1 369 ? -6.665 -12.202 -12.619 1.00 98.88 369 THR A CA 1
ATOM 2750 C C . THR A 1 369 ? -7.384 -12.412 -11.291 1.00 98.88 369 THR A C 1
ATOM 2752 O O . THR A 1 369 ? -6.804 -12.211 -10.223 1.00 98.88 369 THR A O 1
ATOM 2755 N N . GLU A 1 370 ? -8.633 -12.875 -11.318 1.00 98.62 370 GLU A N 1
ATOM 2756 C CA . GLU A 1 370 ? -9.355 -13.236 -10.088 1.00 98.62 370 GLU A CA 1
ATOM 2757 C C . GLU A 1 370 ? -8.573 -14.258 -9.242 1.00 98.62 370 GLU A C 1
ATOM 2759 O O . GLU A 1 370 ? -8.488 -14.125 -8.021 1.00 98.62 370 GLU A O 1
ATOM 2764 N N . LYS A 1 371 ? -7.918 -15.232 -9.892 1.00 98.81 371 LYS A N 1
ATOM 2765 C CA . LYS A 1 371 ? -7.094 -16.244 -9.217 1.00 98.81 371 LYS A CA 1
ATOM 2766 C C . LYS A 1 371 ? -5.825 -15.658 -8.601 1.00 98.81 371 LYS A C 1
ATOM 2768 O O . LYS A 1 371 ? -5.495 -15.984 -7.464 1.00 98.81 371 LYS A O 1
ATOM 2773 N N . SER A 1 372 ? -5.113 -14.773 -9.299 1.00 98.88 372 SER A N 1
ATOM 2774 C CA . SER A 1 372 ? -3.897 -14.177 -8.728 1.00 98.88 372 SER A CA 1
ATOM 2775 C C . SER A 1 372 ? -4.206 -13.128 -7.654 1.00 98.88 372 SER A C 1
ATOM 2777 O O . SER A 1 372 ? -3.460 -13.016 -6.680 1.00 98.88 372 SER A O 1
ATOM 2779 N N . LEU A 1 373 ? -5.352 -12.440 -7.740 1.00 98.94 373 LEU A N 1
ATOM 2780 C CA . LEU A 1 373 ? -5.894 -11.630 -6.644 1.00 98.94 373 LEU A CA 1
ATOM 2781 C C . LEU A 1 373 ? -6.263 -12.501 -5.435 1.00 98.94 373 LEU A C 1
ATOM 2783 O O . LEU A 1 373 ? -5.937 -12.137 -4.305 1.00 98.94 373 LEU A O 1
ATOM 2787 N N . ARG A 1 374 ? -6.867 -13.679 -5.650 1.00 98.88 374 ARG A N 1
ATOM 2788 C CA . ARG A 1 374 ? -7.094 -14.665 -4.583 1.00 98.88 374 ARG A CA 1
ATOM 2789 C C . ARG A 1 374 ? -5.782 -15.095 -3.934 1.00 98.88 374 ARG A C 1
ATOM 2791 O O . ARG A 1 374 ? -5.681 -15.039 -2.712 1.00 98.88 374 ARG A O 1
ATOM 2798 N N . ASN A 1 375 ? -4.766 -15.437 -4.721 1.00 98.94 375 ASN A N 1
ATOM 2799 C CA . ASN A 1 375 ? -3.438 -15.781 -4.209 1.00 98.94 375 ASN A CA 1
ATOM 2800 C C . ASN A 1 375 ? -2.829 -14.650 -3.361 1.00 98.94 375 ASN A C 1
ATOM 2802 O O . ASN A 1 375 ? -2.280 -14.902 -2.286 1.00 98.94 375 ASN A O 1
ATOM 2806 N N . ALA A 1 376 ? -2.982 -13.396 -3.797 1.00 98.94 376 ALA A N 1
ATOM 2807 C CA . ALA A 1 376 ? -2.561 -12.228 -3.030 1.00 98.94 376 ALA A CA 1
ATOM 2808 C C . ALA A 1 376 ? -3.305 -12.118 -1.685 1.00 98.94 376 ALA A C 1
ATOM 2810 O O . ALA A 1 376 ? -2.679 -11.864 -0.658 1.00 98.94 376 ALA A O 1
ATOM 2811 N N . MET A 1 377 ? -4.619 -12.364 -1.652 1.00 98.94 377 MET A N 1
ATOM 2812 C CA . MET A 1 377 ? -5.385 -12.398 -0.399 1.00 98.94 377 MET A CA 1
ATOM 2813 C C . MET A 1 377 ? -4.942 -13.546 0.519 1.00 98.94 377 MET A C 1
ATOM 2815 O O . MET A 1 377 ? -4.778 -13.333 1.719 1.00 98.94 377 MET A O 1
ATOM 2819 N N . VAL A 1 378 ? -4.694 -14.742 -0.027 1.00 98.94 378 VAL A N 1
ATOM 2820 C CA . VAL A 1 378 ? -4.235 -15.912 0.742 1.00 98.94 378 VAL A CA 1
ATOM 2821 C C . VAL A 1 378 ? -2.934 -15.594 1.474 1.00 98.94 378 VAL A C 1
ATOM 2823 O O . VAL A 1 378 ? -2.846 -15.810 2.684 1.00 98.94 378 VAL A O 1
ATOM 2826 N N . ILE A 1 379 ? -1.937 -15.020 0.789 1.00 98.81 379 ILE A N 1
ATOM 2827 C CA . ILE A 1 379 ? -0.665 -14.714 1.452 1.00 98.81 379 ILE A CA 1
ATOM 2828 C C . ILE A 1 379 ? -0.798 -13.590 2.488 1.00 98.81 379 ILE A C 1
ATOM 2830 O O . ILE A 1 379 ? -0.137 -13.638 3.524 1.00 98.81 379 ILE A O 1
ATOM 2834 N N . VAL A 1 380 ? -1.692 -12.617 2.270 1.00 98.75 380 VAL A N 1
ATOM 2835 C CA . VAL A 1 380 ? -2.008 -11.583 3.271 1.00 98.75 380 VAL A CA 1
ATOM 2836 C C . VAL A 1 380 ? -2.546 -12.221 4.555 1.00 98.75 380 VAL A C 1
ATOM 2838 O O . VAL A 1 380 ? -2.089 -11.869 5.646 1.00 98.75 380 VAL A O 1
ATOM 2841 N N . MET A 1 381 ? -3.469 -13.183 4.448 1.00 98.56 381 MET A N 1
ATOM 2842 C CA . MET A 1 381 ? -4.023 -13.882 5.615 1.00 98.56 381 MET A CA 1
ATOM 2843 C C . MET A 1 381 ? -2.966 -14.744 6.312 1.00 98.56 381 MET A C 1
ATOM 2845 O O . MET A 1 381 ? -2.772 -14.609 7.524 1.00 98.56 381 MET A O 1
ATOM 2849 N N . ALA A 1 382 ? -2.233 -15.556 5.543 1.00 98.62 382 ALA A N 1
ATOM 2850 C CA . ALA A 1 382 ? -1.212 -16.466 6.059 1.00 98.62 382 ALA A CA 1
ATOM 2851 C C . ALA A 1 382 ? -0.087 -15.727 6.799 1.00 98.62 382 ALA A C 1
ATOM 2853 O O . ALA A 1 382 ? 0.365 -16.175 7.856 1.00 98.62 382 ALA A O 1
ATOM 2854 N N . LEU A 1 383 ? 0.338 -14.569 6.281 1.00 98.38 383 LEU A N 1
ATOM 2855 C CA . LEU A 1 383 ? 1.428 -13.783 6.859 1.00 98.38 383 LEU A CA 1
ATOM 2856 C C . LEU A 1 383 ? 1.002 -12.815 7.966 1.00 98.38 383 LEU A C 1
ATOM 2858 O O . LEU A 1 383 ? 1.863 -12.194 8.586 1.00 98.38 383 LEU A O 1
ATOM 2862 N N . GLY A 1 384 ? -0.294 -12.659 8.237 1.00 96.00 384 GLY A N 1
ATOM 2863 C CA . GLY A 1 384 ? -0.728 -11.683 9.234 1.00 96.00 384 GLY A CA 1
ATOM 2864 C C . GLY A 1 384 ? -0.646 -10.230 8.755 1.00 96.00 384 GLY A C 1
ATOM 2865 O O . GLY A 1 384 ? -0.353 -9.346 9.561 1.00 96.00 384 GLY A O 1
ATOM 2866 N N . GLY A 1 385 ? -0.866 -10.007 7.455 1.00 95.56 385 GLY A N 1
ATOM 2867 C CA . GLY A 1 385 ? -0.742 -8.726 6.757 1.00 95.56 385 GLY A CA 1
ATOM 2868 C C . GLY A 1 385 ? -1.551 -7.547 7.310 1.00 95.56 385 GLY A C 1
ATOM 2869 O O . GLY A 1 385 ? -2.426 -7.681 8.149 1.00 95.56 385 GLY A O 1
ATOM 2870 N N . SER A 1 386 ? -1.264 -6.344 6.826 1.00 94.62 386 SER A N 1
ATOM 2871 C CA . SER A 1 386 ? -2.006 -5.128 7.185 1.00 94.62 386 SER A CA 1
ATOM 2872 C C . SER A 1 386 ? -3.439 -5.123 6.630 1.00 94.62 386 SER A C 1
ATOM 2874 O O . SER A 1 386 ? -3.665 -5.502 5.481 1.00 94.62 386 SER A O 1
ATOM 2876 N N . THR A 1 387 ? -4.394 -4.573 7.388 1.00 95.88 387 THR A N 1
ATOM 2877 C CA . THR A 1 387 ? -5.774 -4.318 6.926 1.00 95.88 387 THR A CA 1
ATOM 2878 C C . THR A 1 387 ? -5.833 -3.331 5.756 1.00 95.88 387 THR A C 1
ATOM 2880 O O . THR A 1 387 ? -6.755 -3.403 4.943 1.00 95.88 387 THR A O 1
ATOM 2883 N N . ASN A 1 388 ? -4.822 -2.466 5.590 1.00 96.88 388 ASN A N 1
ATOM 2884 C CA . ASN A 1 388 ? -4.682 -1.588 4.421 1.00 96.88 388 ASN A CA 1
ATOM 2885 C C . ASN A 1 388 ? -4.630 -2.374 3.094 1.00 96.88 388 ASN A C 1
ATOM 2887 O O . ASN A 1 388 ? -5.010 -1.839 2.051 1.00 96.88 388 ASN A O 1
ATOM 2891 N N . ALA A 1 389 ? -4.210 -3.648 3.118 1.00 98.31 389 ALA A N 1
ATOM 2892 C CA . ALA A 1 389 ? -4.204 -4.500 1.930 1.00 98.31 389 ALA A CA 1
ATOM 2893 C C . ALA A 1 389 ? -5.603 -4.665 1.319 1.00 98.31 389 ALA A C 1
ATOM 2895 O O . ALA A 1 389 ? -5.704 -4.779 0.101 1.00 98.31 389 ALA A O 1
ATOM 2896 N N . VAL A 1 390 ? -6.671 -4.598 2.127 1.00 98.69 390 VAL A N 1
ATOM 2897 C CA . VAL A 1 390 ? -8.059 -4.635 1.639 1.00 98.69 390 VAL A CA 1
ATOM 2898 C C . VAL A 1 390 ? -8.317 -3.471 0.680 1.00 98.69 390 VAL A C 1
ATOM 2900 O O . VAL A 1 390 ? -8.720 -3.684 -0.460 1.00 98.69 390 VAL A O 1
ATOM 2903 N N . LEU A 1 391 ? -7.992 -2.239 1.091 1.00 98.62 391 LEU A N 1
ATOM 2904 C CA . LEU A 1 391 ? -8.176 -1.044 0.257 1.00 98.62 391 LEU A CA 1
ATOM 2905 C C . LEU A 1 391 ? -7.357 -1.126 -1.032 1.00 98.62 391 LEU A C 1
ATOM 2907 O O . LEU A 1 391 ? -7.826 -0.789 -2.118 1.00 98.62 391 LEU A O 1
ATOM 2911 N N . HIS A 1 392 ? -6.106 -1.551 -0.895 1.00 98.88 392 HIS A N 1
ATOM 2912 C CA . HIS A 1 392 ? -5.143 -1.556 -1.983 1.00 98.88 392 HIS A CA 1
ATOM 2913 C C . HIS A 1 392 ? -5.439 -2.625 -3.031 1.00 98.88 392 HIS A C 1
ATOM 2915 O O . HIS A 1 392 ? -5.383 -2.326 -4.220 1.00 98.88 392 HIS A O 1
ATOM 2921 N N . LEU A 1 393 ? -5.787 -3.843 -2.619 1.00 98.94 393 LEU A N 1
ATOM 2922 C CA . LEU A 1 393 ? -6.121 -4.923 -3.543 1.00 98.94 393 LEU A CA 1
ATOM 2923 C C . LEU A 1 393 ? -7.463 -4.683 -4.244 1.00 98.94 393 LEU A C 1
ATOM 2925 O O . LEU A 1 393 ? -7.563 -4.988 -5.430 1.00 98.94 393 LEU A O 1
ATOM 2929 N N . ILE A 1 394 ? -8.451 -4.067 -3.577 1.00 98.88 394 ILE A N 1
ATOM 2930 C CA . ILE A 1 394 ? -9.680 -3.613 -4.251 1.00 98.88 394 ILE A CA 1
ATOM 2931 C C . ILE A 1 394 ? -9.327 -2.580 -5.327 1.00 98.88 394 ILE A C 1
ATOM 2933 O O . ILE A 1 394 ? -9.701 -2.759 -6.482 1.00 98.88 394 ILE A O 1
ATOM 2937 N N . ALA A 1 395 ? -8.543 -1.549 -4.998 1.00 98.88 395 ALA A N 1
ATOM 2938 C CA . ALA A 1 395 ? -8.136 -0.534 -5.975 1.00 98.88 395 ALA A CA 1
ATOM 2939 C C . ALA A 1 395 ? -7.333 -1.122 -7.156 1.00 98.88 395 ALA A C 1
ATOM 2941 O O . ALA A 1 395 ? -7.557 -0.753 -8.309 1.00 98.88 395 ALA A O 1
ATOM 2942 N N . ILE A 1 396 ? -6.440 -2.082 -6.891 1.00 98.94 396 ILE A N 1
ATOM 2943 C CA . ILE A 1 396 ? -5.706 -2.812 -7.934 1.00 98.94 396 ILE A CA 1
ATOM 2944 C C . ILE A 1 396 ? -6.673 -3.598 -8.826 1.00 98.94 396 ILE A C 1
ATOM 2946 O O . ILE A 1 396 ? -6.576 -3.487 -10.047 1.00 98.94 396 ILE A O 1
ATOM 2950 N N . ALA A 1 397 ? -7.629 -4.336 -8.253 1.00 98.88 397 ALA A N 1
ATOM 2951 C CA . ALA A 1 397 ? -8.622 -5.089 -9.019 1.00 98.88 397 ALA A CA 1
ATOM 2952 C C . ALA A 1 397 ? -9.428 -4.173 -9.956 1.00 98.88 397 ALA A C 1
ATOM 2954 O O . ALA A 1 397 ? -9.575 -4.475 -11.142 1.00 98.88 397 ALA A O 1
ATOM 2955 N N . ARG A 1 398 ? -9.860 -3.001 -9.469 1.00 98.69 398 ARG A N 1
ATOM 2956 C CA . ARG A 1 398 ? -10.567 -2.000 -10.286 1.00 98.69 398 ARG A CA 1
ATOM 2957 C C . ARG A 1 398 ? -9.719 -1.508 -11.461 1.00 98.69 398 ARG A C 1
ATOM 2959 O O . ARG A 1 398 ? -10.224 -1.444 -12.579 1.00 98.69 398 ARG A O 1
ATOM 2966 N N . SER A 1 399 ? -8.421 -1.268 -11.251 1.00 98.88 399 SER A N 1
ATOM 2967 C CA . SER A 1 399 ? -7.507 -0.789 -12.306 1.00 98.88 399 SER A CA 1
ATOM 2968 C C . SER A 1 399 ? -7.365 -1.744 -13.504 1.00 98.88 399 SER A C 1
ATOM 2970 O O . SER A 1 399 ? -7.058 -1.307 -14.614 1.00 98.88 399 SER A O 1
ATOM 2972 N N . VAL A 1 400 ? -7.614 -3.043 -13.299 1.00 98.81 400 VAL A N 1
ATOM 2973 C CA . VAL A 1 400 ? -7.592 -4.073 -14.352 1.00 98.81 400 VAL A CA 1
ATOM 2974 C C . VAL A 1 400 ? -8.987 -4.465 -14.846 1.00 98.81 400 VAL A C 1
ATOM 2976 O O . VAL A 1 400 ? -9.107 -5.349 -15.691 1.00 98.81 400 VAL A O 1
ATOM 2979 N N . GLY A 1 401 ? -10.036 -3.785 -14.376 1.00 98.31 401 GLY A N 1
ATOM 2980 C CA . GLY A 1 401 ? -11.423 -4.052 -14.756 1.00 98.31 401 GLY A CA 1
ATOM 2981 C C . GLY A 1 401 ? -12.048 -5.262 -14.057 1.00 98.31 401 GLY A C 1
ATOM 2982 O O . GLY A 1 401 ? -13.047 -5.784 -14.544 1.00 98.31 401 GLY A O 1
ATOM 2983 N N . LEU A 1 402 ? -11.479 -5.710 -12.934 1.00 98.62 402 LEU A N 1
ATOM 2984 C CA . LEU A 1 402 ? -12.010 -6.805 -12.122 1.00 98.62 402 LEU A CA 1
ATOM 2985 C C . LEU A 1 402 ? -12.837 -6.278 -10.945 1.00 98.62 402 LEU A C 1
ATOM 2987 O O . LEU A 1 402 ? -12.676 -5.145 -10.478 1.00 98.62 402 LEU A O 1
ATOM 2991 N N . HIS A 1 403 ? -13.740 -7.122 -10.454 1.00 96.06 403 HIS A N 1
ATOM 2992 C CA . HIS A 1 403 ? -14.530 -6.852 -9.261 1.00 96.06 403 HIS A CA 1
ATOM 2993 C C . HIS A 1 403 ? -13.970 -7.652 -8.083 1.00 96.06 403 HIS A C 1
ATOM 2995 O O . HIS A 1 403 ? -13.806 -8.863 -8.180 1.00 96.06 403 HIS A O 1
ATOM 3001 N N . LEU A 1 404 ? -13.666 -6.966 -6.982 1.00 98.56 404 LEU A N 1
ATOM 3002 C CA . LEU A 1 404 ? -13.221 -7.570 -5.731 1.00 98.56 404 LEU A CA 1
ATOM 3003 C C . LEU A 1 404 ? -13.924 -6.849 -4.583 1.00 98.56 404 LEU A C 1
ATOM 3005 O O . LEU A 1 404 ? -13.898 -5.618 -4.526 1.00 98.56 404 LEU A O 1
ATOM 3009 N N . THR A 1 405 ? -14.571 -7.604 -3.701 1.00 98.56 405 THR A N 1
ATOM 3010 C CA . THR A 1 405 ? -15.425 -7.067 -2.632 1.00 98.56 405 THR A CA 1
ATOM 3011 C C . THR A 1 405 ? -14.870 -7.379 -1.250 1.00 98.56 405 THR A C 1
ATOM 3013 O O . THR A 1 405 ? -14.014 -8.250 -1.101 1.00 98.56 405 THR A O 1
ATOM 3016 N N . LEU A 1 406 ? -15.391 -6.709 -0.216 1.00 98.56 406 LEU A N 1
ATOM 3017 C CA . LEU A 1 406 ? -15.090 -7.062 1.174 1.00 98.56 406 LEU A CA 1
ATOM 3018 C C . LEU A 1 406 ? -15.443 -8.532 1.467 1.00 98.56 406 LEU A C 1
ATOM 3020 O O . LEU A 1 406 ? -14.654 -9.240 2.089 1.00 98.56 406 LEU A O 1
ATOM 3024 N N . ASP A 1 407 ? -16.562 -9.036 0.946 1.00 98.44 407 ASP A N 1
ATOM 3025 C CA . ASP A 1 407 ? -16.972 -10.429 1.155 1.00 98.44 407 ASP A CA 1
ATOM 3026 C C . ASP A 1 407 ? -15.966 -11.443 0.604 1.00 98.44 407 ASP A C 1
ATOM 3028 O O . ASP A 1 407 ? -15.812 -12.526 1.170 1.00 98.44 407 ASP A O 1
ATOM 3032 N N . ASP A 1 408 ? -15.241 -11.109 -0.464 1.00 98.75 408 ASP A N 1
ATOM 3033 C CA . ASP A 1 408 ? -14.204 -11.992 -1.002 1.00 98.75 408 ASP A CA 1
ATOM 3034 C C . ASP A 1 408 ? -13.013 -12.112 -0.041 1.00 98.75 408 ASP A C 1
ATOM 3036 O O . ASP A 1 408 ? -12.493 -13.214 0.153 1.00 98.75 408 ASP A O 1
ATOM 3040 N N . PHE A 1 409 ? -12.653 -11.028 0.660 1.00 98.75 409 PHE A N 1
ATOM 3041 C CA . PHE A 1 409 ? -11.669 -11.093 1.747 1.00 98.75 409 PHE A CA 1
ATOM 3042 C C . PHE A 1 409 ? -12.154 -11.964 2.894 1.00 98.75 409 PHE A C 1
ATOM 3044 O O . PHE A 1 409 ? -11.361 -12.739 3.425 1.00 98.75 409 PHE A O 1
ATOM 3051 N N . GLN A 1 410 ? -13.430 -11.867 3.275 1.00 98.44 410 GLN A N 1
ATOM 3052 C CA . GLN A 1 410 ? -13.966 -12.700 4.348 1.00 98.44 410 GLN A CA 1
ATOM 3053 C C . GLN A 1 410 ? -13.932 -14.184 3.965 1.00 98.44 410 GLN A C 1
ATOM 3055 O O . GLN A 1 410 ? -13.430 -14.990 4.742 1.00 98.44 410 GLN A O 1
ATOM 3060 N N . LYS A 1 411 ? -14.364 -14.541 2.746 1.00 98.44 411 LYS A N 1
ATOM 3061 C CA . LYS A 1 411 ? -14.311 -15.928 2.249 1.00 98.44 411 LYS A CA 1
ATOM 3062 C C . LYS A 1 411 ? -12.894 -16.501 2.301 1.00 98.44 411 LYS A C 1
ATOM 3064 O O . LYS A 1 411 ? -12.723 -17.652 2.690 1.00 98.44 411 LYS A O 1
ATOM 3069 N N . VAL A 1 412 ? -11.882 -15.720 1.907 1.00 98.75 412 VAL A N 1
ATOM 3070 C CA . VAL A 1 412 ? -10.477 -16.156 1.974 1.00 98.75 412 VAL A CA 1
ATOM 3071 C C . VAL A 1 412 ? -9.977 -16.208 3.418 1.00 98.75 412 VAL A C 1
ATOM 3073 O O . VAL A 1 412 ? -9.300 -17.164 3.786 1.00 98.75 412 VAL A O 1
ATOM 3076 N N . SER A 1 413 ? -10.333 -15.228 4.251 1.00 98.12 413 SER A N 1
ATOM 3077 C CA . SER A 1 413 ? -9.978 -15.203 5.675 1.00 98.12 413 SER A CA 1
ATOM 3078 C C . SER A 1 413 ? -10.502 -16.437 6.412 1.00 98.12 413 SER A C 1
ATOM 3080 O O . SER A 1 413 ? -9.770 -17.044 7.188 1.00 98.12 413 SER A O 1
ATOM 3082 N N . ASP A 1 414 ? -11.728 -16.872 6.119 1.00 97.69 414 ASP A N 1
ATOM 3083 C CA . ASP A 1 414 ? -12.337 -18.055 6.736 1.00 97.69 414 ASP A CA 1
ATOM 3084 C C . ASP A 1 414 ? -11.609 -19.362 6.367 1.00 97.69 414 ASP A C 1
ATOM 3086 O O . ASP A 1 414 ? -11.627 -20.317 7.140 1.00 97.69 414 ASP A O 1
ATOM 3090 N N . GLN A 1 415 ? -10.958 -19.407 5.199 1.00 97.88 415 GLN A N 1
ATOM 3091 C CA . GLN A 1 415 ? -10.300 -20.606 4.660 1.00 97.88 415 GLN A CA 1
ATOM 3092 C C . GLN A 1 415 ? -8.805 -20.688 4.982 1.00 97.88 415 GLN A C 1
ATOM 3094 O O . GLN A 1 415 ? -8.234 -21.777 4.955 1.00 97.88 415 GLN A O 1
ATOM 3099 N N . VAL A 1 416 ? -8.153 -19.551 5.228 1.00 98.38 416 VAL A N 1
ATOM 3100 C CA . VAL A 1 416 ? -6.693 -19.479 5.338 1.00 98.38 416 VAL A CA 1
ATOM 3101 C C . VAL A 1 416 ? -6.287 -19.189 6.779 1.00 98.38 416 VAL A C 1
ATOM 3103 O O . VAL A 1 416 ? -6.580 -18.102 7.279 1.00 98.38 416 VAL A O 1
ATOM 3106 N N . PRO A 1 417 ? -5.571 -20.101 7.455 1.00 97.88 417 PRO A N 1
ATOM 3107 C CA . PRO A 1 417 ? -5.081 -19.849 8.802 1.00 97.88 417 PRO A CA 1
ATOM 3108 C C . PRO A 1 417 ? -4.001 -18.765 8.824 1.00 97.88 417 PRO A C 1
ATOM 3110 O O . PRO A 1 417 ? -3.250 -18.577 7.867 1.00 97.88 417 PRO A O 1
ATOM 3113 N N . PHE A 1 418 ? -3.873 -18.084 9.959 1.00 97.69 418 PHE A N 1
ATOM 3114 C CA . PHE A 1 418 ? -2.759 -17.178 10.224 1.00 97.69 418 PHE A CA 1
ATOM 3115 C C . PHE A 1 418 ? -1.545 -17.977 10.725 1.00 97.69 418 PHE A C 1
ATOM 3117 O O . PHE A 1 418 ? -1.593 -18.591 11.795 1.00 97.69 418 PHE A O 1
ATOM 3124 N N . LEU A 1 419 ? -0.454 -17.963 9.956 1.00 98.31 419 LEU A N 1
ATOM 3125 C CA . LEU A 1 419 ? 0.695 -18.854 10.145 1.00 98.31 419 LEU A CA 1
ATOM 3126 C C . LEU A 1 419 ? 1.967 -18.144 10.611 1.00 98.31 419 LEU A C 1
ATOM 3128 O O . LEU A 1 419 ? 2.758 -18.742 11.336 1.00 98.31 419 LEU A O 1
ATOM 3132 N N . ALA A 1 420 ? 2.204 -16.903 10.186 1.00 97.94 420 ALA A N 1
ATOM 3133 C CA . ALA A 1 420 ? 3.500 -16.262 10.395 1.00 97.94 420 ALA A CA 1
ATOM 3134 C C . ALA A 1 420 ? 3.628 -15.558 11.756 1.00 97.94 420 ALA A C 1
ATOM 3136 O O . ALA A 1 420 ? 2.885 -14.629 12.065 1.00 97.94 420 ALA A O 1
ATOM 3137 N N . ASP A 1 421 ? 4.646 -15.915 12.538 1.00 96.69 421 ASP A N 1
ATOM 3138 C CA . ASP A 1 421 ? 5.020 -15.253 13.796 1.00 96.69 421 ASP A CA 1
ATOM 3139 C C . ASP A 1 421 ? 5.804 -13.952 13.529 1.00 96.69 421 ASP A C 1
ATOM 3141 O O . ASP A 1 421 ? 6.908 -13.740 14.026 1.00 96.69 421 ASP A O 1
ATOM 3145 N N . LEU A 1 422 ? 5.241 -13.064 12.706 1.00 95.19 422 LEU A N 1
ATOM 3146 C CA . LEU A 1 422 ? 5.852 -11.797 12.304 1.00 95.19 422 LEU A CA 1
ATOM 3147 C C . LEU A 1 422 ? 5.207 -10.613 13.026 1.00 95.19 422 LEU A C 1
ATOM 3149 O O . LEU A 1 422 ? 3.987 -10.557 13.219 1.00 95.19 422 LEU A O 1
ATOM 3153 N N . LYS A 1 423 ? 6.020 -9.622 13.400 1.00 91.81 423 LYS A N 1
ATOM 3154 C CA . LYS A 1 423 ? 5.532 -8.340 13.920 1.00 91.81 423 LYS A CA 1
ATOM 3155 C C . LYS A 1 423 ? 4.528 -7.716 12.944 1.00 91.81 423 LYS A C 1
ATOM 3157 O O . LYS A 1 423 ? 4.727 -7.826 11.736 1.00 91.81 423 LYS A O 1
ATOM 3162 N N . PRO A 1 424 ? 3.495 -7.009 13.427 1.00 86.12 424 PRO A N 1
ATOM 3163 C CA . PRO A 1 424 ? 3.259 -6.653 14.832 1.00 86.12 424 PRO A CA 1
ATOM 3164 C C . PRO A 1 424 ? 2.522 -7.724 15.652 1.00 86.12 424 PRO A C 1
ATOM 3166 O O . PRO A 1 424 ? 2.410 -7.581 16.862 1.00 86.12 424 PRO A O 1
ATOM 3169 N N . SER A 1 425 ? 2.005 -8.788 15.032 1.00 86.75 425 SER A N 1
ATOM 3170 C CA . SER A 1 425 ? 1.264 -9.840 15.752 1.00 86.75 425 SER A CA 1
ATOM 3171 C C . SER A 1 425 ? 2.184 -10.826 16.485 1.00 86.75 425 SER A C 1
ATOM 3173 O O . SER A 1 425 ? 1.803 -11.384 17.519 1.00 86.75 425 SER A O 1
ATOM 3175 N N . GLY A 1 426 ? 3.367 -11.046 15.914 1.00 89.38 426 GLY A N 1
ATOM 3176 C CA . GLY A 1 426 ? 4.373 -12.005 16.337 1.00 89.38 426 GLY A CA 1
ATOM 3177 C C . GLY A 1 426 ? 5.726 -11.379 16.678 1.00 89.38 426 GLY A C 1
ATOM 3178 O O . GLY A 1 426 ? 5.821 -10.182 16.956 1.00 89.38 426 GLY A O 1
ATOM 3179 N N . LYS A 1 427 ? 6.777 -12.200 16.678 1.00 90.94 427 LYS A N 1
ATOM 3180 C CA . LYS A 1 427 ? 8.116 -11.833 17.177 1.00 90.94 427 LYS A CA 1
ATOM 3181 C C . LYS A 1 427 ? 9.095 -11.374 16.096 1.00 90.94 427 LYS A C 1
ATOM 3183 O O . LYS A 1 427 ? 9.873 -10.453 16.341 1.00 90.94 427 LYS A O 1
ATOM 3188 N N . TYR A 1 428 ? 9.080 -12.035 14.943 1.00 95.00 428 TYR A N 1
ATOM 3189 C CA . TYR A 1 428 ? 10.109 -11.915 13.908 1.00 95.00 428 TYR A CA 1
ATOM 3190 C C . TYR A 1 428 ? 9.829 -10.762 12.931 1.00 95.00 428 TYR A C 1
ATOM 3192 O O . TYR A 1 428 ? 8.729 -10.203 12.901 1.00 95.00 428 TYR A O 1
ATOM 3200 N N . VAL A 1 429 ? 10.818 -10.399 12.111 1.00 96.12 429 VAL A N 1
ATOM 3201 C CA . VAL A 1 429 ? 10.691 -9.377 11.052 1.00 96.12 429 VAL A CA 1
ATOM 3202 C C . VAL A 1 429 ? 10.954 -9.965 9.661 1.00 96.12 429 VAL A C 1
ATOM 3204 O O . VAL A 1 429 ? 11.354 -11.120 9.527 1.00 96.12 429 VAL A O 1
ATOM 3207 N N . MET A 1 430 ? 10.735 -9.183 8.598 1.00 98.31 430 MET A N 1
ATOM 3208 C CA . MET A 1 430 ? 10.911 -9.648 7.213 1.00 98.31 430 MET A CA 1
ATOM 3209 C C . MET A 1 430 ? 12.341 -10.137 6.914 1.00 98.31 430 MET A C 1
ATOM 3211 O O . MET A 1 430 ? 12.518 -11.081 6.146 1.00 98.31 430 MET A O 1
ATOM 3215 N N . GLU A 1 431 ? 13.363 -9.563 7.561 1.00 97.44 431 GLU A N 1
ATOM 3216 C CA . GLU A 1 431 ? 14.744 -10.054 7.431 1.00 97.44 431 GLU A CA 1
ATOM 3217 C C . GLU A 1 431 ? 14.887 -11.511 7.914 1.00 97.44 431 GLU A C 1
ATOM 3219 O O . GLU A 1 431 ? 15.639 -12.291 7.333 1.00 97.44 431 GLU A O 1
ATOM 3224 N N . ASP A 1 432 ? 14.143 -11.914 8.944 1.00 97.62 432 ASP A N 1
ATOM 3225 C CA . ASP A 1 432 ? 14.174 -13.289 9.443 1.00 97.62 432 ASP A CA 1
ATOM 3226 C C . ASP A 1 432 ? 13.459 -14.246 8.487 1.00 97.62 432 ASP A C 1
ATOM 3228 O O . ASP A 1 432 ? 13.946 -15.352 8.254 1.00 97.62 432 ASP A O 1
ATOM 3232 N N . LEU A 1 433 ? 12.360 -13.799 7.863 1.00 98.25 433 LEU A N 1
ATOM 3233 C CA . LEU A 1 433 ? 11.692 -14.561 6.805 1.00 98.25 433 LEU A CA 1
ATOM 3234 C C . LEU A 1 433 ? 12.640 -14.801 5.622 1.00 98.25 433 LEU A C 1
ATOM 3236 O O . LEU A 1 433 ? 12.715 -15.914 5.104 1.00 98.25 433 LEU A O 1
ATOM 3240 N N . HIS A 1 434 ? 13.405 -13.781 5.223 1.00 98.25 434 HIS A N 1
ATOM 3241 C CA . HIS A 1 434 ? 14.407 -13.907 4.165 1.00 98.25 434 HIS A CA 1
ATOM 3242 C C . HIS A 1 434 ? 15.445 -14.998 4.473 1.00 98.25 434 HIS A C 1
ATOM 3244 O O . HIS A 1 434 ? 15.730 -15.833 3.615 1.00 98.25 434 HIS A O 1
ATOM 3250 N N . LYS A 1 435 ? 15.945 -15.056 5.717 1.00 97.81 435 LYS A N 1
ATOM 3251 C CA . LYS A 1 435 ? 16.947 -16.047 6.160 1.00 97.81 435 LYS A CA 1
ATOM 3252 C C . LYS A 1 435 ? 16.458 -17.499 6.078 1.00 97.81 435 LYS A C 1
ATOM 3254 O O . LYS A 1 435 ? 17.291 -18.397 5.987 1.00 97.81 435 LYS A O 1
ATOM 3259 N N . ILE A 1 436 ? 15.145 -17.742 6.112 1.00 97.94 436 ILE A N 1
ATOM 3260 C CA . ILE A 1 436 ? 14.563 -19.097 6.078 1.00 97.94 436 ILE A CA 1
ATOM 3261 C C . ILE A 1 436 ? 13.984 -19.499 4.713 1.00 97.94 436 ILE A C 1
ATOM 3263 O O . ILE A 1 436 ? 13.215 -20.456 4.637 1.00 97.94 436 ILE A O 1
ATOM 3267 N N . GLY A 1 437 ? 14.328 -18.768 3.648 1.00 97.06 437 GLY A N 1
ATOM 3268 C CA . GLY A 1 437 ? 13.885 -19.054 2.278 1.00 97.06 437 GLY A CA 1
ATOM 3269 C C . GLY A 1 437 ? 12.996 -17.975 1.654 1.00 97.06 437 GLY A C 1
ATOM 3270 O O . GLY A 1 437 ? 12.656 -18.078 0.476 1.00 97.06 437 GLY A O 1
ATOM 3271 N N . GLY A 1 438 ? 12.660 -16.918 2.398 1.00 98.12 438 GLY A N 1
ATOM 3272 C CA . GLY A 1 438 ? 11.923 -15.761 1.895 1.00 98.12 438 GLY A CA 1
ATOM 3273 C C . GLY A 1 438 ? 10.490 -16.069 1.466 1.00 98.12 438 GLY A C 1
ATOM 3274 O O . GLY A 1 438 ? 9.923 -17.121 1.756 1.00 98.12 438 GLY A O 1
ATOM 3275 N N . THR A 1 439 ? 9.890 -15.118 0.757 1.00 98.69 439 THR A N 1
ATOM 3276 C CA . THR A 1 439 ? 8.522 -15.242 0.237 1.00 98.69 439 THR A CA 1
ATOM 3277 C C . THR A 1 439 ? 8.331 -16.435 -0.715 1.00 98.69 439 THR A C 1
ATOM 3279 O O . THR A 1 439 ? 7.315 -17.116 -0.561 1.00 98.69 439 THR A O 1
ATOM 3282 N N . PRO A 1 440 ? 9.281 -16.794 -1.608 1.00 98.50 440 PRO A N 1
ATOM 3283 C CA . PRO A 1 440 ? 9.137 -17.979 -2.457 1.00 98.50 440 PRO A CA 1
ATOM 3284 C C . PRO A 1 440 ? 8.962 -19.285 -1.675 1.00 98.50 440 PRO A C 1
ATOM 3286 O O . PRO A 1 440 ? 8.137 -20.110 -2.058 1.00 98.50 440 PRO A O 1
ATOM 3289 N N . ALA A 1 441 ? 9.660 -19.451 -0.547 1.00 98.44 441 ALA A N 1
ATOM 3290 C CA . ALA A 1 441 ? 9.503 -20.628 0.308 1.00 98.44 441 ALA A CA 1
ATOM 3291 C C . ALA A 1 441 ? 8.109 -20.698 0.959 1.00 98.44 441 ALA A C 1
ATOM 3293 O O . ALA A 1 441 ? 7.536 -21.780 1.085 1.00 98.44 441 ALA A O 1
ATOM 3294 N N . VAL A 1 442 ? 7.525 -19.549 1.322 1.00 98.62 442 VAL A N 1
ATOM 3295 C CA . VAL A 1 442 ? 6.139 -19.479 1.819 1.00 98.62 442 VAL A CA 1
ATOM 3296 C C . VAL A 1 442 ? 5.145 -19.827 0.713 1.00 98.62 442 VAL A C 1
ATOM 3298 O O . VAL A 1 442 ? 4.228 -20.607 0.946 1.00 98.62 442 VAL A O 1
ATOM 3301 N N . ILE A 1 443 ? 5.332 -19.284 -0.494 1.00 98.69 443 ILE A N 1
ATOM 3302 C CA . ILE A 1 443 ? 4.492 -19.597 -1.659 1.00 98.69 443 ILE A CA 1
ATOM 3303 C C . ILE A 1 443 ? 4.544 -21.098 -1.960 1.00 98.69 443 ILE A C 1
ATOM 3305 O O . ILE A 1 443 ? 3.499 -21.714 -2.152 1.00 98.69 443 ILE A O 1
ATOM 3309 N N . HIS A 1 444 ? 5.740 -21.692 -1.955 1.00 97.88 444 HIS A N 1
ATOM 3310 C CA . HIS A 1 444 ? 5.928 -23.128 -2.146 1.00 97.88 444 HIS A CA 1
ATOM 3311 C C . HIS A 1 444 ? 5.136 -23.925 -1.103 1.00 97.88 444 HIS A C 1
ATOM 3313 O O . HIS A 1 444 ? 4.305 -24.748 -1.478 1.00 97.88 444 HIS A O 1
ATOM 3319 N N . TYR A 1 445 ? 5.295 -23.608 0.185 1.00 98.25 445 TYR A N 1
ATOM 3320 C CA . TYR A 1 445 ? 4.550 -24.271 1.254 1.00 98.25 445 TYR A CA 1
ATOM 3321 C C . TYR A 1 445 ? 3.029 -24.165 1.055 1.00 98.25 445 TYR A C 1
ATOM 3323 O O . TYR A 1 445 ? 2.321 -25.166 1.100 1.00 98.25 445 TYR A O 1
ATOM 3331 N N . LEU A 1 446 ? 2.504 -22.970 0.773 1.00 98.50 446 LEU A N 1
ATOM 3332 C CA . LEU A 1 446 ? 1.063 -22.763 0.586 1.00 98.50 446 LEU A CA 1
ATOM 3333 C C . LEU A 1 446 ? 0.509 -23.455 -0.676 1.00 98.50 446 LEU A C 1
ATOM 3335 O O . LEU A 1 446 ? -0.655 -23.859 -0.680 1.00 98.50 446 LEU A O 1
ATOM 3339 N N . LEU A 1 447 ? 1.321 -23.616 -1.729 1.00 98.12 447 LEU A N 1
ATOM 3340 C CA . LEU A 1 447 ? 0.975 -24.419 -2.908 1.00 98.12 447 LEU A CA 1
ATOM 3341 C C . LEU A 1 447 ? 0.891 -25.911 -2.572 1.00 98.12 447 LEU A C 1
ATOM 3343 O O . LEU A 1 447 ? -0.066 -26.562 -2.983 1.00 98.12 447 LEU A O 1
ATOM 3347 N N . GLU A 1 448 ? 1.843 -26.450 -1.805 1.00 96.62 448 GLU A N 1
ATOM 3348 C CA . GLU A 1 448 ? 1.808 -27.852 -1.356 1.00 96.62 448 GLU A CA 1
ATOM 3349 C C . GLU A 1 448 ? 0.572 -28.151 -0.505 1.00 96.62 448 GLU A C 1
ATOM 3351 O O . GLU A 1 448 ? 0.008 -29.239 -0.583 1.00 96.62 448 GLU A O 1
ATOM 3356 N N . GLN A 1 449 ? 0.117 -27.165 0.270 1.00 97.00 449 GLN A N 1
ATOM 3357 C CA . GLN A 1 449 ? -1.114 -27.265 1.051 1.00 97.00 449 GLN A CA 1
ATOM 3358 C C . GLN A 1 449 ? -2.398 -27.024 0.233 1.00 97.00 449 GLN A C 1
ATOM 3360 O O . GLN A 1 449 ? -3.492 -27.032 0.795 1.00 97.00 449 GLN A O 1
ATOM 3365 N N . GLY A 1 450 ? -2.296 -26.774 -1.077 1.00 97.62 450 GLY A N 1
ATOM 3366 C CA . GLY A 1 450 ? -3.449 -26.542 -1.951 1.00 97.62 450 GLY A CA 1
ATOM 3367 C C . GLY A 1 450 ? -4.199 -25.231 -1.684 1.00 97.62 450 GLY A C 1
ATOM 3368 O O . GLY A 1 450 ? -5.356 -25.098 -2.076 1.00 97.62 450 GLY A O 1
ATOM 3369 N N . LEU A 1 451 ? -3.570 -24.260 -1.011 1.00 98.25 451 LEU A N 1
ATOM 3370 C CA . LEU A 1 451 ? -4.198 -22.973 -0.686 1.00 98.25 451 LEU A CA 1
ATOM 3371 C C . LEU A 1 451 ? -4.063 -21.948 -1.819 1.00 98.25 451 LEU A C 1
ATOM 3373 O O . LEU A 1 451 ? -4.906 -21.054 -1.935 1.00 98.25 451 LEU A O 1
ATOM 3377 N N . LEU A 1 452 ? -3.030 -22.084 -2.654 1.00 98.62 452 LEU A N 1
ATOM 3378 C CA . LEU A 1 452 ? -2.743 -21.202 -3.786 1.00 98.62 452 LEU A CA 1
ATOM 3379 C C . LEU A 1 452 ? -3.059 -21.865 -5.132 1.00 98.62 452 LEU A C 1
ATOM 3381 O O . LEU A 1 452 ? -2.832 -23.056 -5.334 1.00 98.62 452 LEU A O 1
ATOM 3385 N N . ASP A 1 453 ? -3.513 -21.052 -6.080 1.00 98.62 453 ASP A N 1
ATOM 3386 C CA . ASP A 1 453 ? -3.695 -21.415 -7.480 1.00 98.62 453 ASP A CA 1
ATOM 3387 C C . ASP A 1 453 ? -2.345 -21.337 -8.216 1.00 98.62 453 ASP A C 1
ATOM 3389 O O . ASP A 1 453 ? -1.822 -20.250 -8.479 1.00 98.62 453 ASP A O 1
ATOM 3393 N N . GLY A 1 454 ? -1.764 -22.495 -8.538 1.00 98.31 454 GLY A N 1
ATOM 3394 C CA . GLY A 1 454 ? -0.417 -22.605 -9.109 1.00 98.31 454 GLY A CA 1
ATOM 3395 C C . GLY A 1 454 ? -0.270 -22.171 -10.569 1.00 98.31 454 GLY A C 1
ATOM 3396 O O . GLY A 1 454 ? 0.822 -21.769 -10.966 1.00 98.31 454 GLY A O 1
ATOM 3397 N N . ASP A 1 455 ? -1.353 -22.207 -11.346 1.00 98.56 455 ASP A N 1
ATOM 3398 C CA . ASP A 1 455 ? -1.340 -21.963 -12.799 1.00 98.56 455 ASP A CA 1
ATOM 3399 C C . ASP A 1 455 ? -1.309 -20.473 -13.178 1.00 98.56 455 ASP A C 1
ATOM 3401 O O . ASP A 1 455 ? -1.253 -20.124 -14.357 1.00 98.56 455 ASP A O 1
ATOM 3405 N N . CYS A 1 456 ? -1.361 -19.571 -12.195 1.00 98.75 456 CYS A N 1
ATOM 3406 C CA . CYS A 1 456 ? -1.295 -18.132 -12.429 1.00 98.75 456 CYS A CA 1
ATOM 3407 C C . CYS A 1 456 ? 0.045 -17.751 -13.075 1.00 98.75 456 CYS A C 1
ATOM 3409 O O . CYS A 1 456 ? 1.103 -18.021 -12.503 1.00 98.75 456 CYS A O 1
ATOM 3411 N N . MET A 1 457 ? 0.003 -17.104 -14.242 1.00 98.81 457 MET A N 1
ATOM 3412 C CA . MET A 1 457 ? 1.188 -16.560 -14.915 1.00 98.81 457 MET A CA 1
ATOM 3413 C C . MET A 1 457 ? 1.841 -15.458 -14.080 1.00 98.81 457 MET A C 1
ATOM 3415 O O . MET A 1 457 ? 1.153 -14.714 -13.388 1.00 98.81 457 MET A O 1
ATOM 3419 N N . THR A 1 458 ? 3.163 -15.325 -14.177 1.00 98.94 458 THR A N 1
ATOM 3420 C CA . THR A 1 458 ? 3.920 -14.264 -13.502 1.00 98.94 458 THR A CA 1
ATOM 3421 C C . THR A 1 458 ? 4.836 -13.518 -14.472 1.00 98.94 458 THR A C 1
ATOM 3423 O O . THR A 1 458 ? 5.049 -13.926 -15.616 1.00 98.94 458 THR A O 1
ATOM 3426 N N . VAL A 1 459 ? 5.447 -12.437 -13.988 1.00 98.81 459 VAL A N 1
ATOM 3427 C CA . VAL A 1 459 ? 6.450 -11.640 -14.709 1.00 98.81 459 VAL A CA 1
ATOM 3428 C C . VAL A 1 459 ? 7.719 -12.409 -15.095 1.00 98.81 459 VAL A C 1
ATOM 3430 O O . VAL A 1 459 ? 8.547 -11.877 -15.831 1.00 98.81 459 VAL A O 1
ATOM 3433 N N . THR A 1 460 ? 7.900 -13.653 -14.641 1.00 98.62 460 THR A N 1
ATOM 3434 C CA . THR A 1 460 ? 8.994 -14.507 -15.130 1.00 98.62 460 THR A CA 1
ATOM 3435 C C . THR A 1 460 ? 8.679 -15.164 -16.477 1.00 98.62 460 THR A C 1
ATOM 3437 O O . THR A 1 460 ? 9.553 -15.814 -17.048 1.00 98.62 460 THR A O 1
ATOM 3440 N N . GLY A 1 461 ? 7.442 -15.030 -16.975 1.00 98.31 461 GLY A N 1
ATOM 3441 C CA . GLY A 1 461 ? 6.941 -15.769 -18.136 1.00 98.31 461 GLY A CA 1
ATOM 3442 C C . GLY A 1 461 ? 6.568 -17.222 -17.821 1.00 98.31 461 GLY A C 1
ATOM 3443 O O . GLY A 1 461 ? 6.287 -17.988 -18.738 1.00 98.31 461 GLY A O 1
ATOM 3444 N N . LYS A 1 462 ? 6.563 -17.604 -16.538 1.00 98.56 462 LYS A N 1
ATOM 3445 C CA . LYS A 1 462 ? 6.201 -18.936 -16.031 1.00 98.56 462 LYS A CA 1
ATOM 3446 C C . LYS A 1 462 ? 5.051 -18.844 -15.037 1.00 98.56 462 LYS A C 1
ATOM 3448 O O . LYS A 1 462 ? 4.736 -17.758 -14.545 1.00 98.56 462 LYS A O 1
ATOM 3453 N N . THR A 1 463 ? 4.450 -19.979 -14.705 1.00 98.81 463 THR A N 1
ATOM 3454 C CA . THR A 1 463 ? 3.405 -20.035 -13.678 1.00 98.81 463 THR A CA 1
ATOM 3455 C C . THR A 1 463 ? 3.980 -19.904 -12.264 1.00 98.81 463 THR A C 1
ATOM 3457 O O . THR A 1 463 ? 5.173 -20.118 -12.019 1.00 98.81 463 THR A O 1
ATOM 3460 N N . LEU A 1 464 ? 3.135 -19.557 -11.293 1.00 98.56 464 LEU A N 1
ATOM 3461 C CA . LEU A 1 464 ? 3.508 -19.476 -9.881 1.00 98.56 464 LEU A CA 1
ATOM 3462 C C . LEU A 1 464 ? 4.082 -20.811 -9.372 1.00 98.56 464 LEU A C 1
ATOM 3464 O O . LEU A 1 464 ? 5.101 -20.814 -8.683 1.00 98.56 464 LEU A O 1
ATOM 3468 N N . ALA A 1 465 ? 3.483 -21.939 -9.767 1.00 98.19 465 ALA A N 1
ATOM 3469 C CA . ALA A 1 465 ? 3.949 -23.274 -9.396 1.00 98.19 465 ALA A CA 1
ATOM 3470 C C . ALA A 1 465 ? 5.292 -23.647 -10.036 1.00 98.19 465 ALA A C 1
ATOM 3472 O O . ALA A 1 465 ? 6.133 -24.265 -9.382 1.00 98.19 465 ALA A O 1
ATOM 3473 N N . GLU A 1 466 ? 5.522 -23.277 -11.298 1.00 98.12 466 GLU A N 1
ATOM 3474 C CA . GLU A 1 466 ? 6.820 -23.486 -11.950 1.00 98.12 466 GLU A CA 1
ATOM 3475 C C . GLU A 1 466 ? 7.927 -22.692 -11.259 1.00 98.12 466 GLU A C 1
ATOM 3477 O O . GLU A 1 466 ? 9.012 -23.225 -11.038 1.00 98.12 466 GLU A O 1
ATOM 3482 N N . ASN A 1 467 ? 7.644 -21.445 -10.874 1.00 97.62 467 ASN A N 1
ATOM 3483 C CA . ASN A 1 467 ? 8.589 -20.625 -10.124 1.00 97.62 467 ASN A CA 1
ATOM 3484 C C . ASN A 1 467 ? 8.871 -21.223 -8.737 1.00 97.62 467 ASN A C 1
ATOM 3486 O O . ASN A 1 467 ? 10.033 -21.363 -8.367 1.00 97.62 467 ASN A O 1
ATOM 3490 N N . ALA A 1 468 ? 7.838 -21.624 -7.990 1.00 93.69 468 ALA A N 1
ATOM 3491 C CA . ALA A 1 468 ? 7.984 -22.156 -6.633 1.00 93.69 468 ALA A CA 1
ATOM 3492 C C . ALA A 1 468 ? 8.882 -23.405 -6.561 1.00 93.69 468 ALA A C 1
ATOM 3494 O O . ALA A 1 468 ? 9.686 -23.525 -5.641 1.00 93.69 468 ALA A O 1
ATOM 3495 N N . LYS A 1 469 ? 8.817 -24.291 -7.566 1.00 93.12 469 LYS A N 1
ATOM 3496 C CA . LYS A 1 469 ? 9.643 -25.514 -7.644 1.00 93.12 469 LYS A CA 1
ATOM 3497 C C . LYS A 1 469 ? 11.143 -25.252 -7.805 1.00 93.12 469 LYS A C 1
ATOM 3499 O O . LYS A 1 469 ? 11.943 -26.143 -7.533 1.00 93.12 469 LYS A O 1
ATOM 3504 N N . ILE A 1 470 ? 11.528 -24.071 -8.290 1.00 93.25 470 ILE A N 1
ATOM 3505 C CA . ILE A 1 470 ? 12.935 -23.708 -8.522 1.00 93.25 470 ILE A CA 1
ATOM 3506 C C . ILE A 1 470 ? 13.611 -23.295 -7.209 1.00 93.25 470 ILE A C 1
ATOM 3508 O O . ILE A 1 470 ? 14.831 -23.409 -7.076 1.00 93.25 470 ILE A O 1
ATOM 3512 N N . PHE A 1 471 ? 12.834 -22.818 -6.235 1.00 89.75 471 PHE A N 1
ATOM 3513 C CA . PHE A 1 471 ? 13.365 -22.258 -5.001 1.00 89.75 471 PHE A CA 1
ATOM 3514 C C . PHE A 1 471 ? 13.305 -23.256 -3.842 1.00 89.75 471 PHE A C 1
ATOM 3516 O O . PHE A 1 471 ? 12.369 -24.057 -3.761 1.00 89.75 471 PHE A O 1
ATOM 3523 N N . PRO A 1 472 ? 14.294 -23.216 -2.927 1.00 90.75 472 PRO A N 1
ATOM 3524 C CA . PRO A 1 472 ? 14.287 -24.072 -1.751 1.00 90.75 472 PRO A CA 1
ATOM 3525 C C . PRO A 1 472 ? 12.997 -23.906 -0.929 1.00 90.75 472 PRO A C 1
ATOM 3527 O O . PRO A 1 472 ? 12.475 -22.789 -0.837 1.00 90.75 472 PRO A O 1
ATOM 3530 N N . PRO A 1 473 ? 12.496 -24.987 -0.307 1.00 95.12 473 PRO A N 1
ATOM 3531 C CA . PRO A 1 473 ? 11.408 -24.891 0.658 1.00 95.12 473 PRO A CA 1
ATOM 3532 C C . PRO A 1 473 ? 11.865 -24.136 1.918 1.00 95.12 473 PRO A C 1
ATOM 3534 O O . PRO A 1 473 ? 13.027 -23.742 2.051 1.00 95.12 473 PRO A O 1
ATOM 3537 N N . LEU A 1 474 ? 10.941 -23.948 2.862 1.00 97.19 474 LEU A N 1
ATOM 3538 C CA . LEU A 1 474 ? 11.253 -23.366 4.169 1.00 97.19 474 LEU A CA 1
ATOM 3539 C C . LEU A 1 474 ? 12.374 -24.158 4.857 1.00 97.19 474 LEU A C 1
ATOM 3541 O O . LEU A 1 474 ? 12.349 -25.390 4.870 1.00 97.19 474 LEU A O 1
ATOM 3545 N N . SER A 1 475 ? 13.338 -23.451 5.453 1.00 97.44 475 SER A N 1
ATOM 3546 C CA . SER A 1 475 ? 14.453 -24.084 6.167 1.00 97.44 475 SER A CA 1
ATOM 3547 C C . SER A 1 475 ? 13.970 -25.059 7.245 1.00 97.44 475 SER A C 1
ATOM 3549 O O . SER A 1 475 ? 13.066 -24.748 8.022 1.00 97.44 475 SER A O 1
ATOM 3551 N N . GLU A 1 476 ? 14.617 -26.221 7.340 1.00 96.25 476 GLU A N 1
ATOM 3552 C CA . GLU A 1 476 ? 14.287 -27.237 8.341 1.00 96.25 476 GLU A CA 1
ATOM 3553 C C . GLU A 1 476 ? 14.386 -26.672 9.772 1.00 96.25 476 GLU A C 1
ATOM 3555 O O . GLU A 1 476 ? 15.325 -25.952 10.117 1.00 96.25 476 GLU A O 1
ATOM 3560 N N . GLY A 1 477 ? 13.390 -26.972 10.612 1.00 95.75 477 GLY A N 1
ATOM 3561 C CA . GLY A 1 477 ? 13.347 -26.545 12.015 1.00 95.75 477 GLY A CA 1
ATOM 3562 C C . GLY A 1 477 ? 12.999 -25.069 12.259 1.00 95.75 477 GLY A C 1
ATOM 3563 O O . GLY A 1 477 ? 12.945 -24.650 13.420 1.00 95.75 477 GLY A O 1
ATOM 3564 N N . GLN A 1 478 ? 12.736 -24.275 11.214 1.00 97.62 478 GLN A N 1
ATOM 3565 C CA . GLN A 1 478 ? 12.325 -22.875 11.362 1.00 97.62 478 GLN A CA 1
ATOM 3566 C C . GLN A 1 478 ? 11.049 -22.726 12.217 1.00 97.62 478 GLN A C 1
ATOM 3568 O O . GLN A 1 478 ? 10.192 -23.605 12.233 1.00 97.62 478 GLN A O 1
ATOM 3573 N N . GLN A 1 479 ? 10.925 -21.603 12.933 1.00 96.94 479 GLN A N 1
ATOM 3574 C CA . GLN A 1 479 ? 9.827 -21.335 13.882 1.00 96.94 479 GLN A CA 1
ATOM 3575 C C . GLN A 1 479 ? 8.947 -20.135 13.486 1.00 96.94 479 GLN A C 1
ATOM 3577 O O . GLN A 1 479 ? 8.060 -19.742 14.241 1.00 96.94 479 GLN A O 1
ATOM 3582 N N . ILE A 1 480 ? 9.212 -19.524 12.329 1.00 97.94 480 ILE A N 1
ATOM 3583 C CA . ILE A 1 480 ? 8.574 -18.287 11.867 1.00 97.94 480 ILE A CA 1
ATOM 3584 C C . ILE A 1 480 ? 7.236 -18.594 11.195 1.00 97.94 480 ILE A C 1
ATOM 3586 O O . ILE A 1 480 ? 6.233 -17.973 11.525 1.00 97.94 480 ILE A O 1
ATOM 3590 N N . ILE A 1 481 ? 7.202 -19.543 10.260 1.00 98.50 481 ILE A N 1
ATOM 3591 C CA . ILE A 1 481 ? 5.980 -19.980 9.580 1.00 98.50 481 ILE A CA 1
ATOM 3592 C C . ILE A 1 481 ? 5.473 -21.236 10.275 1.00 98.50 481 ILE A C 1
ATOM 3594 O O . ILE A 1 481 ? 6.106 -22.289 10.214 1.00 98.50 481 ILE A O 1
ATOM 3598 N N . ARG A 1 482 ? 4.342 -21.130 10.969 1.00 97.88 482 ARG A N 1
ATOM 3599 C CA . ARG A 1 482 ? 3.726 -22.274 11.639 1.00 97.88 482 ARG A CA 1
ATOM 3600 C C . ARG A 1 482 ? 3.155 -23.282 10.631 1.00 97.88 482 ARG A C 1
ATOM 3602 O O . ARG A 1 482 ? 2.683 -22.867 9.572 1.00 97.88 482 ARG A O 1
ATOM 3609 N N . PRO A 1 483 ? 3.150 -24.583 10.967 1.00 96.81 483 PRO A N 1
ATOM 3610 C CA . PRO A 1 483 ? 2.458 -25.587 10.169 1.00 96.81 483 PRO A CA 1
ATOM 3611 C C . PRO A 1 483 ? 0.927 -25.457 10.294 1.00 96.81 483 PRO A C 1
ATOM 3613 O O . PRO A 1 483 ? 0.426 -24.901 11.274 1.00 96.81 483 PRO A O 1
ATOM 3616 N N . LEU A 1 484 ? 0.181 -25.984 9.314 1.00 95.31 484 LEU A N 1
ATOM 3617 C CA . LEU A 1 484 ? -1.291 -25.909 9.274 1.00 95.31 484 LEU A CA 1
ATOM 3618 C C . LEU A 1 484 ? -2.006 -26.585 10.452 1.00 95.31 484 LEU A C 1
ATOM 3620 O O . LEU A 1 484 ? -3.131 -26.206 10.766 1.00 95.31 484 LEU A O 1
ATOM 3624 N N . ASP A 1 485 ? -1.385 -27.576 11.088 1.00 96.12 485 ASP A N 1
ATOM 3625 C CA . ASP A 1 485 ? -1.935 -28.287 12.249 1.00 96.12 485 ASP A CA 1
ATOM 3626 C C . ASP A 1 485 ? -1.710 -27.541 13.577 1.00 96.12 485 ASP A C 1
ATOM 3628 O O . ASP A 1 485 ? -2.367 -27.835 14.575 1.00 96.12 485 ASP A O 1
ATOM 3632 N N . ASN A 1 486 ? -0.826 -26.538 13.591 1.00 96.75 486 ASN A N 1
ATOM 3633 C CA . ASN A 1 486 ? -0.544 -25.687 14.746 1.00 96.75 486 ASN A CA 1
ATOM 3634 C C . ASN A 1 486 ? -0.419 -24.201 14.347 1.00 96.75 486 ASN A C 1
ATOM 3636 O O . ASN A 1 486 ? 0.623 -23.571 14.604 1.00 96.75 486 ASN A O 1
ATOM 3640 N N . PRO A 1 487 ? -1.462 -23.627 13.713 1.00 97.00 487 PRO A N 1
ATOM 3641 C CA . PRO A 1 487 ? -1.446 -22.244 13.270 1.00 97.00 487 PRO A CA 1
ATOM 3642 C C . PRO A 1 487 ? -1.530 -21.296 14.471 1.00 97.00 487 PRO A C 1
ATOM 3644 O O . PRO A 1 487 ? -1.945 -21.675 15.567 1.00 97.00 487 PRO A O 1
ATOM 3647 N N . ILE A 1 488 ? -1.183 -20.024 14.271 1.00 95.19 488 ILE A N 1
ATOM 3648 C CA . ILE A 1 488 ? -1.372 -18.999 15.310 1.00 95.19 488 ILE A CA 1
ATOM 3649 C C . ILE A 1 488 ? -2.869 -18.748 15.530 1.00 95.19 488 ILE A C 1
ATOM 3651 O O . ILE A 1 488 ? -3.313 -18.581 16.665 1.00 95.19 488 ILE A O 1
ATOM 3655 N N . LYS A 1 489 ? -3.645 -18.744 14.440 1.00 94.44 489 LYS A N 1
ATOM 3656 C CA . LYS A 1 489 ? -5.111 -18.713 14.440 1.00 94.44 489 LYS A CA 1
ATOM 3657 C C . LYS A 1 489 ? -5.620 -19.587 13.294 1.00 94.44 489 LYS A C 1
ATOM 3659 O O . LYS A 1 489 ? -5.053 -19.557 12.205 1.00 94.44 489 LYS A O 1
ATOM 3664 N N . SER A 1 490 ? -6.685 -20.349 13.536 1.00 95.00 490 SER A N 1
ATOM 3665 C CA . SER A 1 490 ? -7.274 -21.273 12.552 1.00 95.00 490 SER A CA 1
ATOM 3666 C C . SER A 1 490 ? -7.866 -20.583 11.319 1.00 95.00 490 SER A C 1
ATOM 3668 O O . SER A 1 490 ? -8.028 -21.223 10.289 1.00 95.00 490 SER A O 1
ATOM 3670 N N . THR A 1 491 ? -8.154 -19.286 11.415 1.00 95.38 491 THR A N 1
ATOM 3671 C CA . THR A 1 491 ? -8.593 -18.428 10.311 1.00 95.38 491 THR A CA 1
ATOM 3672 C C . THR A 1 491 ? -7.696 -17.198 10.208 1.00 95.38 491 THR A C 1
ATOM 3674 O O . THR A 1 491 ? -6.859 -16.932 11.082 1.00 95.38 491 THR A O 1
ATOM 3677 N N . GLY A 1 492 ? -7.890 -16.413 9.156 1.00 94.62 492 GLY A N 1
ATOM 3678 C CA . GLY A 1 492 ? -7.228 -15.142 8.951 1.00 94.62 492 GLY A CA 1
ATOM 3679 C C . GLY A 1 492 ? -7.565 -14.144 10.058 1.00 94.62 492 GLY A C 1
ATOM 3680 O O . GLY A 1 492 ? -8.595 -14.203 10.747 1.00 94.62 492 GLY A O 1
ATOM 3681 N N . HIS A 1 493 ? -6.658 -13.194 10.269 1.00 92.06 493 HIS A N 1
ATOM 3682 C CA . HIS A 1 493 ? -6.873 -12.162 11.277 1.00 92.06 493 HIS A CA 1
ATOM 3683 C C . HIS A 1 493 ? -7.803 -11.045 10.776 1.00 92.06 493 HIS A C 1
ATOM 3685 O O . HIS A 1 493 ? -8.423 -10.378 11.596 1.00 92.06 493 HIS A O 1
ATOM 3691 N N . ILE A 1 494 ? -7.897 -10.815 9.461 1.00 95.50 494 ILE A N 1
ATOM 3692 C CA . ILE A 1 494 ? -8.779 -9.786 8.898 1.00 95.50 494 ILE A CA 1
ATOM 3693 C C . ILE A 1 494 ? -10.215 -10.278 9.019 1.00 95.50 494 ILE A C 1
ATOM 3695 O O . ILE A 1 494 ? -10.524 -11.391 8.598 1.00 95.50 494 ILE A O 1
ATOM 3699 N N . GLN A 1 495 ? -11.083 -9.460 9.597 1.00 95.88 495 GLN A N 1
ATOM 3700 C CA . GLN A 1 495 ? -12.511 -9.735 9.696 1.00 95.88 495 GLN A CA 1
ATOM 3701 C C . GLN A 1 495 ? -13.282 -8.559 9.113 1.00 95.88 495 GLN A C 1
ATOM 3703 O O . GLN A 1 495 ? -12.994 -7.401 9.424 1.00 95.88 495 GLN A O 1
ATOM 3708 N N . ILE A 1 496 ? -14.246 -8.870 8.258 1.00 98.19 496 ILE A N 1
ATOM 3709 C CA . ILE A 1 496 ? -15.194 -7.919 7.701 1.00 98.19 496 ILE A CA 1
ATOM 3710 C C . ILE A 1 496 ? -16.415 -7.921 8.599 1.00 98.19 496 ILE A C 1
ATOM 3712 O O . ILE A 1 496 ? -17.014 -8.971 8.830 1.00 98.19 496 ILE A O 1
ATOM 3716 N N . LEU A 1 497 ? -16.766 -6.748 9.115 1.00 98.25 497 LEU A N 1
ATOM 3717 C CA . LEU A 1 497 ? -17.905 -6.591 10.008 1.00 98.25 497 LEU A CA 1
ATOM 3718 C C . LEU A 1 497 ? -18.922 -5.634 9.380 1.00 98.25 497 LEU A C 1
ATOM 3720 O O . LEU A 1 497 ? -18.557 -4.546 8.927 1.00 98.25 497 LEU A O 1
ATOM 3724 N N . TYR A 1 498 ? -20.182 -6.056 9.368 1.00 98.44 498 TYR A N 1
ATOM 3725 C CA . TYR A 1 498 ? -21.349 -5.281 8.943 1.00 98.44 498 TYR A CA 1
ATOM 3726 C C . TYR A 1 498 ? -22.175 -4.881 10.170 1.00 98.44 498 TYR A C 1
ATOM 3728 O O . TYR A 1 498 ? -21.661 -4.912 11.278 1.00 98.44 498 TYR A O 1
ATOM 3736 N N . GLY A 1 499 ? -23.443 -4.517 10.002 1.00 97.50 499 GLY A N 1
ATOM 3737 C CA . GLY A 1 499 ? -24.350 -4.143 11.091 1.00 97.50 499 GLY A CA 1
ATOM 3738 C C . GLY A 1 499 ? -24.915 -2.748 10.883 1.00 97.50 499 GLY A C 1
ATOM 3739 O O . GLY A 1 499 ? -24.563 -2.062 9.917 1.00 97.50 499 GLY A O 1
ATOM 3740 N N . ASN A 1 500 ? -25.803 -2.312 11.774 1.00 97.56 500 ASN A N 1
ATOM 3741 C CA . ASN A 1 500 ? -26.447 -1.006 11.621 1.00 97.56 500 ASN A CA 1
ATOM 3742 C C . ASN A 1 500 ? -25.448 0.163 11.731 1.00 97.56 500 ASN A C 1
ATOM 3744 O O . ASN A 1 500 ? -25.730 1.250 11.227 1.00 97.56 500 ASN A O 1
ATOM 3748 N N . LEU A 1 501 ? -24.267 -0.057 12.328 1.00 98.06 501 LEU A N 1
ATOM 3749 C CA . LEU A 1 501 ? -23.228 0.960 12.452 1.00 98.06 501 LEU A CA 1
ATOM 3750 C C . LEU A 1 501 ? -22.330 1.052 11.208 1.00 98.06 501 LEU A C 1
ATOM 3752 O O . LEU A 1 501 ? -21.801 2.124 10.912 1.00 98.06 501 LEU A O 1
ATOM 3756 N N . ALA A 1 502 ? -22.174 -0.059 10.485 1.00 98.38 502 ALA A N 1
ATOM 3757 C CA . ALA A 1 502 ? -21.319 -0.198 9.307 1.00 98.38 502 ALA A CA 1
ATOM 3758 C C . ALA A 1 502 ? -22.069 -0.917 8.164 1.00 98.38 502 ALA A C 1
ATOM 3760 O O . ALA A 1 502 ? -21.707 -2.037 7.793 1.00 98.38 502 ALA A O 1
ATOM 3761 N N . PRO A 1 503 ? -23.133 -0.313 7.601 1.00 98.12 503 PRO A N 1
ATOM 3762 C CA . PRO A 1 503 ? -24.005 -0.996 6.644 1.00 98.12 503 PRO A CA 1
ATOM 3763 C C . PRO A 1 503 ? -23.315 -1.324 5.311 1.00 98.12 503 PRO A C 1
ATOM 3765 O O . PRO A 1 503 ? -23.718 -2.270 4.642 1.00 98.12 503 PRO A O 1
ATOM 3768 N N . GLU A 1 504 ? -22.259 -0.594 4.936 1.00 98.25 504 GLU A N 1
ATOM 3769 C CA . GLU A 1 504 ? -21.415 -0.908 3.769 1.00 98.25 504 GLU A CA 1
ATOM 3770 C C . GLU A 1 504 ? -20.135 -1.678 4.143 1.00 98.25 504 GLU A C 1
ATOM 3772 O O . GLU A 1 504 ? -19.246 -1.873 3.312 1.00 98.25 504 GLU A O 1
ATOM 3777 N N . GLY A 1 505 ? -20.038 -2.121 5.396 1.00 98.31 505 GLY A N 1
ATOM 3778 C CA . GLY A 1 505 ? -18.926 -2.895 5.923 1.00 98.31 505 GLY A CA 1
ATOM 3779 C C . GLY A 1 505 ? -17.844 -2.060 6.604 1.00 98.31 505 GLY A C 1
ATOM 3780 O O . GLY A 1 505 ? -17.806 -0.829 6.560 1.00 98.31 505 GLY A O 1
ATOM 3781 N N . SER A 1 506 ? -16.958 -2.781 7.279 1.00 98.44 506 SER A N 1
ATOM 3782 C CA . SER A 1 506 ? -15.793 -2.280 8.002 1.00 98.44 506 SER A CA 1
ATOM 3783 C C . SER A 1 506 ? -14.731 -3.376 8.075 1.00 98.44 506 SER A C 1
ATOM 3785 O O . SER A 1 506 ? -15.014 -4.542 7.785 1.00 98.44 506 SER A O 1
ATOM 3787 N N . VAL A 1 507 ? -13.502 -3.017 8.448 1.00 97.31 507 VAL A N 1
ATOM 3788 C CA . VAL A 1 507 ? -12.376 -3.956 8.504 1.00 97.31 507 VAL A CA 1
ATOM 3789 C C . VAL A 1 507 ? -11.755 -3.938 9.893 1.00 97.31 507 VAL A C 1
ATOM 3791 O O . VAL A 1 507 ? -11.297 -2.902 10.376 1.00 97.31 507 VAL A O 1
ATOM 3794 N N . ALA A 1 508 ? -11.689 -5.111 10.513 1.00 93.12 508 ALA A N 1
ATOM 3795 C CA . ALA A 1 508 ? -11.086 -5.317 11.818 1.00 93.12 508 ALA A CA 1
ATOM 3796 C C . ALA A 1 508 ? -9.882 -6.255 11.736 1.00 93.12 508 ALA A C 1
ATOM 3798 O O . ALA A 1 508 ? -9.841 -7.185 10.925 1.00 93.12 508 ALA A O 1
ATOM 3799 N N . LYS A 1 509 ? -8.913 -6.041 12.628 1.00 89.00 509 LYS A N 1
ATOM 3800 C CA . LYS A 1 509 ? -7.816 -6.982 12.863 1.00 89.00 509 LYS A CA 1
ATOM 3801 C C . LYS A 1 509 ? -8.094 -7.768 14.141 1.00 89.00 509 LYS A C 1
ATOM 3803 O O . LYS A 1 509 ? -7.860 -7.265 15.233 1.00 89.00 509 LYS A O 1
ATOM 3808 N N . ILE A 1 510 ? -8.558 -9.006 13.985 1.00 87.19 510 ILE A N 1
ATOM 3809 C CA . ILE A 1 510 ? -8.895 -9.918 15.079 1.00 87.19 510 ILE A CA 1
ATOM 3810 C C . ILE A 1 510 ? -7.858 -11.046 15.159 1.00 87.19 510 ILE A C 1
ATOM 3812 O O . ILE A 1 510 ? -7.908 -12.026 14.410 1.00 87.19 510 ILE A O 1
ATOM 3816 N N . THR A 1 511 ? -6.906 -10.919 16.080 1.00 79.81 511 THR A N 1
ATOM 3817 C CA . THR A 1 511 ? -5.861 -11.920 16.345 1.00 79.81 511 THR A CA 1
ATOM 3818 C C . THR A 1 511 ? -6.350 -13.107 17.176 1.00 79.81 511 THR A C 1
ATOM 3820 O O . THR A 1 511 ? -5.691 -14.143 17.191 1.00 79.81 511 THR A O 1
ATOM 3823 N N . GLY A 1 512 ? -7.501 -12.976 17.844 1.00 74.00 512 GLY A N 1
ATOM 3824 C CA . GLY A 1 512 ? -8.090 -14.007 18.706 1.00 74.00 512 GLY A CA 1
ATOM 3825 C C . GLY A 1 512 ? -7.670 -13.922 20.178 1.00 74.00 512 GLY A C 1
ATOM 3826 O O . GLY A 1 512 ? -8.180 -14.681 20.998 1.00 74.00 512 GLY A O 1
ATOM 3827 N N . LYS A 1 513 ? -6.783 -12.986 20.547 1.00 75.44 513 LYS A N 1
ATOM 3828 C CA . LYS A 1 513 ? -6.367 -12.753 21.947 1.00 75.44 513 LYS A CA 1
ATOM 3829 C C . LYS A 1 513 ? -7.330 -11.840 22.712 1.00 75.44 513 LYS A C 1
ATOM 3831 O O . LYS A 1 513 ? -7.308 -11.812 23.941 1.00 75.44 513 LYS A O 1
ATOM 3836 N N . GLU A 1 514 ? -8.121 -11.074 21.978 1.00 77.19 514 GLU A N 1
ATOM 3837 C CA . GLU A 1 514 ? -9.080 -10.082 22.463 1.00 77.19 514 GLU A CA 1
ATOM 3838 C C . GLU A 1 514 ? -10.474 -10.662 22.754 1.00 77.19 514 GLU A C 1
ATOM 3840 O O . GLU A 1 514 ? -11.275 -10.010 23.412 1.00 77.19 514 GLU A O 1
ATOM 3845 N N . GLY A 1 515 ? -10.745 -11.905 22.344 1.00 84.00 515 GLY A N 1
ATOM 3846 C CA . GLY A 1 515 ? -12.072 -12.521 22.415 1.00 84.00 515 GLY A CA 1
ATOM 3847 C C . GLY A 1 515 ? -12.870 -12.330 21.123 1.00 84.00 515 GLY A C 1
ATOM 3848 O O . GLY A 1 515 ? -12.346 -11.861 20.117 1.00 84.00 515 GLY A O 1
ATOM 3849 N N . LEU A 1 516 ? -14.140 -12.741 21.137 1.00 88.56 516 LEU A N 1
ATOM 3850 C CA . LEU A 1 516 ? -15.028 -12.694 19.962 1.00 88.56 516 LEU A CA 1
ATOM 3851 C C . LEU A 1 516 ? -16.200 -11.716 20.121 1.00 88.56 516 LEU A C 1
ATOM 3853 O O . LEU A 1 516 ? -16.958 -11.511 19.177 1.00 88.56 516 LEU A O 1
ATOM 3857 N N . PHE A 1 517 ? -16.348 -11.129 21.309 1.00 93.94 517 PHE A N 1
ATOM 3858 C CA . PHE A 1 517 ? -17.460 -10.263 21.668 1.00 93.94 517 PHE A CA 1
ATOM 3859 C C . PHE A 1 517 ? -16.975 -9.119 22.559 1.00 93.94 517 PHE A C 1
ATOM 3861 O O . PHE A 1 517 ? -16.255 -9.358 23.531 1.00 93.94 517 PHE A O 1
ATOM 3868 N N . PHE A 1 518 ? -17.409 -7.897 22.261 1.00 95.38 518 PHE A N 1
ATOM 3869 C CA . PHE A 1 518 ? -17.215 -6.729 23.117 1.00 95.38 518 PHE A CA 1
ATOM 3870 C C . PHE A 1 518 ? -18.475 -5.871 23.100 1.00 95.38 518 PHE A C 1
ATOM 3872 O O . PHE A 1 518 ? -19.019 -5.597 22.035 1.00 95.38 518 PHE A O 1
ATOM 3879 N N . SER A 1 519 ? -18.932 -5.412 24.263 1.00 97.50 519 SER A N 1
ATOM 3880 C CA . SER A 1 519 ? -20.058 -4.484 24.351 1.00 97.50 519 SER A CA 1
ATOM 3881 C C . SER A 1 519 ? -19.777 -3.424 25.399 1.00 97.50 519 SER A C 1
ATOM 3883 O O . SER A 1 519 ? -19.374 -3.748 26.516 1.00 97.50 519 SER A O 1
ATOM 3885 N N . GLY A 1 520 ? -20.004 -2.163 25.051 1.00 97.88 520 GLY A N 1
ATOM 3886 C CA . GLY A 1 520 ? -19.741 -1.051 25.954 1.00 97.88 520 GLY A CA 1
ATOM 3887 C C . GLY A 1 520 ? -20.346 0.260 25.462 1.00 97.88 520 GLY A C 1
ATOM 3888 O O . GLY A 1 520 ? -20.644 0.400 24.275 1.00 97.88 520 GLY A O 1
ATOM 3889 N N . PRO A 1 521 ? -20.563 1.228 26.366 1.00 98.50 521 PRO A N 1
ATOM 3890 C CA . PRO A 1 521 ? -21.078 2.532 25.983 1.00 98.50 521 PRO A CA 1
ATOM 3891 C C . PRO A 1 521 ? -20.045 3.303 25.152 1.00 98.50 521 PRO A C 1
ATOM 3893 O O . PRO A 1 521 ? -18.840 3.256 25.431 1.00 98.50 521 PRO A O 1
ATOM 3896 N N . ALA A 1 522 ? -20.537 4.036 24.159 1.00 98.62 522 ALA A N 1
ATOM 3897 C CA . ALA A 1 522 ? -19.742 4.830 23.243 1.00 98.62 522 ALA A CA 1
ATOM 3898 C C . ALA A 1 522 ? -19.078 6.016 23.955 1.00 98.62 522 ALA A C 1
ATOM 3900 O O . ALA A 1 522 ? -19.704 6.710 24.765 1.00 98.62 522 ALA A O 1
ATOM 3901 N N . LEU A 1 523 ? -17.816 6.261 23.609 1.00 98.31 523 LEU A N 1
ATOM 3902 C CA . LEU A 1 523 ? -17.060 7.466 23.933 1.00 98.31 523 LEU A CA 1
ATOM 3903 C C . LEU A 1 523 ? -16.578 8.085 22.615 1.00 98.31 523 LEU A C 1
ATOM 3905 O O . LEU A 1 523 ? -15.679 7.552 21.968 1.00 98.31 523 LEU A O 1
ATOM 3909 N N . VAL A 1 524 ? -17.235 9.160 22.189 1.00 98.38 524 VAL A N 1
ATOM 3910 C CA . VAL A 1 524 ? -17.173 9.715 20.833 1.00 98.38 524 VAL A CA 1
ATOM 3911 C C . VAL A 1 524 ? -16.255 10.933 20.770 1.00 98.38 524 VAL A C 1
ATOM 3913 O O . VAL A 1 524 ? -16.358 11.847 21.588 1.00 98.38 524 VAL A O 1
ATOM 3916 N N . PHE A 1 525 ? -15.408 10.965 19.742 1.00 97.94 525 PHE A N 1
ATOM 3917 C CA . PHE A 1 525 ? -14.470 12.037 19.433 1.00 97.94 525 PHE A CA 1
ATOM 3918 C C . PHE A 1 525 ? -14.571 12.439 17.955 1.00 97.94 525 PHE A C 1
ATOM 3920 O O . PHE A 1 525 ? -14.592 11.583 17.072 1.00 97.94 525 PHE A O 1
ATOM 3927 N N . GLU A 1 526 ? -14.571 13.746 17.679 1.00 94.75 526 GLU A N 1
ATOM 3928 C CA . GLU A 1 526 ? -14.653 14.327 16.320 1.00 94.75 526 GLU A CA 1
ATOM 3929 C C . GLU A 1 526 ? -13.285 14.434 15.608 1.00 94.75 526 GLU A C 1
ATOM 3931 O O . GLU A 1 526 ? -13.072 15.298 14.752 1.00 94.75 526 GLU A O 1
ATOM 3936 N N . GLY A 1 527 ? -12.328 13.599 16.016 1.00 92.25 527 GLY A N 1
ATOM 3937 C CA . GLY A 1 527 ? -10.995 13.508 15.427 1.00 92.25 527 GLY A CA 1
ATOM 3938 C C . GLY A 1 527 ? -9.948 12.939 16.385 1.00 92.25 527 GLY A C 1
ATOM 3939 O O . G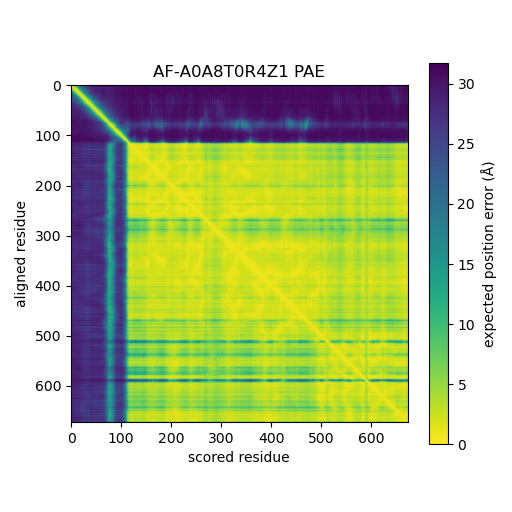LY A 1 527 ? -10.185 12.830 17.592 1.00 92.25 527 GLY A O 1
ATOM 3940 N N . GLU A 1 528 ? -8.781 12.588 15.839 1.00 91.75 528 GLU A N 1
ATOM 3941 C CA . GLU A 1 528 ? -7.671 11.963 16.582 1.00 91.75 528 GLU A CA 1
ATOM 3942 C C . GLU A 1 528 ? -7.214 12.819 17.777 1.00 91.75 528 GLU A C 1
ATOM 3944 O O . GLU A 1 528 ? -7.121 12.327 18.901 1.00 91.75 528 GLU A O 1
ATOM 3949 N N . GLU A 1 529 ? -6.974 14.115 17.551 1.00 88.00 529 GLU A N 1
ATOM 3950 C CA . GLU A 1 529 ? -6.421 15.035 18.558 1.00 88.00 529 GLU A CA 1
ATOM 3951 C C . GLU A 1 529 ? -7.293 15.104 19.822 1.00 88.00 529 GLU A C 1
ATOM 3953 O O . GLU A 1 529 ? -6.774 15.033 20.935 1.00 88.00 529 GLU A O 1
ATOM 3958 N N . ALA A 1 530 ? -8.620 15.161 19.663 1.00 92.00 530 ALA A N 1
ATOM 3959 C CA . ALA A 1 530 ? -9.554 15.228 20.786 1.00 92.00 530 ALA A CA 1
ATOM 3960 C C . ALA A 1 530 ? -9.511 13.959 21.655 1.00 92.00 530 ALA A C 1
ATOM 3962 O O . ALA A 1 530 ? -9.578 14.043 22.883 1.00 92.00 530 ALA A O 1
ATOM 3963 N N . MET A 1 531 ? -9.357 12.789 21.026 1.00 93.81 531 MET A N 1
ATOM 3964 C CA . MET A 1 531 ? -9.210 11.520 21.738 1.00 93.81 531 MET A CA 1
ATOM 3965 C C . MET A 1 531 ? -7.889 11.469 22.516 1.00 93.81 531 MET A C 1
ATOM 3967 O O . MET A 1 531 ? -7.885 11.078 23.686 1.00 93.81 531 MET A O 1
ATOM 3971 N N . ILE A 1 532 ? -6.785 11.916 21.902 1.00 88.19 532 ILE A N 1
ATOM 3972 C CA . ILE A 1 532 ? -5.459 11.945 22.537 1.00 88.19 532 ILE A CA 1
ATOM 3973 C C . ILE A 1 532 ? -5.427 12.890 23.738 1.00 88.19 532 ILE A C 1
ATOM 3975 O O . ILE A 1 532 ? -4.864 12.537 24.775 1.00 88.19 532 ILE A O 1
ATOM 3979 N N . THR A 1 533 ? -6.052 14.065 23.650 1.00 89.62 533 THR A N 1
ATOM 3980 C CA . THR A 1 533 ? -6.170 14.969 24.802 1.00 89.62 533 THR A CA 1
ATOM 3981 C C . THR A 1 533 ? -6.938 14.299 25.942 1.00 89.62 533 THR A C 1
ATOM 3983 O O . THR A 1 533 ? -6.432 14.232 27.061 1.00 89.62 533 THR A O 1
ATOM 3986 N N . ALA A 1 534 ? -8.100 13.707 25.653 1.00 91.62 534 ALA A N 1
ATOM 3987 C CA . ALA A 1 534 ? -8.944 13.088 26.673 1.00 91.62 534 ALA A CA 1
ATOM 3988 C C . ALA A 1 534 ? -8.280 11.895 27.383 1.00 91.62 534 ALA A C 1
ATOM 3990 O O . ALA A 1 534 ? -8.368 11.783 28.608 1.00 91.62 534 ALA A O 1
ATOM 3991 N N . ILE A 1 535 ? -7.593 11.009 26.647 1.00 87.50 535 ILE A N 1
ATOM 3992 C CA . ILE A 1 535 ? -6.894 9.871 27.269 1.00 87.50 535 ILE A CA 1
ATOM 3993 C C . ILE A 1 535 ? -5.694 10.330 28.097 1.00 87.50 535 ILE A C 1
ATOM 3995 O O . ILE A 1 535 ? -5.394 9.713 29.113 1.00 87.50 535 ILE A O 1
ATOM 3999 N N . SER A 1 536 ? -5.034 11.420 27.700 1.00 84.56 536 SER A N 1
ATOM 4000 C CA . SER A 1 536 ? -3.892 11.970 28.439 1.00 84.56 536 SER A CA 1
ATOM 4001 C C . SER A 1 536 ? -4.321 12.629 29.754 1.00 84.56 536 SER A C 1
ATOM 4003 O O . SER A 1 536 ? -3.594 12.558 30.741 1.00 84.56 536 SER A O 1
ATOM 4005 N N . GLU A 1 537 ? -5.503 13.253 29.783 1.00 89.50 537 GLU A N 1
ATOM 4006 C CA . GLU A 1 537 ? -6.066 13.890 30.980 1.00 89.50 537 GLU A CA 1
ATOM 4007 C C . GLU A 1 537 ? -6.625 12.876 31.981 1.00 89.50 537 GLU A C 1
ATOM 4009 O O . GLU A 1 537 ? -6.381 12.991 33.184 1.00 89.50 537 GLU A O 1
ATOM 4014 N N . ASN A 1 538 ? -7.397 11.889 31.512 1.00 89.00 538 ASN A N 1
ATOM 4015 C CA . ASN A 1 538 ? -8.002 10.893 32.392 1.00 89.00 538 ASN A CA 1
ATOM 4016 C C . ASN A 1 538 ? -8.180 9.523 31.708 1.00 89.00 538 ASN A C 1
ATOM 4018 O O . ASN A 1 538 ? -9.290 9.182 31.271 1.00 89.00 538 ASN A O 1
ATOM 4022 N N . PRO A 1 539 ? -7.121 8.688 31.686 1.00 86.81 539 PRO A N 1
ATOM 4023 C CA . PRO A 1 539 ? -7.156 7.374 31.048 1.00 86.81 539 PRO A CA 1
ATOM 4024 C C . PRO A 1 539 ? -8.265 6.459 31.586 1.00 86.81 539 PRO A C 1
ATOM 4026 O O . PRO A 1 539 ? -8.856 5.686 30.837 1.00 86.81 539 PRO A O 1
ATOM 4029 N N . ALA A 1 540 ? -8.604 6.560 32.876 1.00 89.12 540 ALA A N 1
ATOM 4030 C CA . ALA A 1 540 ? -9.572 5.668 33.518 1.00 89.12 540 ALA A CA 1
ATOM 4031 C C . ALA A 1 540 ? -10.984 5.754 32.906 1.00 89.12 540 ALA A C 1
ATOM 4033 O O . ALA A 1 540 ? -11.753 4.798 32.996 1.00 89.12 540 ALA A O 1
ATOM 4034 N N . THR A 1 541 ? -11.321 6.867 32.246 1.00 92.62 541 THR A N 1
ATOM 4035 C CA . THR A 1 541 ? -12.628 7.068 31.595 1.00 92.62 541 THR A CA 1
ATOM 4036 C C . THR A 1 541 ? -12.857 6.164 30.381 1.00 92.62 541 THR A C 1
ATOM 4038 O O . THR A 1 541 ? -14.008 5.919 30.016 1.00 92.62 541 THR A O 1
ATOM 4041 N N . PHE A 1 542 ? -11.784 5.633 29.789 1.00 94.88 542 PHE A N 1
ATOM 4042 C CA . PHE A 1 542 ? -11.808 4.781 28.598 1.00 94.88 542 PHE A CA 1
ATOM 4043 C C . PHE A 1 542 ? -12.093 3.307 28.922 1.00 94.88 542 PHE A C 1
ATOM 4045 O O . PHE A 1 542 ? -12.490 2.540 28.043 1.00 94.88 542 PHE A O 1
ATOM 4052 N N . LYS A 1 543 ? -11.921 2.895 30.183 1.00 94.50 543 LYS A N 1
ATOM 4053 C CA . LYS A 1 543 ? -12.130 1.511 30.617 1.00 94.50 543 LYS A CA 1
ATOM 4054 C C . LYS A 1 543 ? -13.582 1.069 30.393 1.00 94.50 543 LYS A C 1
ATOM 4056 O O . LYS A 1 543 ? -14.525 1.728 30.827 1.00 94.50 543 LYS A O 1
ATOM 4061 N N . GLY A 1 544 ? -13.757 -0.069 29.725 1.00 94.88 544 GLY A N 1
ATOM 4062 C CA . GLY A 1 544 ? -15.050 -0.658 29.373 1.00 94.88 544 GLY A CA 1
ATOM 4063 C C . GLY A 1 544 ? -15.815 0.086 28.274 1.00 94.88 544 GLY A C 1
ATOM 4064 O O . GLY A 1 544 ? -16.995 -0.193 28.072 1.00 94.88 544 GLY A O 1
ATOM 4065 N N . LYS A 1 545 ? -15.194 1.061 27.596 1.00 97.19 545 LYS A N 1
ATOM 4066 C CA . LYS A 1 545 ? -15.847 1.880 26.564 1.00 97.19 545 LYS A CA 1
ATOM 4067 C C . LYS A 1 545 ? -15.582 1.361 25.156 1.00 97.19 545 LYS A C 1
ATOM 4069 O O . LYS A 1 545 ? -14.573 0.706 24.888 1.00 97.19 545 LYS A O 1
ATOM 4074 N N . VAL A 1 546 ? -16.479 1.732 24.248 1.00 97.81 546 VAL A N 1
ATOM 4075 C CA . VAL A 1 546 ? -16.235 1.684 22.805 1.00 97.81 546 VAL A CA 1
ATOM 4076 C C . VAL A 1 546 ? -15.845 3.088 22.357 1.00 97.81 546 VAL A C 1
ATOM 4078 O O . VAL A 1 546 ? -16.676 3.991 22.305 1.00 97.81 546 VAL A O 1
ATOM 4081 N N . VAL A 1 547 ? -14.562 3.294 22.090 1.00 97.62 547 VAL A N 1
ATOM 4082 C CA . VAL A 1 547 ? -14.014 4.581 21.663 1.00 97.62 547 VAL A CA 1
ATOM 4083 C C . VAL A 1 547 ? -14.292 4.765 20.178 1.00 97.62 547 VAL A C 1
ATOM 4085 O O . VAL A 1 547 ? -13.848 3.959 19.364 1.00 97.62 547 VAL A O 1
ATOM 4088 N N . VAL A 1 548 ? -15.003 5.829 19.818 1.00 98.50 548 VAL A N 1
ATOM 4089 C CA . VAL A 1 548 ? -15.365 6.149 18.435 1.00 98.50 548 VAL A CA 1
ATOM 4090 C C . VAL A 1 548 ? -14.628 7.414 18.016 1.00 98.50 548 VAL A C 1
ATOM 4092 O O . VAL A 1 548 ? -14.915 8.489 18.533 1.00 98.50 548 VAL A O 1
ATOM 4095 N N . ILE A 1 549 ? -13.693 7.297 17.075 1.00 98.00 549 ILE A N 1
ATOM 4096 C CA . ILE A 1 549 ? -12.993 8.434 16.463 1.00 98.00 549 ILE A CA 1
ATOM 4097 C C . ILE A 1 549 ? -13.556 8.610 15.056 1.00 98.00 549 ILE A C 1
ATOM 4099 O O . ILE A 1 549 ? -13.331 7.757 14.197 1.00 98.00 549 ILE A O 1
ATOM 4103 N N . ARG A 1 550 ? -14.314 9.679 14.816 1.00 97.62 550 ARG A N 1
ATOM 4104 C CA . ARG A 1 550 ? -15.033 9.883 13.550 1.00 97.62 550 ARG A CA 1
ATOM 4105 C C . ARG A 1 550 ? -14.625 11.162 12.837 1.00 97.62 550 ARG A C 1
ATOM 4107 O O . ARG A 1 550 ? -14.000 12.039 13.427 1.00 97.62 550 ARG A O 1
ATOM 4114 N N . GLY A 1 551 ? -15.023 11.281 11.570 1.00 97.00 551 GLY A N 1
ATOM 4115 C CA . GLY A 1 551 ? -14.605 12.404 10.735 1.00 97.00 551 GLY A CA 1
ATOM 4116 C C . GLY A 1 551 ? -13.145 12.274 10.303 1.00 97.00 551 GLY A C 1
ATOM 4117 O O . GLY A 1 551 ? -12.497 13.287 10.035 1.00 97.00 551 GLY A O 1
ATOM 4118 N N . GLU A 1 552 ? -12.652 11.035 10.241 1.00 98.00 552 GLU A N 1
ATOM 4119 C CA . GLU A 1 552 ? -11.311 10.654 9.794 1.00 98.00 552 GLU A CA 1
ATOM 4120 C C . GLU A 1 552 ? -11.366 9.754 8.548 1.00 98.00 552 GLU A C 1
ATOM 4122 O O . GLU A 1 552 ? -10.361 9.174 8.146 1.00 98.00 552 GLU A O 1
ATOM 4127 N N . GLY A 1 553 ? -12.531 9.645 7.902 1.00 98.38 553 GLY A N 1
ATOM 4128 C CA . GLY A 1 553 ? -12.703 8.930 6.640 1.00 98.38 553 GLY A CA 1
ATOM 4129 C C . GLY A 1 553 ? -12.071 9.628 5.422 1.00 98.38 553 GLY A C 1
ATOM 4130 O O . GLY A 1 553 ? -11.382 10.654 5.550 1.00 98.38 553 GLY A O 1
ATOM 4131 N N . PRO A 1 554 ? -12.266 9.072 4.210 1.00 98.62 554 PRO A N 1
ATOM 4132 C CA . PRO A 1 554 ? -11.717 9.616 2.968 1.00 98.62 554 PRO A CA 1
ATOM 4133 C C . PRO A 1 554 ? -12.005 11.102 2.741 1.00 98.62 554 PRO A C 1
ATOM 4135 O O . PRO A 1 554 ? -11.093 11.843 2.363 1.00 98.62 554 PRO A O 1
ATOM 4138 N N . LYS A 1 555 ? -13.228 11.562 3.011 1.00 98.62 555 LYS A N 1
ATOM 4139 C CA . LYS A 1 555 ? -13.619 12.967 2.859 1.00 98.62 555 LYS A CA 1
ATOM 4140 C C . LYS A 1 555 ? -13.556 13.739 4.176 1.00 98.62 555 LYS A C 1
ATOM 4142 O O . LYS A 1 555 ? -13.217 14.922 4.159 1.00 98.62 555 LYS A O 1
ATOM 4147 N N . GLY A 1 556 ? -13.853 13.088 5.301 1.00 97.56 556 GLY A N 1
ATOM 4148 C CA . GLY A 1 556 ? -13.915 13.719 6.622 1.00 97.56 556 GLY A CA 1
ATOM 4149 C C . GLY A 1 556 ? -12.554 14.110 7.192 1.00 97.56 556 GLY A C 1
ATOM 4150 O O . GLY A 1 556 ? -12.411 15.204 7.747 1.00 97.56 556 GLY A O 1
ATOM 4151 N N . GLY A 1 557 ? -11.543 13.249 7.021 1.00 96.81 557 GLY A N 1
ATOM 4152 C CA . GLY A 1 557 ? -10.181 13.469 7.523 1.00 96.81 557 GLY A CA 1
ATOM 4153 C C . GLY A 1 557 ? -9.591 14.807 7.067 1.00 96.81 557 GLY A C 1
ATOM 4154 O O . GLY A 1 557 ? -9.283 15.649 7.927 1.00 96.81 557 GLY A O 1
ATOM 4155 N N . PRO A 1 558 ? -9.517 15.082 5.745 1.00 97.19 558 PRO A N 1
ATOM 4156 C CA . PRO A 1 558 ? -9.675 14.177 4.588 1.00 97.19 558 PRO A CA 1
ATOM 4157 C C . PRO A 1 558 ? -8.458 13.260 4.379 1.00 97.19 558 PRO A C 1
ATOM 4159 O O . PRO A 1 558 ? -7.435 13.402 5.043 1.00 97.19 558 PRO A O 1
ATOM 4162 N N . GLY A 1 559 ? -8.544 12.343 3.415 1.00 97.94 559 GLY A N 1
ATOM 4163 C CA . GLY A 1 559 ? -7.439 11.462 3.026 1.00 97.94 559 GLY A CA 1
ATOM 4164 C C . GLY A 1 559 ? -7.339 10.173 3.834 1.00 97.94 559 GLY A C 1
ATOM 4165 O O . GLY A 1 559 ? -6.355 9.452 3.688 1.00 97.94 559 GLY A O 1
ATOM 4166 N N . MET A 1 560 ? -8.348 9.872 4.658 1.00 98.31 560 MET A N 1
ATOM 4167 C CA . MET A 1 560 ? -8.422 8.658 5.470 1.00 98.31 560 MET A CA 1
ATOM 4168 C C . MET A 1 560 ? -7.114 8.399 6.253 1.00 98.31 560 MET A C 1
ATOM 4170 O O . MET A 1 560 ? -6.426 7.404 5.982 1.00 98.31 560 MET A O 1
ATOM 4174 N N . PRO A 1 561 ? -6.677 9.326 7.132 1.00 96.75 561 PRO A N 1
ATOM 4175 C CA . PRO A 1 561 ? -5.403 9.211 7.834 1.00 96.75 561 PRO A CA 1
ATOM 4176 C C . PRO A 1 561 ? -5.278 7.895 8.613 1.00 96.75 561 PRO A C 1
ATOM 4178 O O . PRO A 1 561 ? -6.257 7.345 9.118 1.00 96.75 561 PRO A O 1
ATOM 4181 N N . GLU A 1 562 ? -4.050 7.376 8.681 1.00 92.19 562 GLU A N 1
ATOM 4182 C CA . GLU A 1 562 ? -3.723 6.237 9.536 1.00 92.19 562 GLU A CA 1
ATOM 4183 C C . GLU A 1 562 ? -3.352 6.727 10.931 1.00 92.19 562 GLU A C 1
ATOM 4185 O O . GLU A 1 562 ? -2.416 7.504 11.093 1.00 92.19 562 GLU A O 1
ATOM 4190 N N . MET A 1 563 ? -4.078 6.257 11.935 1.00 89.94 563 MET A N 1
ATOM 4191 C CA . MET A 1 563 ? -3.904 6.659 13.322 1.00 89.94 563 MET A CA 1
ATOM 4192 C C . MET A 1 563 ? -3.192 5.550 14.093 1.00 89.94 563 MET A C 1
ATOM 4194 O O . MET A 1 563 ? -3.762 4.491 14.363 1.00 89.94 563 MET A O 1
ATOM 4198 N N . LEU A 1 564 ? -1.929 5.780 14.454 1.00 83.62 564 LEU A N 1
ATOM 4199 C CA . LEU A 1 564 ? -1.183 4.919 15.382 1.00 83.62 564 LEU A CA 1
ATOM 4200 C C . LEU A 1 564 ? -1.194 5.479 16.810 1.00 83.62 564 LEU A C 1
ATOM 4202 O O . LEU A 1 564 ? -1.155 4.714 17.776 1.00 83.62 564 LEU A O 1
ATOM 4206 N N . THR A 1 565 ? -1.264 6.802 16.960 1.00 82.31 565 THR A N 1
ATOM 4207 C CA . THR A 1 565 ? -1.230 7.482 18.261 1.00 82.31 565 THR A CA 1
ATOM 4208 C C . THR A 1 565 ? -2.317 6.976 19.216 1.00 82.31 565 THR A C 1
ATOM 4210 O O . THR A 1 565 ? -1.963 6.629 20.343 1.00 82.31 565 THR A O 1
ATOM 4213 N N . PRO A 1 566 ? -3.599 6.824 18.805 1.00 87.25 566 PRO A N 1
ATOM 4214 C CA . PRO A 1 566 ? -4.667 6.372 19.698 1.00 87.25 566 PRO A CA 1
ATOM 4215 C C . PRO A 1 566 ? -4.420 4.960 20.206 1.00 87.25 566 PRO A C 1
ATOM 4217 O O . PRO A 1 566 ? -4.547 4.679 21.396 1.00 87.25 566 PRO A O 1
ATOM 4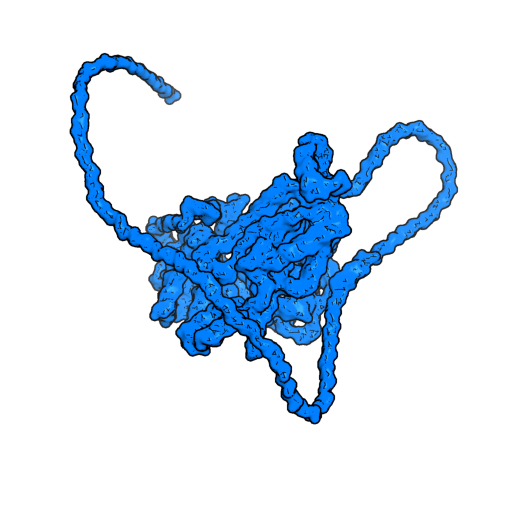220 N N . THR A 1 567 ? -4.000 4.073 19.302 1.00 84.62 567 THR A N 1
ATOM 4221 C CA . THR A 1 567 ? -3.686 2.688 19.639 1.00 84.62 567 THR A CA 1
ATOM 4222 C C . THR A 1 567 ? -2.498 2.591 20.591 1.00 84.62 567 THR A C 1
ATOM 4224 O O . THR A 1 567 ? -2.570 1.865 21.579 1.00 84.62 567 THR A O 1
ATOM 4227 N N . SER A 1 568 ? -1.428 3.354 20.353 1.00 80.00 568 SER A N 1
ATOM 4228 C CA . SER A 1 568 ? -0.252 3.372 21.229 1.00 80.00 568 SER A CA 1
ATOM 4229 C C . SER A 1 568 ? -0.563 3.985 22.595 1.00 80.00 568 SER A C 1
ATOM 4231 O O . SER A 1 568 ? -0.090 3.468 23.603 1.00 80.00 568 SER A O 1
ATOM 4233 N N . ALA A 1 569 ? -1.390 5.034 22.654 1.00 81.12 569 ALA A N 1
ATOM 4234 C CA . ALA A 1 569 ? -1.814 5.660 23.906 1.00 81.12 569 ALA A CA 1
ATOM 4235 C C . ALA A 1 569 ? -2.657 4.705 24.767 1.00 81.12 569 ALA A C 1
ATOM 4237 O O . ALA A 1 569 ? -2.393 4.554 25.957 1.00 81.12 569 ALA A O 1
ATOM 4238 N N . ILE A 1 570 ? -3.613 3.991 24.162 1.00 84.44 570 ILE A N 1
ATOM 4239 C CA . ILE A 1 570 ? -4.418 2.969 24.852 1.00 84.44 570 ILE A CA 1
ATOM 4240 C C . ILE A 1 570 ? -3.546 1.833 25.389 1.00 84.44 570 ILE A C 1
ATOM 4242 O O . ILE A 1 570 ? -3.731 1.391 26.525 1.00 84.44 570 ILE A O 1
ATOM 4246 N N . MET A 1 571 ? -2.578 1.370 24.594 1.00 80.44 571 MET A N 1
ATOM 4247 C CA . MET A 1 571 ? -1.653 0.316 25.015 1.00 80.44 571 MET A CA 1
ATOM 4248 C C . MET A 1 571 ? -0.737 0.796 26.147 1.00 80.44 571 MET A C 1
ATOM 4250 O O . MET A 1 571 ? -0.601 0.094 27.146 1.00 80.44 571 MET A O 1
ATOM 4254 N N . GLY A 1 572 ? -0.178 2.005 26.037 1.00 76.00 572 GLY A N 1
ATOM 4255 C CA . GLY A 1 572 ? 0.653 2.624 27.075 1.00 76.00 572 GLY A CA 1
ATOM 4256 C C . GLY A 1 572 ? -0.097 2.885 28.385 1.00 76.00 572 GLY A C 1
ATOM 4257 O O . GLY A 1 572 ? 0.488 2.768 29.457 1.00 76.00 572 GLY A O 1
ATOM 4258 N N . ALA A 1 573 ? -1.405 3.153 28.316 1.00 78.88 573 ALA A N 1
ATOM 4259 C CA . ALA A 1 573 ? -2.283 3.288 29.480 1.00 78.88 573 ALA A CA 1
ATOM 4260 C C . ALA A 1 573 ? -2.734 1.941 30.087 1.00 78.88 573 ALA A C 1
ATOM 4262 O O . ALA A 1 573 ? -3.457 1.931 31.082 1.00 78.88 573 ALA A O 1
ATOM 4263 N N . GLY A 1 574 ? -2.351 0.801 29.498 1.00 81.69 574 GLY A N 1
ATOM 4264 C CA . GLY A 1 574 ? -2.740 -0.532 29.975 1.00 81.69 574 GLY A CA 1
ATOM 4265 C C . GLY A 1 574 ? -4.184 -0.936 29.649 1.00 81.69 574 GLY A C 1
ATOM 4266 O O . GLY A 1 574 ? -4.688 -1.901 30.217 1.00 81.69 574 GLY A O 1
ATOM 4267 N N . LEU A 1 575 ? -4.850 -0.237 28.725 1.00 84.94 575 LEU A N 1
ATOM 4268 C CA . LEU A 1 575 ? -6.276 -0.409 28.414 1.00 84.94 575 LEU A CA 1
ATOM 4269 C C . LEU A 1 575 ? -6.547 -1.280 27.179 1.00 84.94 575 LEU A C 1
ATOM 4271 O O . LEU A 1 575 ? -7.700 -1.476 26.810 1.00 84.94 575 LEU A O 1
ATOM 4275 N N . GLY A 1 576 ? -5.514 -1.842 26.543 1.00 80.88 576 GLY A N 1
ATOM 4276 C CA . GLY A 1 576 ? -5.639 -2.547 25.256 1.00 80.88 576 GLY A CA 1
ATOM 4277 C C . GLY A 1 576 ? -6.629 -3.722 25.220 1.00 80.88 576 GLY A C 1
ATOM 4278 O O . GLY A 1 576 ? -7.142 -4.057 24.158 1.00 80.88 576 GLY A O 1
ATOM 4279 N N . LYS A 1 577 ? -6.930 -4.343 26.369 1.00 83.62 577 LYS A N 1
ATOM 4280 C CA . LYS A 1 577 ? -7.949 -5.408 26.492 1.00 83.62 577 LYS A CA 1
ATOM 4281 C C . LYS A 1 577 ? -9.254 -4.942 27.139 1.00 83.62 577 LYS A C 1
ATOM 4283 O O . LYS A 1 577 ? -10.169 -5.739 27.307 1.00 83.62 577 LYS A O 1
ATOM 4288 N N . GLU A 1 578 ? -9.319 -3.683 27.551 1.00 88.12 578 GLU A N 1
ATOM 4289 C CA . GLU A 1 578 ? -10.417 -3.136 28.346 1.00 88.12 578 GLU A CA 1
ATOM 4290 C C . GLU A 1 578 ? -11.267 -2.124 27.566 1.00 88.12 578 GLU A C 1
ATOM 4292 O O . GLU A 1 578 ? -12.282 -1.675 28.086 1.00 88.12 578 GLU A O 1
ATOM 4297 N N . CYS A 1 579 ? -10.902 -1.778 26.330 1.00 90.94 579 CYS A N 1
ATOM 4298 C CA . CYS A 1 579 ? -11.699 -0.931 25.443 1.00 90.94 579 CYS A CA 1
ATOM 4299 C C . CYS A 1 579 ? -11.655 -1.421 23.989 1.00 90.94 579 CYS A C 1
ATOM 4301 O O . CYS A 1 579 ? -10.718 -2.111 23.582 1.00 90.94 579 CYS A O 1
ATOM 4303 N N . ALA A 1 580 ? -12.643 -1.007 23.197 1.00 93.94 580 ALA A N 1
ATOM 4304 C CA . ALA A 1 580 ? -12.643 -1.163 21.743 1.00 93.94 580 ALA A CA 1
ATOM 4305 C C . ALA A 1 580 ? -12.407 0.185 21.047 1.00 93.94 580 ALA A C 1
ATOM 4307 O O . ALA A 1 580 ? -12.726 1.234 21.606 1.00 93.94 580 ALA A O 1
ATOM 4308 N N . LEU A 1 581 ? -11.876 0.152 19.825 1.00 95.44 581 LEU A N 1
ATOM 4309 C CA . LEU A 1 581 ? -11.607 1.318 18.985 1.00 95.44 581 LEU A CA 1
ATOM 4310 C C . LEU A 1 581 ? -12.321 1.187 17.641 1.00 95.44 581 LEU A C 1
ATOM 4312 O O . LEU A 1 581 ? -12.095 0.222 16.912 1.00 95.44 581 LEU A O 1
ATOM 4316 N N . LEU A 1 582 ? -13.129 2.188 17.302 1.00 97.62 582 LEU A N 1
ATOM 4317 C CA . LEU A 1 582 ? -13.878 2.290 16.055 1.00 97.62 582 LEU A CA 1
ATOM 4318 C C . LEU A 1 582 ? -13.527 3.588 15.327 1.00 97.62 582 LEU A C 1
ATOM 4320 O O . LEU A 1 582 ? -13.432 4.647 15.951 1.00 97.62 582 LEU A O 1
ATOM 4324 N N . THR A 1 583 ? -13.380 3.522 14.005 1.00 98.31 583 THR A N 1
ATOM 4325 C CA . THR A 1 583 ? -13.206 4.714 13.170 1.00 98.31 583 THR A CA 1
ATOM 4326 C C . THR A 1 583 ? -13.681 4.520 11.729 1.00 98.31 583 THR A C 1
ATOM 4328 O O . THR A 1 583 ? -13.642 3.416 11.183 1.00 98.31 583 THR A O 1
ATOM 4331 N N . ASP A 1 584 ? -14.090 5.619 11.092 1.00 98.44 584 ASP A N 1
ATOM 4332 C CA . ASP A 1 584 ? -14.247 5.721 9.637 1.00 98.44 584 ASP A CA 1
ATOM 4333 C C . ASP A 1 584 ? -12.904 5.928 8.902 1.00 98.44 584 ASP A C 1
ATOM 4335 O O . ASP A 1 584 ? -12.826 5.741 7.687 1.00 98.44 584 ASP A O 1
ATOM 4339 N N . GLY A 1 585 ? -11.831 6.251 9.633 1.00 97.44 585 GLY A N 1
ATOM 4340 C CA . GLY A 1 585 ? -10.451 6.294 9.149 1.00 97.44 585 GLY A CA 1
ATOM 4341 C C . GLY A 1 585 ? -9.744 4.936 9.171 1.00 97.44 585 GLY A C 1
ATOM 4342 O O . GLY A 1 585 ? -10.348 3.883 8.942 1.00 97.44 585 GLY A O 1
ATOM 4343 N N . ARG A 1 586 ? -8.431 4.943 9.438 1.00 95.88 586 ARG A N 1
ATOM 4344 C CA . ARG A 1 586 ? -7.597 3.729 9.513 1.00 95.88 586 ARG A CA 1
ATOM 4345 C C . ARG A 1 586 ? -6.827 3.700 10.825 1.00 95.88 586 ARG A C 1
ATOM 4347 O O . ARG A 1 586 ? -6.342 4.731 11.276 1.00 95.88 586 ARG A O 1
ATOM 4354 N N . PHE A 1 587 ? -6.650 2.515 11.398 1.00 90.31 587 PHE A N 1
ATOM 4355 C CA . PHE A 1 587 ? -5.726 2.304 12.512 1.00 90.31 587 PHE A CA 1
ATOM 4356 C C . PHE A 1 587 ? -4.469 1.598 12.026 1.00 90.31 587 PHE A C 1
ATOM 4358 O O . PHE A 1 587 ? -4.541 0.704 11.180 1.00 90.31 587 PHE A O 1
ATOM 4365 N N . SER A 1 588 ? -3.319 1.973 12.583 1.00 76.44 588 SER A N 1
ATOM 4366 C CA . SER A 1 588 ? -2.074 1.287 12.257 1.00 76.44 588 SER A CA 1
ATOM 4367 C C . SER A 1 588 ? -1.979 -0.066 12.964 1.00 76.44 588 SER A C 1
ATOM 4369 O O . SER A 1 588 ? -2.414 -0.235 14.105 1.00 76.44 588 SER A O 1
ATOM 4371 N N . GLY A 1 589 ? -1.386 -1.052 12.285 1.00 61.06 589 GLY A N 1
ATOM 4372 C CA . GLY A 1 589 ? -1.431 -2.469 12.668 1.00 61.06 589 GLY A CA 1
ATOM 4373 C C . GLY A 1 589 ? -0.728 -2.855 13.979 1.00 61.06 589 GLY A C 1
ATOM 4374 O O . GLY A 1 589 ? -0.712 -4.043 14.301 1.00 61.06 589 GLY A O 1
ATOM 4375 N N . GLY A 1 590 ? -0.151 -1.897 14.713 1.00 56.38 590 GLY A N 1
ATOM 4376 C CA . GLY A 1 590 ? 0.608 -2.090 15.957 1.00 56.38 590 GLY A CA 1
ATOM 4377 C C . GLY A 1 590 ? -0.222 -2.344 17.224 1.00 56.38 590 GLY A C 1
ATOM 4378 O O . GLY A 1 590 ? 0.351 -2.424 18.307 1.00 56.38 590 GLY A O 1
ATOM 4379 N N . SER A 1 591 ? -1.548 -2.455 17.122 1.00 58.72 591 SER A N 1
ATOM 4380 C CA . SER A 1 591 ? -2.445 -2.681 18.262 1.00 58.72 591 SER A CA 1
ATOM 4381 C C . SER A 1 591 ? -2.827 -4.149 18.461 1.00 58.72 591 SER A C 1
ATOM 4383 O O . SER A 1 591 ? -2.883 -4.951 17.528 1.00 58.72 591 SER A O 1
ATOM 4385 N N . HIS A 1 592 ? -3.137 -4.485 19.712 1.00 66.62 592 HIS A N 1
ATOM 4386 C CA . HIS A 1 592 ? -3.858 -5.693 20.100 1.00 66.62 592 HIS A CA 1
ATOM 4387 C C . HIS A 1 592 ? -5.189 -5.247 20.721 1.00 66.62 592 HIS A C 1
ATOM 4389 O O . HIS A 1 592 ? -5.186 -4.278 21.475 1.00 66.62 592 HIS A O 1
ATOM 4395 N N . GLY A 1 593 ? -6.302 -5.915 20.405 1.00 77.88 593 GLY A N 1
ATOM 4396 C CA . GLY A 1 593 ? -7.642 -5.517 20.861 1.00 77.88 593 GLY A CA 1
ATOM 4397 C C . GLY A 1 593 ? -8.679 -5.490 19.734 1.00 77.88 593 GLY A C 1
ATOM 4398 O O . GLY A 1 593 ? -8.371 -5.819 18.589 1.00 77.88 593 GLY A O 1
ATOM 4399 N N . PHE A 1 594 ? -9.907 -5.072 20.055 1.00 88.00 594 PHE A N 1
ATOM 4400 C CA . PHE A 1 594 ? -10.954 -4.814 19.061 1.00 88.00 594 PHE A CA 1
ATOM 4401 C C . PHE A 1 594 ? -10.701 -3.471 18.382 1.00 88.00 594 PHE A C 1
ATOM 4403 O O . PHE A 1 594 ? -11.116 -2.425 18.879 1.00 88.00 594 PHE A O 1
ATOM 4410 N N . VAL A 1 595 ? -9.992 -3.507 17.256 1.00 92.12 595 VAL A N 1
ATOM 4411 C CA . VAL A 1 595 ? -9.638 -2.321 16.474 1.00 92.12 595 VAL A CA 1
ATOM 4412 C C . VAL A 1 595 ? -10.270 -2.435 15.095 1.00 92.12 595 VAL A C 1
ATOM 4414 O O . VAL A 1 595 ? -9.874 -3.279 14.287 1.00 92.12 595 VAL A O 1
ATOM 4417 N N . VAL A 1 596 ? -11.273 -1.594 14.850 1.00 95.44 596 VAL A N 1
ATOM 4418 C CA . VAL A 1 596 ? -12.062 -1.571 13.618 1.00 95.44 596 VAL A CA 1
ATOM 4419 C C . VAL A 1 596 ? -11.866 -0.232 12.921 1.00 95.44 596 VAL A C 1
ATOM 4421 O O . VAL A 1 596 ? -12.132 0.826 13.491 1.00 95.44 596 VAL A O 1
ATOM 4424 N N . GLY A 1 597 ? -11.412 -0.284 11.674 1.00 96.94 597 GLY A N 1
ATOM 4425 C CA . GLY A 1 597 ? -11.359 0.868 10.784 1.00 96.94 597 GLY A CA 1
ATOM 4426 C C . GLY A 1 597 ? -12.281 0.693 9.585 1.00 96.94 597 GLY A C 1
ATOM 4427 O O . GLY A 1 597 ? -12.989 -0.307 9.450 1.00 96.94 597 GLY A O 1
ATOM 4428 N N . HIS A 1 598 ? -12.213 1.652 8.668 1.00 98.19 598 HIS A N 1
ATOM 4429 C CA . HIS A 1 598 ? -12.899 1.604 7.377 1.00 98.19 598 HIS A CA 1
ATOM 4430 C C . HIS A 1 598 ? -14.428 1.529 7.501 1.00 98.19 598 HIS A C 1
ATOM 4432 O O . HIS A 1 598 ? -15.078 1.021 6.589 1.00 98.19 598 HIS A O 1
ATOM 4438 N N . ILE A 1 599 ? -15.009 1.997 8.611 1.00 98.75 599 ILE A N 1
ATOM 4439 C CA . ILE A 1 599 ? -16.463 1.985 8.796 1.00 98.75 599 ILE A CA 1
ATOM 4440 C C . ILE A 1 599 ? -17.119 2.806 7.683 1.00 98.75 599 ILE A C 1
ATOM 4442 O O . ILE A 1 599 ? -16.847 4.000 7.543 1.00 98.75 599 ILE A O 1
ATOM 4446 N N . CYS A 1 600 ? -17.965 2.144 6.891 1.00 98.62 600 CYS A N 1
ATOM 4447 C CA . CYS A 1 600 ? -18.666 2.741 5.762 1.00 98.62 600 CYS A CA 1
ATOM 4448 C C . CYS A 1 600 ? -20.196 2.691 5.940 1.00 98.62 600 CYS A C 1
ATOM 4450 O O . CYS A 1 600 ? -20.731 1.659 6.366 1.00 98.62 600 CYS A O 1
ATOM 4452 N N . PRO A 1 601 ? -20.923 3.754 5.539 1.00 98.44 601 PRO A N 1
ATOM 4453 C CA . PRO A 1 601 ? -20.412 5.051 5.075 1.00 98.44 601 PRO A CA 1
ATOM 4454 C C . PRO A 1 601 ? -19.676 5.839 6.172 1.00 98.44 601 PRO A C 1
ATOM 4456 O O . PRO A 1 601 ? -19.966 5.681 7.358 1.00 98.44 601 PRO A O 1
ATOM 4459 N N . GLU A 1 602 ? -18.738 6.704 5.777 1.00 98.69 602 GLU A N 1
ATOM 4460 C CA . GLU A 1 602 ? -18.007 7.566 6.719 1.00 98.69 602 GLU A CA 1
ATOM 4461 C C . GLU A 1 602 ? -18.915 8.637 7.356 1.00 98.69 602 GLU A C 1
ATOM 4463 O O . GLU A 1 602 ? -19.978 8.975 6.822 1.00 98.69 602 GLU A O 1
ATOM 4468 N N . ALA A 1 603 ? -18.489 9.234 8.476 1.00 98.44 603 ALA A N 1
ATOM 4469 C CA . ALA A 1 603 ? -19.280 10.248 9.177 1.00 98.44 603 ALA A CA 1
ATOM 4470 C C . ALA A 1 603 ? -19.560 11.488 8.315 1.00 98.44 603 ALA A C 1
ATOM 4472 O O . ALA A 1 603 ? -20.641 12.064 8.409 1.00 98.44 603 ALA A O 1
ATOM 4473 N N . GLN A 1 604 ? -18.610 11.890 7.463 1.00 98.25 604 GLN A N 1
ATOM 4474 C CA . GLN A 1 604 ? -18.734 13.061 6.585 1.00 98.25 604 GLN A CA 1
ATOM 4475 C C . GLN A 1 604 ? -19.868 12.926 5.557 1.00 98.25 604 GLN A C 1
ATOM 4477 O O . GLN A 1 604 ? -20.439 13.937 5.151 1.00 98.25 604 GLN A O 1
ATOM 4482 N N . GLU A 1 605 ? -20.214 11.694 5.179 1.00 97.81 605 GLU A N 1
ATOM 4483 C CA . GLU A 1 605 ? -21.293 11.371 4.237 1.00 97.81 605 GLU A CA 1
ATOM 4484 C C . GLU A 1 605 ? -22.617 11.055 4.959 1.00 97.81 605 GLU A C 1
ATOM 4486 O O . GLU A 1 605 ? -23.582 10.609 4.344 1.00 97.81 605 GLU A O 1
ATOM 4491 N N . GLY A 1 606 ? -22.677 11.274 6.277 1.00 97.06 606 GLY A N 1
ATOM 4492 C CA . GLY A 1 606 ? -23.860 10.996 7.087 1.00 97.06 606 GLY A CA 1
ATOM 4493 C C . GLY A 1 606 ? -24.035 9.514 7.409 1.00 97.06 606 GLY A C 1
ATOM 4494 O O . GLY A 1 606 ? -25.150 9.077 7.698 1.00 97.06 606 GLY A O 1
ATOM 4495 N N . GLY A 1 607 ? -22.964 8.717 7.361 1.00 97.81 607 GLY A N 1
ATOM 4496 C CA . GLY A 1 607 ? -23.001 7.327 7.808 1.00 97.81 607 GLY A CA 1
ATOM 4497 C C . GLY A 1 607 ? -23.419 7.192 9.281 1.00 97.81 607 GLY A C 1
ATOM 4498 O O . GLY A 1 607 ? -23.268 8.147 10.049 1.00 97.81 607 GLY A O 1
ATOM 4499 N N . PRO A 1 608 ? -23.929 6.023 9.716 1.00 98.31 608 PRO A N 1
ATOM 4500 C CA . PRO A 1 608 ? -24.404 5.816 11.090 1.00 98.31 608 PRO A CA 1
ATOM 4501 C C . PRO A 1 608 ? -23.389 6.187 12.184 1.00 98.31 608 PRO A C 1
ATOM 4503 O O . PRO A 1 608 ? -23.776 6.732 13.217 1.00 98.31 608 PRO A O 1
ATOM 4506 N N . ILE A 1 609 ? -22.087 6.005 11.939 1.00 98.50 609 ILE A N 1
ATOM 4507 C CA . ILE A 1 609 ? -21.010 6.449 12.844 1.00 98.50 609 ILE A CA 1
ATOM 4508 C C . ILE A 1 609 ? -21.052 7.966 13.147 1.00 98.50 609 ILE A C 1
ATOM 4510 O O . ILE A 1 609 ? -20.732 8.402 14.257 1.00 98.50 609 ILE A O 1
ATOM 4514 N N . GLY A 1 610 ? -21.532 8.782 12.202 1.00 97.81 610 GLY A N 1
ATOM 4515 C CA . GLY A 1 610 ? -21.773 10.222 12.360 1.00 97.81 610 GLY A CA 1
ATOM 4516 C C . GLY A 1 610 ? -22.959 10.580 13.264 1.00 97.81 610 GLY A C 1
ATOM 4517 O O . GLY A 1 610 ? -23.120 11.744 13.625 1.00 97.81 610 GLY A O 1
ATOM 4518 N N . LEU A 1 611 ? -23.776 9.597 13.653 1.00 98.12 611 LEU A N 1
ATOM 4519 C CA . LEU A 1 611 ? -24.993 9.779 14.453 1.00 98.12 611 LEU A CA 1
ATOM 4520 C C . LEU A 1 611 ? -24.853 9.264 15.893 1.00 98.12 611 LEU A C 1
ATOM 4522 O O . LEU A 1 611 ? -25.719 9.539 16.728 1.00 98.12 611 LEU A O 1
ATOM 4526 N N . VAL A 1 612 ? -23.776 8.533 16.192 1.00 98.06 612 VAL A N 1
ATOM 4527 C CA . VAL A 1 612 ? -23.473 8.024 17.538 1.00 98.06 612 VAL A CA 1
ATOM 4528 C C . VAL A 1 612 ? -23.263 9.185 18.510 1.00 98.06 612 VAL A C 1
ATOM 4530 O O . VAL A 1 612 ? -22.668 10.209 18.159 1.00 98.06 612 VAL A O 1
ATOM 4533 N N . GLN A 1 613 ? -23.750 9.016 19.734 1.00 98.19 613 GLN A N 1
ATOM 4534 C CA . GLN A 1 613 ? -23.605 9.935 20.856 1.00 98.19 613 GLN A CA 1
ATOM 4535 C C . GLN A 1 613 ? -22.960 9.217 22.047 1.00 98.19 613 GLN A C 1
ATOM 4537 O O . GLN A 1 613 ? -23.017 7.994 22.169 1.00 98.19 613 GLN A O 1
ATOM 4542 N N . ASN A 1 614 ? -22.337 9.988 22.942 1.00 98.38 614 ASN A N 1
ATOM 4543 C CA . ASN A 1 614 ? -21.765 9.443 24.173 1.00 98.38 614 ASN A CA 1
ATOM 4544 C C . ASN A 1 614 ? -22.822 8.673 24.971 1.00 98.38 614 ASN A C 1
ATOM 4546 O O . ASN A 1 614 ? -23.901 9.195 25.241 1.00 98.38 614 ASN A O 1
ATOM 4550 N N . GLY A 1 615 ? -22.476 7.458 25.393 1.00 98.00 615 GLY A N 1
ATOM 4551 C CA . GLY A 1 615 ? -23.354 6.595 26.180 1.00 98.00 615 GLY A CA 1
ATOM 4552 C C . GLY A 1 615 ? -24.194 5.602 25.377 1.00 98.00 615 GLY A C 1
ATOM 4553 O O . GLY A 1 615 ? -24.665 4.645 25.988 1.00 98.00 615 GLY A O 1
ATOM 4554 N N . ASP A 1 616 ? -24.333 5.758 24.054 1.00 98.56 616 ASP A N 1
ATOM 4555 C CA . ASP A 1 616 ? -25.000 4.748 23.220 1.00 98.56 616 ASP A CA 1
ATOM 4556 C C . ASP A 1 616 ? -24.285 3.399 23.369 1.00 98.56 616 ASP A C 1
ATOM 4558 O O . ASP A 1 616 ? -23.056 3.333 23.307 1.00 98.56 616 ASP A O 1
ATOM 4562 N N . LEU A 1 617 ? -25.024 2.313 23.581 1.00 98.62 617 LEU A N 1
ATOM 4563 C CA . LEU A 1 617 ? -24.419 0.995 23.740 1.00 98.62 617 LEU A CA 1
ATOM 4564 C C . LEU A 1 617 ? -24.025 0.449 22.364 1.00 98.62 617 LEU A C 1
ATOM 4566 O O . LEU A 1 617 ? -24.870 0.342 21.482 1.00 98.62 617 LEU A O 1
ATOM 4570 N N . ILE A 1 618 ? -22.748 0.112 22.177 1.00 98.69 618 ILE A N 1
ATOM 4571 C CA . ILE A 1 618 ? -22.250 -0.507 20.944 1.00 98.69 618 ILE A CA 1
ATOM 4572 C C . ILE A 1 618 ? -21.804 -1.931 21.251 1.00 98.69 618 ILE A C 1
ATOM 4574 O O . ILE A 1 618 ? -21.101 -2.170 22.237 1.00 98.69 618 ILE A O 1
ATOM 4578 N N . THR A 1 619 ? -22.182 -2.859 20.379 1.00 98.38 619 THR A N 1
ATOM 4579 C CA . THR A 1 619 ? -21.814 -4.270 20.439 1.00 98.38 619 THR A CA 1
ATOM 4580 C C . THR A 1 619 ? -21.030 -4.662 19.191 1.00 98.38 619 THR A C 1
ATOM 4582 O O . THR A 1 619 ? -21.471 -4.434 18.070 1.00 98.38 619 THR A O 1
ATOM 4585 N N . ILE A 1 620 ? -19.867 -5.278 19.397 1.00 97.50 620 ILE A N 1
ATOM 4586 C CA . ILE A 1 620 ? -19.026 -5.892 18.369 1.00 97.50 620 ILE A CA 1
ATOM 4587 C C . ILE A 1 620 ? -19.117 -7.406 18.563 1.00 97.50 620 ILE A C 1
ATOM 4589 O O . ILE A 1 620 ? -18.665 -7.930 19.583 1.00 97.50 620 ILE A O 1
ATOM 4593 N N . ASP A 1 621 ? -19.686 -8.103 17.586 1.00 96.38 621 ASP A N 1
ATOM 4594 C CA . ASP A 1 621 ? -19.828 -9.558 17.562 1.00 96.38 621 ASP A CA 1
ATOM 4595 C C . ASP A 1 621 ? -19.098 -10.109 16.331 1.00 96.38 621 ASP A C 1
ATOM 4597 O O . ASP A 1 621 ? -19.594 -10.068 15.202 1.00 96.38 621 ASP A O 1
ATOM 4601 N N . VAL A 1 622 ? -17.888 -10.627 16.546 1.00 92.44 622 VAL A N 1
ATOM 4602 C CA . VAL A 1 622 ? -17.044 -11.162 15.467 1.00 92.44 622 VAL A CA 1
ATOM 4603 C C . VAL A 1 622 ? -17.640 -12.446 14.890 1.00 92.44 622 VAL A C 1
ATOM 4605 O O . VAL A 1 622 ? -17.487 -12.702 13.700 1.00 92.44 622 VAL A O 1
ATOM 4608 N N . VAL A 1 623 ? -18.359 -13.235 15.698 1.00 91.69 623 VAL A N 1
ATOM 4609 C CA . VAL A 1 623 ? -18.983 -14.489 15.243 1.00 91.69 623 VAL A CA 1
ATOM 4610 C C . VAL A 1 623 ? -20.113 -14.193 14.265 1.00 91.69 623 VAL A C 1
ATOM 4612 O O . VAL A 1 623 ? -20.217 -14.836 13.222 1.00 91.69 623 VAL A O 1
ATOM 4615 N N . LYS A 1 624 ? -20.942 -13.191 14.573 1.00 95.81 624 LYS A N 1
ATOM 4616 C CA . LYS A 1 624 ? -22.009 -12.729 13.673 1.00 95.81 624 LYS A CA 1
ATOM 4617 C C . LYS A 1 624 ? -21.514 -11.803 12.568 1.00 95.81 624 LYS A C 1
ATOM 4619 O O . LYS A 1 624 ? -22.286 -11.497 11.663 1.00 95.81 624 LYS A O 1
ATOM 4624 N N . ARG A 1 625 ? -20.248 -11.380 12.626 1.00 95.88 625 ARG A N 1
ATOM 4625 C CA . ARG A 1 625 ? -19.655 -10.362 11.750 1.00 95.88 625 ARG A CA 1
ATOM 4626 C C . ARG A 1 625 ? -20.442 -9.049 11.800 1.00 95.88 625 ARG A C 1
ATOM 4628 O O . ARG A 1 625 ? -20.765 -8.474 10.763 1.00 95.88 625 ARG A O 1
ATOM 4635 N N . ALA A 1 626 ? -20.774 -8.610 13.012 1.00 97.44 626 ALA A N 1
ATOM 4636 C CA . ALA A 1 626 ? -21.667 -7.488 13.264 1.00 97.44 626 ALA A CA 1
ATOM 4637 C C . ALA A 1 626 ? -21.046 -6.440 14.205 1.00 97.44 626 ALA A C 1
ATOM 4639 O O . ALA A 1 626 ? -20.348 -6.771 15.164 1.00 97.44 626 ALA A O 1
ATOM 4640 N N . ILE A 1 627 ? -21.325 -5.172 13.922 1.00 98.00 627 ILE A N 1
ATOM 4641 C CA . ILE A 1 627 ? -21.095 -4.005 14.762 1.00 98.00 627 ILE A CA 1
ATOM 4642 C C . ILE A 1 627 ? -22.394 -3.215 14.764 1.00 98.00 627 ILE A C 1
ATOM 4644 O O . ILE A 1 627 ? -22.758 -2.581 13.768 1.00 98.00 627 ILE A O 1
ATOM 4648 N N . ASP A 1 628 ? -23.069 -3.248 15.902 1.00 98.44 628 ASP A N 1
ATOM 4649 C CA . ASP A 1 628 ? -24.375 -2.638 16.072 1.00 98.44 628 ASP A CA 1
ATOM 4650 C C . ASP A 1 628 ? -24.347 -1.611 17.200 1.00 98.44 628 ASP A C 1
ATOM 4652 O O . ASP A 1 628 ? -23.697 -1.803 18.229 1.00 98.44 628 ASP A O 1
ATOM 4656 N N . VAL A 1 629 ? -25.071 -0.515 17.010 1.00 98.38 629 VAL A N 1
ATOM 4657 C CA . VAL A 1 629 ? -25.437 0.426 18.066 1.00 98.38 629 VAL A CA 1
ATOM 4658 C C . VAL A 1 629 ? -26.872 0.136 18.507 1.00 98.38 629 VAL A C 1
ATOM 4660 O O . VAL A 1 629 ? -27.748 -0.062 17.663 1.00 98.38 629 VAL A O 1
ATOM 4663 N N . ASP A 1 630 ? -27.120 0.104 19.817 1.00 98.12 630 ASP A N 1
ATOM 4664 C CA . ASP A 1 630 ? -28.427 -0.175 20.429 1.00 98.12 630 ASP A CA 1
ATOM 4665 C C . ASP A 1 630 ? -29.364 1.037 20.308 1.00 98.12 630 ASP A C 1
ATOM 4667 O O . ASP A 1 630 ? -29.694 1.738 21.267 1.00 98.12 630 ASP A O 1
ATOM 4671 N N . LEU A 1 631 ? -29.722 1.336 19.063 1.00 97.12 631 LEU A N 1
ATOM 4672 C CA . LEU A 1 631 ? -30.659 2.368 18.666 1.00 97.12 631 LEU A CA 1
ATOM 4673 C C . LEU A 1 631 ? -31.638 1.764 17.669 1.00 97.12 631 LEU A C 1
ATOM 4675 O O . LEU A 1 631 ? -31.264 1.055 16.734 1.00 97.12 631 LEU A O 1
ATOM 4679 N N . THR A 1 632 ? -32.911 2.088 17.850 1.00 96.94 632 THR A N 1
ATOM 4680 C CA . THR A 1 632 ? -33.941 1.750 16.869 1.00 96.94 632 THR A CA 1
ATOM 4681 C C . THR A 1 632 ? -33.734 2.545 15.581 1.00 96.94 632 THR A C 1
ATOM 4683 O O . THR A 1 632 ? -33.220 3.667 15.598 1.00 96.94 632 THR A O 1
ATOM 4686 N N . GLU A 1 633 ? -34.223 2.011 14.462 1.00 95.00 633 GLU A N 1
ATOM 4687 C CA . GLU A 1 633 ? -34.174 2.707 13.170 1.00 95.00 633 GLU A CA 1
ATOM 4688 C C . GLU A 1 633 ? -34.834 4.096 13.238 1.00 95.00 633 GLU A C 1
ATOM 4690 O O . GLU A 1 633 ? -34.326 5.062 12.678 1.00 95.00 633 GLU A O 1
ATOM 4695 N N . ALA A 1 634 ? -35.921 4.236 14.008 1.00 97.06 634 ALA A N 1
ATOM 4696 C CA . ALA A 1 634 ? -36.593 5.518 14.212 1.00 97.06 634 ALA A CA 1
ATOM 4697 C C . ALA A 1 634 ? -35.699 6.553 14.923 1.00 97.06 634 ALA A C 1
ATOM 4699 O O . ALA A 1 634 ? -35.709 7.726 14.552 1.00 97.06 634 ALA A O 1
ATOM 4700 N N . GLN A 1 635 ? -34.906 6.131 15.916 1.00 97.75 635 GLN A N 1
ATOM 4701 C CA . GLN A 1 635 ? -33.955 7.009 16.606 1.00 97.75 635 GLN A CA 1
ATOM 4702 C C . GLN A 1 635 ? -32.790 7.403 15.693 1.00 97.75 635 GLN A C 1
ATOM 4704 O O . GLN A 1 635 ? -32.387 8.568 15.689 1.00 97.75 635 GLN A O 1
ATOM 4709 N N . LEU A 1 636 ? -32.257 6.460 14.908 1.00 96.12 636 LEU A N 1
ATOM 4710 C CA . LEU A 1 636 ? -31.208 6.747 13.927 1.00 96.12 636 LEU A CA 1
ATOM 4711 C C . LEU A 1 636 ? -31.705 7.725 12.857 1.00 96.12 636 LEU A C 1
ATOM 4713 O O . LEU A 1 636 ? -31.020 8.703 12.569 1.00 96.12 636 LEU A O 1
ATOM 4717 N N . GLU A 1 637 ? -32.911 7.525 12.329 1.00 96.50 637 GLU A N 1
ATOM 4718 C CA . GLU A 1 637 ? -33.527 8.418 11.345 1.00 96.50 637 GLU A CA 1
ATOM 4719 C C . GLU A 1 637 ? -33.817 9.812 11.925 1.00 96.50 637 GLU A C 1
ATOM 4721 O O . GLU A 1 637 ? -33.550 10.827 11.279 1.00 96.50 637 GLU A O 1
ATOM 4726 N N . GLU A 1 638 ? -34.288 9.908 13.173 1.00 97.50 638 GLU A N 1
ATOM 4727 C CA . GLU A 1 638 ? -34.461 11.204 13.840 1.00 97.50 638 GLU A CA 1
ATOM 4728 C C . GLU A 1 638 ? -33.128 11.959 13.961 1.00 97.50 638 GLU A C 1
ATOM 4730 O O . GLU A 1 638 ? -33.061 13.162 13.683 1.00 97.50 638 GLU A O 1
ATOM 4735 N N . ARG A 1 639 ? -32.052 11.261 14.344 1.00 97.81 639 ARG A N 1
ATOM 4736 C CA . ARG A 1 639 ? -30.706 11.848 14.415 1.00 97.81 639 ARG A CA 1
ATOM 4737 C C . ARG A 1 639 ? -30.196 12.236 13.029 1.00 97.81 639 ARG A C 1
ATOM 4739 O O . ARG A 1 639 ? -29.644 13.323 12.881 1.00 97.81 639 ARG A O 1
ATOM 4746 N N . ARG A 1 640 ? -30.443 11.409 12.009 1.00 96.38 640 ARG A N 1
ATOM 4747 C CA . ARG A 1 640 ? -30.077 11.665 10.608 1.00 96.38 640 ARG A CA 1
ATOM 4748 C C . ARG A 1 640 ? -30.734 12.932 10.067 1.00 96.38 640 ARG A C 1
ATOM 4750 O O . ARG A 1 640 ? -30.060 13.732 9.430 1.00 96.38 640 ARG A O 1
ATOM 4757 N N . ARG A 1 641 ? -32.010 13.180 10.382 1.00 96.69 641 ARG A N 1
ATOM 4758 C CA . ARG A 1 641 ? -32.721 14.416 9.987 1.00 96.69 641 ARG A CA 1
ATOM 4759 C C . ARG A 1 641 ? -32.154 15.684 10.621 1.00 96.69 641 ARG A C 1
ATOM 4761 O O . ARG A 1 641 ? -32.301 16.761 10.052 1.00 96.69 641 ARG A O 1
ATOM 4768 N N . LYS A 1 642 ? -31.550 15.567 11.805 1.00 96.44 642 LYS A N 1
ATOM 4769 C CA . LYS A 1 642 ? -30.893 16.678 12.513 1.00 96.44 642 LYS A CA 1
ATOM 4770 C C . LYS A 1 642 ? -29.420 16.829 12.126 1.00 96.44 642 LYS A C 1
ATOM 4772 O O . LYS A 1 642 ? -28.804 17.826 12.495 1.00 96.44 642 LYS A O 1
ATOM 4777 N N . TRP A 1 643 ? -28.850 15.852 11.423 1.00 97.19 643 TRP A N 1
ATOM 4778 C CA . TRP A 1 643 ? -27.452 15.861 11.030 1.00 97.19 643 TRP A CA 1
ATOM 4779 C C . TRP A 1 643 ? -27.224 16.808 9.850 1.00 97.19 643 TRP A C 1
ATOM 4781 O O . TRP A 1 643 ? -27.965 16.813 8.867 1.00 97.19 643 TRP A O 1
ATOM 4791 N N . SER A 1 644 ? -26.161 17.598 9.951 1.00 94.31 644 SER A N 1
ATOM 4792 C CA . SER A 1 644 ? -25.667 18.449 8.875 1.00 94.31 644 SER A CA 1
ATOM 4793 C C . SER A 1 644 ? -24.194 18.130 8.631 1.00 94.31 644 SER A C 1
ATOM 4795 O O . SER A 1 644 ? -23.438 18.105 9.609 1.00 94.31 644 SER A O 1
ATOM 4797 N N . PRO A 1 645 ? -23.760 17.935 7.373 1.00 90.38 645 PRO A N 1
ATOM 4798 C CA . PRO A 1 645 ? -22.363 17.654 7.083 1.00 90.38 645 PRO A CA 1
ATOM 4799 C C . PRO A 1 645 ? -21.482 18.808 7.575 1.00 90.38 645 PRO A C 1
ATOM 4801 O O . PRO A 1 645 ? -21.766 19.966 7.244 1.00 90.38 645 PRO A O 1
ATOM 4804 N N . PRO A 1 646 ? -20.411 18.534 8.341 1.00 94.06 646 PRO A N 1
ATOM 4805 C CA . PRO A 1 646 ? -19.448 19.566 8.679 1.00 94.06 646 PRO A CA 1
ATOM 4806 C C . PRO A 1 646 ? -18.764 20.074 7.405 1.00 94.06 646 PRO A C 1
ATOM 4808 O O . PRO A 1 646 ? -18.605 19.341 6.425 1.00 94.06 646 PRO A O 1
ATOM 4811 N N . SER A 1 647 ? -18.349 21.342 7.419 1.00 96.69 647 SER A N 1
ATOM 4812 C CA . SER A 1 647 ? -17.580 21.924 6.319 1.00 96.69 647 SER A CA 1
ATOM 4813 C C . SER A 1 647 ? -16.292 21.139 6.086 1.00 96.69 647 SER A C 1
ATOM 4815 O O . SER A 1 647 ? -15.575 20.811 7.032 1.00 96.69 647 SER A O 1
ATOM 4817 N N . TYR A 1 648 ? -15.954 20.906 4.818 1.00 97.69 648 TYR A N 1
ATOM 4818 C CA . TYR A 1 648 ? -14.689 20.274 4.463 1.00 97.69 648 TYR A CA 1
ATOM 4819 C C . TYR A 1 648 ? -13.493 21.065 5.005 1.00 97.69 648 TYR A C 1
ATOM 4821 O O . TYR A 1 648 ? -13.420 22.288 4.876 1.00 97.69 648 TYR A O 1
ATOM 4829 N N . LYS A 1 649 ? -12.517 20.342 5.562 1.00 96.19 649 LYS A N 1
ATOM 4830 C CA . LYS A 1 649 ? -11.295 20.920 6.147 1.00 96.19 649 LYS A CA 1
ATOM 4831 C C . LYS A 1 649 ? -10.319 21.465 5.088 1.00 96.19 649 LYS A C 1
ATOM 4833 O O . LYS A 1 649 ? -9.452 22.268 5.416 1.00 96.19 649 LYS A O 1
ATOM 4838 N N . ALA A 1 650 ? -10.454 21.051 3.823 1.00 96.88 650 ALA A N 1
ATOM 4839 C CA . ALA A 1 650 ? -9.666 21.544 2.691 1.00 96.88 650 ALA A CA 1
ATOM 4840 C C . ALA A 1 650 ? -10.579 22.180 1.633 1.00 96.88 650 ALA A C 1
ATOM 4842 O O . ALA A 1 650 ? -11.602 21.602 1.284 1.00 96.88 650 ALA A O 1
ATOM 4843 N N . THR A 1 651 ? -10.191 23.340 1.095 1.00 96.81 651 THR A N 1
ATOM 4844 C CA . THR A 1 651 ? -10.970 24.098 0.088 1.00 96.81 651 THR A CA 1
ATOM 4845 C C . THR A 1 651 ? -10.221 24.314 -1.234 1.00 96.81 651 THR A C 1
ATOM 4847 O O . THR A 1 651 ? -10.791 24.812 -2.206 1.00 96.81 651 THR A O 1
ATOM 4850 N N . CYS A 1 652 ? -8.947 23.920 -1.302 1.00 97.25 652 CYS A N 1
ATOM 4851 C CA . CYS A 1 652 ? -8.114 23.931 -2.504 1.00 97.25 652 CYS A CA 1
ATOM 4852 C C . CYS A 1 652 ? -7.011 22.851 -2.425 1.00 97.25 652 CYS A C 1
ATOM 4854 O O . CYS A 1 652 ? -6.882 22.145 -1.423 1.00 97.25 652 CYS A O 1
ATOM 4856 N N . GLY A 1 653 ? -6.222 22.696 -3.493 1.00 98.31 653 GLY A N 1
ATOM 4857 C CA . GLY A 1 653 ? -5.080 21.772 -3.525 1.00 98.31 653 GLY A CA 1
ATOM 4858 C C . GLY A 1 653 ? -5.446 20.290 -3.698 1.00 98.31 653 GLY A C 1
ATOM 4859 O O . GLY A 1 653 ? -6.555 19.949 -4.112 1.00 98.31 653 GLY A O 1
ATOM 4860 N N . ALA A 1 654 ? -4.483 19.404 -3.417 1.00 98.25 654 ALA A N 1
ATOM 4861 C CA . ALA A 1 654 ? -4.600 17.963 -3.670 1.00 98.25 654 ALA A CA 1
ATOM 4862 C C . ALA A 1 654 ? -5.732 17.305 -2.864 1.00 98.25 654 ALA A C 1
ATOM 4864 O O . ALA A 1 654 ? -6.551 16.592 -3.437 1.00 98.25 654 ALA A O 1
ATOM 4865 N N . LEU A 1 655 ? -5.850 17.623 -1.570 1.00 98.62 655 LEU A N 1
ATOM 4866 C CA . LEU A 1 655 ? -6.914 17.079 -0.717 1.00 98.62 655 LEU A CA 1
ATOM 4867 C C . LEU A 1 655 ? -8.308 17.527 -1.162 1.00 98.62 655 LEU A C 1
ATOM 4869 O O . LEU A 1 655 ? -9.247 16.744 -1.097 1.00 98.62 655 LEU A O 1
ATOM 4873 N N . TRP A 1 656 ? -8.450 18.752 -1.674 1.00 98.56 656 TRP A N 1
ATOM 4874 C CA . TRP A 1 656 ? -9.728 19.214 -2.216 1.00 98.56 656 TRP A CA 1
ATOM 4875 C C . TRP A 1 656 ? -10.136 18.461 -3.481 1.00 98.56 656 TRP A C 1
ATOM 4877 O O . TRP A 1 656 ? -11.307 18.130 -3.648 1.00 98.56 656 TRP A O 1
ATOM 4887 N N . LYS A 1 657 ? -9.177 18.163 -4.368 1.00 98.75 657 LYS A N 1
ATOM 4888 C CA . LYS A 1 657 ? -9.431 17.284 -5.517 1.00 98.75 657 LYS A CA 1
ATOM 4889 C C . LYS A 1 657 ? -9.830 15.884 -5.048 1.00 98.75 657 LYS A C 1
ATOM 4891 O O . LYS A 1 657 ? -10.810 15.352 -5.551 1.00 98.75 657 LYS A O 1
ATOM 4896 N N . TYR A 1 658 ? -9.110 15.334 -4.071 1.00 98.75 658 TYR A N 1
ATOM 4897 C CA . TYR A 1 658 ? -9.374 14.007 -3.518 1.00 98.75 658 TYR A CA 1
ATOM 4898 C C . TYR A 1 658 ? -10.787 13.898 -2.932 1.00 98.75 658 TYR A C 1
ATOM 4900 O O . TYR A 1 658 ? -11.536 13.024 -3.345 1.00 98.75 658 TYR A O 1
ATOM 4908 N N . ILE A 1 659 ? -11.208 14.843 -2.079 1.00 98.62 659 ILE A N 1
ATOM 4909 C CA . ILE A 1 659 ? -12.568 14.886 -1.501 1.00 98.62 659 ILE A CA 1
ATOM 4910 C C . ILE A 1 659 ? -13.657 14.781 -2.578 1.00 98.62 659 ILE A C 1
ATOM 4912 O O . ILE A 1 659 ? -14.674 14.122 -2.375 1.00 98.62 659 ILE A O 1
ATOM 4916 N N . LYS A 1 660 ? -13.462 15.442 -3.725 1.00 98.38 660 LYS A N 1
ATOM 4917 C CA . LYS A 1 660 ? -14.454 15.478 -4.808 1.00 98.38 660 LYS A CA 1
ATOM 4918 C C . LYS A 1 660 ? -14.556 14.186 -5.609 1.00 98.38 660 LYS A C 1
ATOM 4920 O O . LYS A 1 660 ? -15.567 14.003 -6.277 1.00 98.38 660 LYS A O 1
ATOM 4925 N N . LEU A 1 661 ? -13.509 13.368 -5.605 1.00 98.50 661 LEU A N 1
ATOM 4926 C CA . LEU A 1 661 ? -13.360 12.228 -6.511 1.00 98.50 661 LEU A CA 1
ATOM 4927 C C . LEU A 1 661 ? -13.368 10.883 -5.786 1.00 98.50 661 LEU A C 1
ATOM 4929 O O . LEU A 1 661 ? -13.668 9.867 -6.397 1.00 98.50 661 LEU A O 1
ATOM 4933 N N . VAL A 1 662 ? -13.004 10.863 -4.505 1.00 98.75 662 VAL A N 1
ATOM 4934 C CA . VAL A 1 662 ? -12.765 9.619 -3.782 1.00 98.75 662 VAL A CA 1
ATOM 4935 C C . VAL A 1 662 ? -14.057 8.836 -3.532 1.00 98.75 662 VAL A C 1
ATOM 4937 O O . VAL A 1 662 ? -15.049 9.368 -3.027 1.00 98.75 662 VAL A O 1
ATOM 4940 N N . ALA A 1 663 ? -14.017 7.546 -3.859 1.00 98.50 663 ALA A N 1
ATOM 4941 C CA . ALA A 1 663 ? -15.040 6.569 -3.520 1.00 98.50 663 ALA A CA 1
ATOM 4942 C C . ALA A 1 663 ? -14.961 6.139 -2.035 1.00 98.50 663 ALA A C 1
ATOM 4944 O O . ALA A 1 663 ? -13.936 6.333 -1.379 1.00 98.50 663 ALA A O 1
ATOM 4945 N N . PRO A 1 664 ? -16.006 5.499 -1.483 1.00 98.44 664 PRO A N 1
ATOM 4946 C CA . PRO A 1 664 ? -15.957 4.937 -0.133 1.00 98.44 664 PRO A CA 1
ATOM 4947 C C . PRO A 1 664 ? -14.840 3.897 0.062 1.00 98.44 664 PRO A C 1
ATOM 4949 O O . PRO A 1 664 ? -14.371 3.261 -0.890 1.00 98.44 664 PRO A O 1
ATOM 4952 N N . ALA A 1 665 ? -14.448 3.664 1.318 1.00 98.50 665 ALA A N 1
ATOM 4953 C CA . ALA A 1 665 ? -13.407 2.692 1.660 1.00 98.50 665 ALA A CA 1
ATOM 4954 C C . ALA A 1 665 ? -13.794 1.242 1.319 1.00 98.50 665 ALA A C 1
ATOM 4956 O O . ALA A 1 665 ? -12.939 0.469 0.888 1.00 98.50 665 ALA A O 1
ATOM 4957 N N . SER A 1 666 ? -15.085 0.902 1.383 1.00 98.31 666 SER A N 1
ATOM 4958 C CA . SER A 1 666 ? -15.651 -0.370 0.899 1.00 98.31 666 SER A CA 1
ATOM 4959 C C . SER A 1 666 ? -15.368 -0.637 -0.589 1.00 98.31 666 SER A C 1
ATOM 4961 O O . SER A 1 666 ? -15.343 -1.786 -1.025 1.00 98.31 666 SER A O 1
ATOM 4963 N N . ARG A 1 667 ? -15.084 0.419 -1.366 1.00 98.31 667 ARG A N 1
ATOM 4964 C CA . ARG A 1 667 ? -14.696 0.383 -2.786 1.00 98.31 667 ARG A CA 1
ATOM 4965 C C . ARG A 1 667 ? -13.221 0.734 -3.016 1.00 98.31 667 ARG A C 1
ATOM 4967 O O . ARG A 1 667 ? -12.832 1.109 -4.118 1.00 98.31 667 ARG A O 1
ATOM 4974 N N . GLY A 1 668 ? -12.389 0.626 -1.982 1.00 98.19 668 GLY A N 1
ATOM 4975 C CA . GLY A 1 668 ? -10.942 0.816 -2.083 1.00 98.19 668 GLY A CA 1
ATOM 4976 C C . GLY A 1 668 ? -10.487 2.270 -2.227 1.00 98.19 668 GLY A C 1
ATOM 4977 O O . GLY A 1 668 ? -9.337 2.498 -2.603 1.00 98.19 668 GLY A O 1
ATOM 4978 N N . CYS A 1 669 ? -11.341 3.255 -1.927 1.00 98.69 669 CYS A N 1
ATOM 4979 C CA . CYS A 1 669 ? -11.015 4.684 -2.031 1.00 98.69 669 CYS A CA 1
ATOM 4980 C C . CYS A 1 669 ? -10.485 5.107 -3.414 1.00 98.69 669 CYS A C 1
ATOM 4982 O O . CYS A 1 669 ? -9.583 5.936 -3.483 1.00 98.69 669 CYS A O 1
ATOM 4984 N N . VAL A 1 670 ? -10.941 4.494 -4.509 1.00 98.69 670 VAL A N 1
ATOM 4985 C CA . VAL A 1 670 ? -10.524 4.870 -5.879 1.00 98.69 670 VAL A CA 1
ATOM 4986 C C . VAL A 1 670 ? -10.978 6.294 -6.232 1.00 98.69 670 VAL A C 1
ATOM 4988 O O . VAL A 1 670 ? -11.913 6.803 -5.616 1.00 98.69 670 VAL A O 1
ATOM 4991 N N . THR A 1 671 ? -10.320 6.951 -7.193 1.00 98.75 671 THR A N 1
ATOM 4992 C CA . THR A 1 671 ? -10.549 8.381 -7.514 1.00 98.75 671 THR A CA 1
ATOM 4993 C C . THR A 1 671 ? -10.851 8.652 -8.992 1.00 98.75 671 THR A C 1
ATOM 4995 O O . THR A 1 671 ? -10.813 9.803 -9.428 1.00 98.75 671 THR A O 1
ATOM 4998 N N . ASP A 1 672 ? -11.090 7.608 -9.779 1.00 97.12 672 ASP A N 1
ATOM 4999 C CA . ASP A 1 672 ? -11.193 7.639 -11.241 1.00 97.12 672 ASP A CA 1
ATOM 5000 C C . ASP A 1 672 ? -12.446 6.916 -11.778 1.00 97.12 672 ASP A C 1
ATOM 5002 O O . ASP A 1 672 ? -12.413 6.365 -12.877 1.00 97.12 672 ASP A O 1
ATOM 5006 N N . GLU A 1 673 ? -13.554 6.928 -11.020 1.00 94.12 673 GLU A N 1
ATOM 5007 C CA . GLU A 1 673 ? -14.818 6.233 -11.352 1.00 94.12 673 GLU A CA 1
ATOM 5008 C C . GLU A 1 673 ? -16.086 7.076 -11.217 1.00 94.12 673 GLU A C 1
ATOM 5010 O O . GLU A 1 673 ? -16.167 7.896 -10.273 1.00 94.12 673 GLU A O 1
#

InterPro domains:
  IPR000581 Dihydroxy-acid/6-phosphogluconate dehydratase, N-terminal [PF00920] (150-467)
  IPR004404 Dihydroxy-acid dehydratase [MF_00012] (120-672)
  IPR004404 Dihydroxy-acid dehydratase [TIGR00110] (134-672)
  IPR020558 Dihydroxy-acid/6-phosphogluconate dehydratase, conserved site [PS00886] (238-248)
  IPR020558 Dihydroxy-acid/6-phosphogluconate dehydratase, conserved site [PS00887] (580-591)
  IPR037237 IlvD/EDD, N-terminal domain [SSF143975] (108-492)
  IPR042096 Dihydroxy-acid dehydratase, C-terminal [G3DSA:3.50.30.80] (493-643)
  IPR050165 Dihydroxy-acid dehydratase IlvD/Edd [PTHR21000] (111-672)
  IPR056740 Dihydroxy-acid/6-phosphogluconate dehydratase, C-terminal [PF24877] (479-669)

Nearest PDB structures (foldseek):
  5ze4-assembly1_A  TM=9.868E-01  e=3.520E-96  Arabidopsis thaliana
  9jpi-assembly1_A-2  TM=9.855E-01  e=6.341E-95  Arabidopsis thaliana
  8ikz-assembly1_A  TM=9.870E-01  e=2.292E-94  Arabidopsis thaliana
  8hs0-assembly1_A-2  TM=9.868E-01  e=1.341E-93  Arabidopsis thaliana
  8imu-assembly1_B  TM=9.776E-01  e=1.334E-82  Arabidopsis thaliana

Radius of gyration: 31.58 Å; Cα contacts (8 Å, |Δi|>4): 1333; chains: 1; bounding box: 102×109×98 Å

pLDDT: mean 85.16, std 24.15, range [25.39, 98.94]